Protein AF-A0A4P0XJQ9-F1 (afdb_monomer_lite)

Radius of gyration: 35.46 Å; chains: 1; bounding box: 75×56×100 Å

Foldseek 3Di:
DVVVVVLLVVDDLQRWEWQKDKDKFWQAFDADDDDDDPPDDDDQDGLDDIQIKMKIWIQTSPFQFIDMDIDRDPALVRVVVSVVVCCVVSVNHQAYEYEYEPDCSCVDPVNVVVCVVPVSYHYHYDDPPCCVVRVCVVLVVLLSVQQRHSDRDNDPVVSVVLSVVLSVQCPNPPPGPSNPPDPDPPPDDDDDADAFAQPDDFFDFRDKDWDQPDDDQDLDPPVDQKWKKWKAWDDQFHAFLDADQQGTWTDFFWPQKTKWKADQQHNSHTPTDMDMDGSVCSVVSPDVSTIMITIGGRDRTDWGWTDWFWTMWIDTHPDTPDTHTHHDIHGHDHDQKDWDPQLQDDDFDQDADDLVQQPDAFRWRDKGKDKTKMFGAQDQFWKKKAKAWPQDAPAFQWHAFDPPDPFEKPQKTKGKAFPVPRHGHGHPDIDIFDGGGDRMTIRMMIIIMGGRGNIDGGDGDTDMHMDMDTD

pLDDT: mean 82.75, std 15.87, range [25.88, 98.0]

Structure (mmCIF, N/CA/C/O backbone):
data_AF-A0A4P0XJQ9-F1
#
_entry.id   AF-A0A4P0XJQ9-F1
#
loop_
_atom_site.group_PDB
_atom_site.id
_atom_site.type_symbol
_atom_site.label_atom_id
_atom_site.label_alt_id
_atom_site.label_comp_id
_atom_site.label_asym_id
_atom_site.label_entity_id
_atom_site.label_seq_id
_atom_site.pdbx_PDB_ins_code
_atom_site.Cartn_x
_atom_site.Cartn_y
_atom_site.Cartn_z
_atom_site.occupancy
_atom_site.B_iso_or_equiv
_atom_site.auth_seq_id
_atom_site.auth_comp_id
_atom_site.auth_asym_id
_atom_site.auth_atom_id
_atom_site.pdbx_PDB_model_num
ATOM 1 N N . MET A 1 1 ? -10.560 -1.931 -50.071 1.00 70.25 1 MET A N 1
ATOM 2 C CA . MET A 1 1 ? -11.161 -1.999 -48.719 1.00 70.25 1 MET A CA 1
ATOM 3 C C . MET A 1 1 ? -11.930 -3.292 -48.466 1.00 70.25 1 MET A C 1
ATOM 5 O O . MET A 1 1 ? -11.593 -3.957 -47.500 1.00 70.25 1 MET A O 1
ATOM 9 N N . ALA A 1 2 ? -12.868 -3.720 -49.325 1.00 80.69 2 ALA A N 1
ATOM 10 C CA . ALA A 1 2 ? -13.651 -4.955 -49.114 1.00 80.69 2 ALA A CA 1
ATOM 11 C C . ALA A 1 2 ? -12.807 -6.219 -48.822 1.00 80.69 2 ALA A C 1
ATOM 13 O O . ALA A 1 2 ? -13.131 -6.986 -47.924 1.00 80.69 2 ALA A O 1
ATOM 14 N N . VAL A 1 3 ? -11.680 -6.399 -49.523 1.00 85.69 3 VAL A N 1
ATOM 15 C CA . VAL A 1 3 ? -10.762 -7.538 -49.312 1.00 85.69 3 VAL A CA 1
ATOM 16 C C . VAL A 1 3 ? -10.065 -7.491 -47.944 1.00 85.69 3 VAL A C 1
ATOM 18 O O . VAL A 1 3 ? -9.853 -8.533 -47.333 1.00 85.69 3 VAL A O 1
ATOM 21 N N . ILE A 1 4 ? -9.736 -6.291 -47.449 1.00 85.69 4 ILE A N 1
ATOM 22 C CA . ILE A 1 4 ? -9.130 -6.100 -46.123 1.00 85.69 4 ILE A CA 1
ATOM 23 C C . ILE A 1 4 ? -10.164 -6.397 -45.037 1.00 85.69 4 ILE A C 1
ATOM 25 O O . ILE A 1 4 ? -9.870 -7.183 -44.146 1.00 85.69 4 ILE A O 1
ATOM 29 N N . HIS A 1 5 ? -11.377 -5.840 -45.141 1.00 86.06 5 HIS A N 1
ATOM 30 C CA . HIS A 1 5 ? -12.455 -6.116 -44.183 1.00 86.06 5 HIS A CA 1
ATOM 31 C C . HIS A 1 5 ? -12.770 -7.606 -44.101 1.00 86.06 5 HIS A C 1
ATOM 33 O O . HIS A 1 5 ? -12.706 -8.170 -43.019 1.00 86.06 5 HIS A O 1
ATOM 39 N N . LYS A 1 6 ? -12.937 -8.271 -45.250 1.00 87.88 6 LYS A N 1
ATOM 40 C CA . LYS A 1 6 ? -13.139 -9.721 -45.294 1.00 87.88 6 LYS A CA 1
ATOM 41 C C . LYS A 1 6 ? -12.021 -10.493 -44.585 1.00 87.88 6 LYS A C 1
ATOM 43 O O . LYS A 1 6 ? -12.298 -11.403 -43.817 1.00 87.88 6 LYS A O 1
ATOM 48 N N . ALA A 1 7 ? -10.757 -10.130 -44.816 1.00 87.69 7 ALA A N 1
ATOM 49 C CA . ALA A 1 7 ? -9.640 -10.786 -44.140 1.00 87.69 7 ALA A CA 1
ATOM 50 C C . ALA A 1 7 ? -9.651 -10.548 -42.619 1.00 87.69 7 ALA A C 1
ATOM 52 O O . ALA A 1 7 ? -9.309 -11.454 -41.866 1.00 87.69 7 ALA A O 1
ATOM 53 N N . LEU A 1 8 ? -10.035 -9.352 -42.169 1.00 88.44 8 LEU A N 1
ATOM 54 C CA . LEU A 1 8 ? -10.159 -9.032 -40.747 1.00 88.44 8 LEU A CA 1
ATOM 55 C C . LEU A 1 8 ? -11.313 -9.798 -40.088 1.00 88.44 8 LEU A C 1
ATOM 57 O O . LEU A 1 8 ? -11.123 -10.317 -38.992 1.00 88.44 8 LEU A O 1
ATOM 61 N N . ASP A 1 9 ? -12.454 -9.928 -40.766 1.00 87.62 9 ASP A N 1
ATOM 62 C CA . ASP A 1 9 ? -13.618 -10.682 -40.281 1.00 87.62 9 ASP A CA 1
ATOM 63 C C . ASP A 1 9 ? -13.321 -12.190 -40.185 1.00 87.62 9 ASP A C 1
ATOM 65 O O . ASP A 1 9 ? -13.790 -12.876 -39.281 1.00 87.62 9 ASP A O 1
ATOM 69 N N . GLU A 1 10 ? -12.478 -12.708 -41.083 1.00 86.81 10 GLU A N 1
ATOM 70 C CA . GLU A 1 10 ? -11.996 -14.097 -41.083 1.00 86.81 10 GLU A CA 1
ATOM 71 C C . GLU A 1 10 ? -10.839 -14.347 -40.086 1.00 86.81 10 GLU A C 1
ATOM 73 O O . GLU A 1 10 ? -10.337 -15.475 -39.981 1.00 86.81 10 GLU A O 1
ATOM 78 N N . CYS A 1 11 ? -10.376 -13.320 -39.360 1.00 90.81 11 CYS A N 1
ATOM 79 C CA . CYS A 1 11 ? -9.215 -13.431 -38.481 1.00 90.81 11 CYS A CA 1
ATOM 80 C C . CYS A 1 11 ? -9.475 -14.401 -37.321 1.00 90.81 11 CYS A C 1
ATOM 82 O O . CYS A 1 11 ? -10.308 -14.171 -36.447 1.00 90.81 11 CYS A O 1
ATOM 84 N N . SER A 1 12 ? -8.673 -15.461 -37.249 1.00 91.25 12 SER A N 1
ATOM 85 C CA . SER A 1 12 ? -8.770 -16.497 -36.216 1.00 91.25 12 SER A CA 1
ATOM 86 C C . SER A 1 12 ? -7.395 -17.062 -35.859 1.00 91.25 12 SER A C 1
ATOM 88 O O . SER A 1 12 ? -6.386 -16.718 -36.474 1.00 91.25 12 SER A O 1
ATOM 90 N N . ALA A 1 13 ? -7.329 -17.966 -34.877 1.00 88.75 13 ALA A N 1
ATOM 91 C CA . ALA A 1 13 ? -6.082 -18.655 -34.533 1.00 88.75 13 ALA A CA 1
ATOM 92 C C . ALA A 1 13 ? -5.524 -19.507 -35.695 1.00 88.75 13 ALA A C 1
ATOM 94 O O . ALA A 1 13 ? -4.307 -19.664 -35.817 1.00 88.75 13 ALA A O 1
ATOM 95 N N . GLU A 1 14 ? -6.397 -20.039 -36.560 1.00 92.56 14 GLU A N 1
ATOM 96 C CA . GLU A 1 14 ? -5.999 -20.797 -37.753 1.00 92.56 14 GLU A CA 1
ATOM 97 C C . GLU A 1 14 ? -5.667 -19.892 -38.948 1.00 92.56 14 GLU A C 1
ATOM 99 O O . GLU A 1 14 ? -4.819 -20.255 -39.770 1.00 92.56 14 GLU A O 1
ATOM 104 N N . HIS A 1 15 ? -6.291 -18.715 -39.022 1.00 94.06 15 HIS A N 1
ATOM 105 C CA . HIS A 1 15 ? -6.132 -17.738 -40.100 1.00 94.06 15 HIS A CA 1
ATOM 106 C C . HIS A 1 15 ? -5.753 -16.347 -39.555 1.00 94.06 15 HIS A C 1
ATOM 108 O O . HIS A 1 15 ? -6.514 -15.393 -39.719 1.00 94.06 15 HIS A O 1
ATOM 114 N N . PRO A 1 16 ? -4.600 -16.190 -38.876 1.00 95.44 16 PRO A N 1
ATOM 115 C CA . PRO A 1 16 ? -4.212 -14.913 -38.296 1.00 95.44 16 PRO A CA 1
ATOM 116 C C . PRO A 1 16 ? -3.939 -13.856 -39.372 1.00 95.44 16 PRO A C 1
ATOM 118 O O . PRO A 1 16 ? -3.333 -14.135 -40.416 1.00 95.44 16 PRO A O 1
ATOM 121 N N . VAL A 1 17 ? -4.356 -12.624 -39.075 1.00 95.19 17 VAL A N 1
ATOM 122 C CA . VAL A 1 17 ? -4.186 -11.451 -39.940 1.00 95.19 17 VAL A CA 1
ATOM 123 C C . VAL A 1 17 ? -3.373 -10.384 -39.224 1.00 95.19 17 VAL A C 1
ATOM 125 O O . VAL A 1 17 ? -3.689 -10.016 -38.087 1.00 95.19 17 VAL A O 1
ATOM 128 N N . PHE A 1 18 ? -2.345 -9.869 -39.895 1.00 96.12 18 PHE A N 1
ATOM 129 C CA . PHE A 1 18 ? -1.442 -8.860 -39.351 1.00 96.12 18 PHE A CA 1
ATOM 130 C C . PHE A 1 18 ? -1.413 -7.606 -40.220 1.00 96.12 18 PHE A C 1
ATOM 132 O O . PHE A 1 18 ? -1.439 -7.704 -41.444 1.00 96.12 18 PHE A O 1
ATOM 139 N N . TYR A 1 19 ? -1.291 -6.452 -39.573 1.00 93.94 19 TYR A N 1
ATOM 140 C CA . TYR A 1 19 ? -0.816 -5.224 -40.205 1.00 93.94 19 TYR A CA 1
ATOM 141 C C . TYR A 1 19 ? 0.703 -5.224 -40.153 1.00 93.94 19 TYR A C 1
ATOM 143 O O . TYR A 1 19 ? 1.267 -5.419 -39.074 1.00 93.94 19 TYR A O 1
ATOM 151 N N . GLU A 1 20 ? 1.351 -5.054 -41.295 1.00 95.00 20 GLU A N 1
ATOM 152 C CA . GLU A 1 20 ? 2.801 -5.125 -41.415 1.00 95.00 20 GLU A CA 1
ATOM 153 C C . GLU A 1 20 ? 3.350 -3.837 -42.028 1.00 95.00 20 GLU A C 1
ATOM 155 O O . GLU A 1 20 ? 2.726 -3.265 -42.921 1.00 95.00 20 GLU A O 1
ATOM 160 N N . ASP A 1 21 ? 4.457 -3.358 -41.461 1.00 94.00 21 ASP A N 1
ATOM 161 C CA . ASP A 1 21 ? 5.151 -2.139 -41.878 1.00 94.00 21 ASP A CA 1
ATOM 162 C C . ASP A 1 21 ? 6.577 -2.111 -41.299 1.00 94.00 21 ASP A C 1
ATOM 164 O O . ASP A 1 21 ? 6.880 -2.783 -40.299 1.00 94.00 21 ASP A O 1
ATOM 168 N N . GLU A 1 22 ? 7.443 -1.272 -41.869 1.00 93.44 22 GLU A N 1
ATOM 169 C CA . GLU A 1 22 ? 8.801 -1.050 -41.383 1.00 93.44 22 GLU A CA 1
ATOM 170 C C . GLU A 1 22 ? 9.082 0.390 -40.953 1.00 93.44 22 GLU A C 1
ATOM 172 O O . GLU A 1 22 ? 8.757 1.356 -41.644 1.00 93.44 22 GLU A O 1
ATOM 177 N N . VAL A 1 23 ? 9.827 0.525 -39.856 1.00 93.56 23 VAL A N 1
ATOM 178 C CA . VAL A 1 23 ? 10.161 1.808 -39.232 1.00 93.56 23 VAL A CA 1
ATOM 179 C C . VAL A 1 23 ? 11.667 2.068 -39.198 1.00 93.56 23 VAL A C 1
ATOM 181 O O . VAL A 1 23 ? 12.477 1.173 -38.930 1.00 93.56 23 VAL A O 1
ATOM 184 N N . ASP A 1 24 ? 12.027 3.334 -39.408 1.00 93.12 24 ASP A N 1
ATOM 185 C CA . ASP A 1 24 ? 13.399 3.828 -39.341 1.00 93.12 24 ASP A CA 1
ATOM 186 C C . ASP A 1 24 ? 13.757 4.284 -37.919 1.00 93.12 24 ASP A C 1
ATOM 188 O O . ASP A 1 24 ? 13.100 5.144 -37.322 1.00 93.12 24 ASP A O 1
ATOM 192 N N . ILE A 1 25 ? 14.869 3.775 -37.399 1.00 92.31 25 ILE A N 1
ATOM 193 C CA . ILE A 1 25 ? 15.476 4.197 -36.139 1.00 92.31 25 ILE A CA 1
ATOM 194 C C . ILE A 1 25 ? 16.736 4.994 -36.464 1.00 92.31 25 ILE A C 1
ATOM 196 O O . ILE A 1 25 ? 17.734 4.452 -36.935 1.00 92.31 25 ILE A O 1
ATOM 200 N N . HIS A 1 26 ? 16.678 6.301 -36.227 1.00 89.88 26 HIS A N 1
ATOM 201 C CA . HIS A 1 26 ? 17.795 7.218 -36.441 1.00 89.88 26 HIS A CA 1
ATOM 202 C C . HIS A 1 26 ? 18.520 7.477 -35.125 1.00 89.88 26 HIS A C 1
ATOM 204 O O . HIS A 1 26 ? 17.867 7.745 -34.118 1.00 89.88 26 HIS A O 1
ATOM 210 N N . LEU A 1 27 ? 19.856 7.450 -35.143 1.00 84.31 27 LEU A N 1
ATOM 211 C CA . LEU A 1 27 ? 20.659 7.870 -33.995 1.00 84.31 27 LEU A CA 1
ATOM 212 C C . LEU A 1 27 ? 20.543 9.375 -33.739 1.00 84.31 27 LEU A C 1
ATOM 214 O O . LEU A 1 27 ? 20.655 9.812 -32.597 1.00 84.31 27 LEU A O 1
ATOM 218 N N . ASN A 1 28 ? 20.307 10.182 -34.775 1.00 87.00 28 ASN A N 1
ATOM 219 C CA . ASN A 1 28 ? 19.986 11.585 -34.556 1.00 87.00 28 ASN A CA 1
ATOM 220 C C . ASN A 1 28 ? 18.515 11.715 -34.131 1.00 87.00 28 ASN A C 1
ATOM 222 O O . ASN A 1 28 ? 17.621 11.315 -34.889 1.00 87.00 28 ASN A O 1
ATOM 226 N N . PRO A 1 29 ? 18.242 12.281 -32.940 1.00 82.38 29 PRO A N 1
ATOM 227 C CA . PRO A 1 29 ? 16.888 12.371 -32.421 1.00 82.38 29 PRO A CA 1
ATOM 228 C C . PRO A 1 29 ? 16.042 13.305 -33.287 1.00 82.38 29 PRO A C 1
ATOM 230 O O . PRO A 1 29 ? 16.462 14.408 -33.643 1.00 82.38 29 PRO A O 1
ATOM 233 N N . LYS A 1 30 ? 14.803 12.894 -33.573 1.00 79.38 30 LYS A N 1
ATOM 234 C CA . LYS A 1 30 ? 13.795 13.814 -34.115 1.00 79.38 30 LYS A CA 1
ATOM 235 C C . LYS A 1 30 ? 13.351 14.763 -32.998 1.00 79.38 30 LYS A C 1
ATOM 237 O O . LYS A 1 30 ? 13.131 14.321 -31.866 1.00 79.38 30 LYS A O 1
ATOM 242 N N . ILE A 1 31 ? 13.199 16.047 -33.313 1.00 78.44 31 ILE A N 1
ATOM 243 C CA . ILE A 1 31 ? 12.640 17.022 -32.370 1.00 78.44 31 ILE A CA 1
ATOM 244 C C . ILE A 1 31 ? 11.125 16.819 -32.321 1.00 78.44 31 ILE A C 1
ATOM 246 O O . ILE A 1 31 ? 10.467 16.722 -33.355 1.00 78.44 31 ILE A O 1
ATOM 250 N N . GLY A 1 32 ? 10.579 16.730 -31.113 1.00 70.00 32 GLY A N 1
ATOM 251 C CA . GLY A 1 32 ? 9.141 16.624 -30.877 1.00 70.00 32 GLY A CA 1
ATOM 252 C C . GLY A 1 32 ? 8.719 17.397 -29.634 1.00 70.00 32 GLY A C 1
ATOM 253 O O . GLY A 1 32 ? 9.567 17.894 -28.891 1.00 70.00 32 GLY A O 1
ATOM 254 N N . ALA A 1 33 ? 7.412 17.482 -29.388 1.00 68.62 33 ALA A N 1
ATOM 255 C CA . ALA A 1 33 ? 6.889 18.094 -28.170 1.00 68.62 33 ALA A CA 1
ATOM 256 C C . ALA A 1 33 ? 7.391 17.343 -26.919 1.00 68.62 33 ALA A C 1
ATOM 258 O O . ALA A 1 33 ? 7.374 16.114 -26.874 1.00 68.62 33 ALA A O 1
ATOM 259 N N . ASP A 1 34 ? 7.847 18.081 -25.905 1.00 59.12 34 ASP A N 1
ATOM 260 C CA . ASP A 1 34 ? 8.288 17.546 -24.611 1.00 59.12 34 ASP A CA 1
ATOM 261 C C . ASP A 1 34 ? 7.865 18.505 -23.494 1.00 59.12 34 ASP A C 1
ATOM 263 O O . ASP A 1 34 ? 7.798 19.718 -23.698 1.00 59.12 34 ASP A O 1
ATOM 267 N N . TRP A 1 35 ? 7.595 17.968 -22.307 1.00 58.66 35 TRP A N 1
ATOM 268 C CA . TRP A 1 35 ? 7.218 18.774 -21.147 1.00 58.66 35 TRP A CA 1
ATOM 269 C C . TRP A 1 35 ? 8.467 19.408 -20.535 1.00 58.66 35 TRP A C 1
ATOM 271 O O . TRP A 1 35 ? 9.395 18.704 -20.136 1.00 58.66 35 TRP A O 1
ATOM 281 N N . GLN A 1 36 ? 8.486 20.737 -20.450 1.00 59.44 36 GLN A N 1
ATOM 282 C CA . GLN A 1 36 ? 9.629 21.514 -19.963 1.00 59.44 36 GLN A CA 1
ATOM 283 C C . GLN A 1 36 ? 9.172 22.561 -18.941 1.00 59.44 36 GLN A C 1
ATOM 285 O O . GLN A 1 36 ? 8.003 22.951 -18.913 1.00 59.44 36 GLN A O 1
ATOM 290 N N . LEU A 1 37 ? 10.090 22.999 -18.075 1.00 54.03 37 LEU A N 1
ATOM 291 C CA . LEU A 1 37 ? 9.823 24.095 -17.144 1.00 54.03 37 LEU A CA 1
ATOM 292 C C . LEU A 1 37 ? 9.582 25.382 -17.940 1.00 54.03 37 LEU A C 1
ATOM 294 O O . LEU A 1 37 ? 10.322 25.692 -18.874 1.00 54.03 37 LEU A O 1
ATOM 298 N N . ARG A 1 38 ? 8.544 26.138 -17.571 1.00 52.44 38 ARG A N 1
ATOM 299 C CA . ARG A 1 38 ? 8.193 27.396 -18.243 1.00 52.44 38 ARG A CA 1
ATOM 300 C C . ARG A 1 38 ? 9.398 28.348 -18.201 1.00 52.44 38 ARG A C 1
ATOM 302 O O . ARG A 1 38 ? 9.899 28.648 -17.124 1.00 52.44 38 ARG A O 1
ATOM 309 N N . GLY A 1 39 ? 9.864 28.787 -19.372 1.00 69.56 39 GLY A N 1
ATOM 310 C CA . GLY A 1 39 ? 11.036 29.661 -19.521 1.00 69.56 39 GLY A CA 1
ATOM 311 C C . GLY A 1 39 ? 12.387 28.951 -19.710 1.00 69.56 39 GLY A C 1
ATOM 312 O O . GLY A 1 39 ? 13.388 29.633 -19.895 1.00 69.56 39 GLY A O 1
ATOM 313 N N . GLN A 1 40 ? 12.447 27.612 -19.709 1.00 66.06 40 GLN A N 1
ATOM 314 C CA . GLN A 1 40 ? 13.678 26.855 -19.983 1.00 66.06 40 GLN A CA 1
ATOM 315 C C . GLN A 1 40 ? 13.532 25.983 -21.234 1.00 66.06 40 GLN A C 1
ATOM 317 O O . GLN A 1 40 ? 12.720 25.061 -21.253 1.00 66.06 40 GLN A O 1
ATOM 322 N N . GLN A 1 41 ? 14.358 26.233 -22.257 1.00 69.00 41 GLN A N 1
ATOM 323 C CA . GLN A 1 41 ? 14.397 25.414 -23.471 1.00 69.00 41 GLN A CA 1
ATOM 324 C C . GLN A 1 41 ? 15.438 24.294 -23.346 1.00 69.00 41 GLN A C 1
ATOM 326 O O . GLN A 1 41 ? 16.643 24.536 -23.239 1.00 69.00 41 GLN A O 1
ATOM 331 N N . LYS A 1 42 ? 14.979 23.043 -23.388 1.00 68.75 42 LYS A N 1
ATOM 332 C CA . LYS A 1 42 ? 15.842 21.856 -23.379 1.00 68.75 42 LYS A CA 1
ATOM 333 C C . LYS A 1 42 ? 16.632 21.771 -24.684 1.00 68.75 42 LYS A C 1
ATOM 335 O O . LYS A 1 42 ? 16.055 21.710 -25.768 1.00 68.75 42 LYS A O 1
ATOM 340 N N . ARG A 1 43 ? 17.960 21.697 -24.575 1.00 70.75 43 ARG A N 1
ATOM 341 C CA . ARG A 1 43 ? 18.845 21.431 -25.716 1.00 70.75 43 ARG A CA 1
ATOM 342 C C . ARG A 1 43 ? 18.882 19.930 -26.002 1.00 70.75 43 ARG A C 1
ATOM 344 O O . ARG A 1 43 ? 19.162 19.129 -25.109 1.00 70.75 43 ARG A O 1
ATOM 351 N N . VAL A 1 44 ? 18.590 19.552 -27.243 1.00 68.19 44 VAL A N 1
ATOM 352 C CA . VAL A 1 44 ? 18.723 18.175 -27.730 1.00 68.19 44 VAL A CA 1
ATOM 353 C C . VAL A 1 44 ? 20.087 18.057 -28.398 1.00 68.19 44 VAL A C 1
ATOM 355 O O . VAL A 1 44 ? 20.397 18.812 -29.313 1.00 68.19 44 VAL A O 1
ATOM 358 N N . VAL A 1 45 ? 20.926 17.158 -27.888 1.00 67.38 45 VAL A N 1
ATOM 359 C CA . VAL A 1 45 ? 22.287 16.961 -28.397 1.00 67.38 45 VAL A CA 1
ATOM 360 C C . VAL A 1 45 ? 22.236 16.030 -29.603 1.00 67.38 45 VAL A C 1
ATOM 362 O O . VAL A 1 45 ? 21.589 14.985 -29.540 1.00 67.38 45 VAL A O 1
ATOM 365 N N . THR A 1 46 ? 22.947 16.388 -30.669 1.00 70.06 46 THR A N 1
ATOM 366 C CA . THR A 1 46 ? 23.137 15.541 -31.851 1.00 70.06 46 THR A CA 1
ATOM 367 C C . THR A 1 46 ? 24.407 14.705 -31.651 1.00 70.06 46 THR A C 1
ATOM 369 O O . THR A 1 46 ? 25.487 15.292 -31.586 1.00 70.06 46 THR A O 1
ATOM 372 N N . PRO A 1 47 ? 24.325 13.367 -31.508 1.00 61.06 47 PRO A N 1
ATOM 373 C CA . PRO A 1 47 ? 25.475 12.533 -31.134 1.00 61.06 47 PRO A CA 1
ATOM 374 C C . PRO A 1 47 ? 26.604 12.450 -32.172 1.00 61.06 47 PRO A C 1
ATOM 376 O O . PRO A 1 47 ? 27.670 11.935 -31.848 1.00 61.06 47 PRO A O 1
ATOM 379 N N . GLY A 1 48 ? 26.388 12.925 -33.403 1.00 68.56 48 GLY A N 1
ATOM 380 C CA . GLY A 1 48 ? 27.374 12.888 -34.483 1.00 68.56 48 GLY A CA 1
ATOM 381 C C . GLY A 1 48 ? 26.760 12.415 -35.801 1.00 68.56 48 GLY A C 1
ATOM 382 O O . GLY A 1 48 ? 25.708 12.913 -36.214 1.00 68.56 48 GLY A O 1
ATOM 383 N N . GLN A 1 49 ? 27.422 11.469 -36.479 1.00 72.88 49 GLN A N 1
ATOM 384 C CA . GLN A 1 49 ? 26.920 10.881 -37.725 1.00 72.88 49 GLN A CA 1
ATOM 385 C C . GLN A 1 49 ? 25.615 10.109 -37.489 1.00 72.88 49 GLN A C 1
ATOM 387 O O . GLN A 1 49 ? 25.484 9.342 -36.535 1.00 72.88 49 GLN A O 1
ATOM 392 N N . ASN A 1 50 ? 24.643 10.312 -38.381 1.00 79.75 50 ASN A N 1
ATOM 393 C CA . ASN A 1 50 ? 23.324 9.703 -38.263 1.00 79.75 50 ASN A CA 1
ATOM 394 C C . ASN A 1 50 ? 23.347 8.232 -38.701 1.00 79.75 50 ASN A C 1
ATOM 396 O O . ASN A 1 50 ? 23.008 7.909 -39.841 1.00 79.75 50 ASN A O 1
ATOM 400 N N . GLU A 1 51 ? 23.738 7.346 -37.789 1.00 87.69 51 GLU A N 1
ATOM 401 C CA . GLU A 1 51 ? 23.569 5.906 -37.962 1.00 87.69 51 GLU A CA 1
ATOM 402 C C . GLU A 1 51 ? 22.072 5.560 -38.056 1.00 87.69 51 GLU A C 1
ATOM 404 O O . GLU A 1 51 ? 21.239 6.145 -37.353 1.00 87.69 51 GLU A O 1
ATOM 409 N N . LYS A 1 52 ? 21.722 4.611 -38.931 1.00 91.00 52 LYS A N 1
ATOM 410 C CA . LYS A 1 52 ? 20.342 4.163 -39.153 1.00 91.00 52 LYS A CA 1
ATOM 411 C C . LYS A 1 52 ? 20.215 2.670 -38.913 1.00 91.00 52 LYS A C 1
ATOM 413 O O . LYS A 1 52 ? 21.076 1.894 -39.315 1.00 91.00 52 LYS A O 1
ATOM 418 N N . TYR A 1 53 ? 19.103 2.284 -38.313 1.00 93.44 53 TYR A N 1
ATOM 419 C CA . TYR A 1 53 ? 18.704 0.898 -38.140 1.00 93.44 53 TYR A CA 1
ATOM 420 C C . TYR A 1 53 ? 17.220 0.762 -38.457 1.00 93.44 53 TYR A C 1
ATOM 422 O O . TYR A 1 53 ? 16.472 1.727 -38.321 1.00 93.44 53 TYR A O 1
ATOM 430 N N . TYR A 1 54 ? 16.785 -0.419 -38.875 1.00 94.62 54 TYR A N 1
ATOM 431 C CA . TYR A 1 54 ? 15.435 -0.622 -39.388 1.00 94.62 54 TYR A CA 1
ATOM 432 C C . TYR A 1 54 ? 14.770 -1.783 -38.670 1.00 94.62 54 TYR A C 1
ATOM 434 O O . TYR A 1 54 ? 15.419 -2.789 -38.369 1.00 94.62 54 TYR A O 1
ATOM 442 N N . LEU A 1 55 ? 13.475 -1.649 -38.405 1.00 96.12 55 LEU A N 1
ATOM 443 C CA . LEU A 1 55 ? 12.647 -2.738 -37.902 1.00 96.12 55 LEU A CA 1
ATOM 444 C C . LEU A 1 55 ? 11.540 -3.044 -38.897 1.00 96.12 55 LEU A C 1
ATOM 446 O O . LEU A 1 55 ? 10.921 -2.112 -39.391 1.00 96.12 55 LEU A O 1
ATOM 450 N N . ALA A 1 56 ? 11.249 -4.325 -39.103 1.00 96.06 56 ALA A N 1
ATOM 451 C CA . ALA A 1 56 ? 9.997 -4.769 -39.709 1.00 96.06 56 ALA A CA 1
ATOM 452 C C . ALA A 1 56 ? 9.102 -5.347 -38.614 1.00 96.06 56 ALA A C 1
ATOM 454 O O . ALA A 1 56 ? 9.560 -6.176 -37.817 1.00 96.06 56 ALA A O 1
ATOM 455 N N . GLY A 1 57 ? 7.853 -4.892 -38.544 1.00 95.56 57 GLY A N 1
ATOM 456 C CA . GLY A 1 57 ? 6.907 -5.268 -37.500 1.00 95.56 57 GLY A CA 1
ATOM 457 C C . GLY A 1 57 ? 5.577 -5.746 -38.060 1.00 95.56 57 GLY A C 1
ATOM 458 O O . GLY A 1 57 ? 5.050 -5.178 -39.001 1.00 95.56 57 GLY A O 1
ATOM 459 N N . ALA A 1 58 ? 5.012 -6.769 -37.425 1.00 96.38 58 ALA A N 1
ATOM 460 C CA . ALA A 1 58 ? 3.689 -7.309 -37.695 1.00 96.38 58 ALA A CA 1
ATOM 461 C C . ALA A 1 58 ? 2.820 -7.219 -36.433 1.00 96.38 58 ALA A C 1
ATOM 463 O O . ALA A 1 58 ? 3.104 -7.866 -35.417 1.00 96.38 58 ALA A O 1
ATOM 464 N N . LEU A 1 59 ? 1.746 -6.434 -36.508 1.00 94.19 59 LEU A N 1
ATOM 465 C CA . LEU A 1 59 ? 0.738 -6.261 -35.466 1.00 94.19 59 LEU A CA 1
ATOM 466 C C . LEU A 1 59 ? -0.460 -7.171 -35.743 1.00 94.19 59 LEU A C 1
ATOM 468 O O . LEU A 1 59 ? -1.153 -7.007 -36.746 1.00 94.19 59 LEU A O 1
ATOM 472 N N . HIS A 1 60 ? -0.734 -8.114 -34.846 1.00 93.31 60 HIS A N 1
ATOM 473 C CA . HIS A 1 60 ? -1.888 -9.000 -34.975 1.00 93.31 60 HIS A CA 1
ATOM 474 C C . HIS A 1 60 ? -3.199 -8.219 -34.801 1.00 93.31 60 HIS A C 1
ATOM 476 O O . HIS A 1 60 ? -3.437 -7.644 -33.743 1.00 93.31 60 HIS A O 1
ATOM 482 N N . SER A 1 61 ? -4.087 -8.276 -35.795 1.00 87.88 61 SER A N 1
ATOM 483 C CA . SER A 1 61 ? -5.333 -7.490 -35.841 1.00 87.88 61 SER A CA 1
ATOM 484 C C . SER A 1 61 ? -6.301 -7.770 -34.682 1.00 87.88 61 SER A C 1
ATOM 486 O O . SER A 1 61 ? -6.799 -6.829 -34.080 1.00 87.88 61 SER A O 1
ATOM 488 N N . GLY A 1 62 ? -6.530 -9.044 -34.335 1.00 85.06 62 GLY A N 1
ATOM 489 C CA . GLY A 1 62 ? -7.413 -9.414 -33.216 1.00 85.06 62 GLY A CA 1
ATOM 490 C C . GLY A 1 62 ? -6.783 -9.343 -31.814 1.00 85.06 62 GLY A C 1
ATOM 491 O O . GLY A 1 62 ? -7.394 -8.823 -30.889 1.00 85.06 62 GLY A O 1
ATOM 492 N N . THR A 1 63 ? -5.565 -9.872 -31.623 1.00 85.38 63 THR A N 1
ATOM 493 C CA . THR A 1 63 ? -4.947 -10.000 -30.283 1.00 85.38 63 THR A CA 1
ATOM 494 C C . THR A 1 63 ? -4.061 -8.823 -29.880 1.00 85.38 63 THR A C 1
ATOM 496 O O . THR A 1 63 ? -3.637 -8.746 -28.729 1.00 85.38 63 THR A O 1
ATOM 499 N N . GLY A 1 64 ? -3.689 -7.954 -30.822 1.00 86.25 64 GLY A N 1
ATOM 500 C CA . GLY A 1 64 ? -2.722 -6.881 -30.598 1.00 86.25 64 GLY A CA 1
ATOM 501 C C . GLY A 1 64 ? -1.274 -7.347 -30.409 1.00 86.25 64 GLY A C 1
ATOM 502 O O . GLY A 1 64 ? -0.393 -6.524 -30.172 1.00 86.25 64 GLY A O 1
ATOM 503 N N . LYS A 1 65 ? -0.974 -8.651 -30.489 1.00 91.12 65 LYS A N 1
ATOM 504 C CA . LYS A 1 65 ? 0.395 -9.157 -30.319 1.00 91.12 65 LYS A CA 1
ATOM 505 C C . LYS A 1 65 ? 1.326 -8.590 -31.395 1.00 91.12 65 LYS A C 1
ATOM 507 O O . LYS A 1 65 ? 1.019 -8.671 -32.584 1.00 91.12 65 LYS A O 1
ATOM 512 N N . VAL A 1 66 ? 2.484 -8.084 -30.978 1.00 92.31 66 VAL A N 1
ATOM 513 C CA . VAL A 1 66 ? 3.500 -7.517 -31.876 1.00 92.31 66 VAL A CA 1
ATOM 514 C C . VAL A 1 66 ? 4.605 -8.543 -32.114 1.00 92.31 66 VAL A C 1
ATOM 516 O O . VAL A 1 66 ? 5.147 -9.119 -31.174 1.00 92.31 66 VAL A O 1
ATOM 519 N N . SER A 1 67 ? 4.946 -8.784 -33.377 1.00 94.12 67 SER A N 1
ATOM 520 C CA . SER A 1 67 ? 6.126 -9.555 -33.790 1.00 94.12 67 SER A CA 1
ATOM 521 C C . SER A 1 67 ? 7.040 -8.647 -34.594 1.00 94.12 67 SER A C 1
ATOM 523 O O . SER A 1 67 ? 6.541 -7.902 -35.426 1.00 94.12 67 SER A O 1
ATOM 525 N N . TYR A 1 68 ? 8.352 -8.683 -34.378 1.00 96.31 68 TYR A N 1
ATOM 526 C CA . TYR A 1 68 ? 9.260 -7.808 -35.116 1.00 96.31 68 TYR A CA 1
ATOM 527 C C . TYR A 1 68 ? 10.642 -8.430 -35.302 1.00 96.31 68 TYR A C 1
ATOM 529 O O . TYR A 1 68 ? 11.049 -9.314 -34.549 1.00 96.31 68 TYR A O 1
ATOM 537 N N . VAL A 1 69 ? 11.363 -7.935 -36.302 1.00 94.00 69 VAL A N 1
ATOM 538 C CA . VAL A 1 69 ? 12.771 -8.249 -36.572 1.00 94.00 69 VAL A CA 1
ATOM 539 C C . VAL A 1 69 ? 13.524 -6.958 -36.885 1.00 94.00 69 VAL A C 1
ATOM 541 O O . VAL A 1 69 ? 12.915 -5.961 -37.267 1.00 94.00 69 VAL A O 1
ATOM 544 N N . GLY A 1 70 ? 14.844 -6.963 -36.704 1.00 94.44 70 GLY A N 1
ATOM 545 C CA . GLY A 1 70 ? 15.703 -5.811 -36.978 1.00 94.44 70 GLY A CA 1
ATOM 546 C C . GLY A 1 70 ? 16.743 -6.092 -38.055 1.00 94.44 70 GLY A C 1
ATOM 547 O O . GLY A 1 70 ? 17.143 -7.241 -38.248 1.00 94.44 70 GLY A O 1
ATOM 548 N N . GLY A 1 71 ? 17.201 -5.042 -38.734 1.00 91.19 71 GLY A N 1
ATOM 549 C CA . GLY A 1 71 ? 18.265 -5.129 -39.727 1.00 91.19 71 GLY A CA 1
ATOM 550 C C . GLY A 1 71 ? 18.913 -3.785 -40.050 1.00 91.19 71 GLY A C 1
ATOM 551 O O . GLY A 1 71 ? 18.423 -2.719 -39.682 1.00 91.19 71 GLY A O 1
ATOM 552 N N . ASN A 1 72 ? 20.030 -3.850 -40.775 1.00 90.75 72 ASN A N 1
ATOM 553 C CA . ASN A 1 72 ? 20.830 -2.677 -41.145 1.00 90.75 72 ASN A CA 1
ATOM 554 C C . ASN A 1 72 ? 20.309 -1.954 -42.402 1.00 90.75 72 ASN A C 1
ATOM 556 O O . ASN A 1 72 ? 20.820 -0.895 -42.755 1.00 90.75 72 ASN A O 1
ATOM 560 N N . SER A 1 73 ? 19.303 -2.503 -43.090 1.00 90.38 73 SER A N 1
ATOM 561 C CA . SER A 1 73 ? 18.666 -1.883 -44.257 1.00 90.38 73 SER A CA 1
ATOM 562 C C . SER A 1 73 ? 17.176 -2.227 -44.336 1.00 90.38 73 SER A C 1
ATOM 564 O O . SER A 1 73 ? 16.783 -3.360 -44.044 1.00 90.38 73 SER A O 1
ATOM 566 N N . LYS A 1 74 ? 16.349 -1.269 -44.782 1.00 90.81 74 LYS A N 1
ATOM 567 C CA . LYS A 1 74 ? 14.931 -1.486 -45.119 1.00 90.81 74 LYS A CA 1
ATOM 568 C C . LYS A 1 74 ? 14.829 -2.199 -46.475 1.00 90.81 74 LYS A C 1
ATOM 570 O O . LYS A 1 74 ? 14.638 -1.577 -47.515 1.00 90.81 74 LYS A O 1
ATOM 575 N N . SER A 1 75 ? 15.094 -3.504 -46.475 1.00 94.25 75 SER A N 1
ATOM 576 C CA . SER A 1 75 ? 15.264 -4.325 -47.682 1.00 94.25 75 SER A CA 1
ATOM 577 C C . SER A 1 75 ? 14.295 -5.507 -47.740 1.00 94.25 75 SER A C 1
ATOM 579 O O . SER A 1 75 ? 13.741 -5.923 -46.724 1.00 94.25 75 SER A O 1
ATOM 581 N N . SER A 1 76 ? 14.158 -6.118 -48.924 1.00 94.56 76 SER A N 1
ATOM 582 C CA . SER A 1 76 ? 13.406 -7.371 -49.113 1.00 94.56 76 SER A CA 1
ATOM 583 C C . SER A 1 76 ? 13.856 -8.476 -48.151 1.00 94.56 76 SER A C 1
ATOM 585 O O . SER A 1 76 ? 13.032 -9.248 -47.669 1.00 94.56 76 SER A O 1
ATOM 587 N N . ALA A 1 77 ? 15.150 -8.527 -47.819 1.00 95.00 77 ALA A N 1
ATOM 588 C CA . ALA A 1 77 ? 15.695 -9.492 -46.871 1.00 95.00 77 ALA A CA 1
ATOM 589 C C . ALA A 1 77 ? 15.153 -9.289 -45.445 1.00 95.00 77 ALA A C 1
ATOM 591 O O . ALA A 1 77 ? 14.872 -10.275 -44.761 1.00 95.00 77 ALA A O 1
ATOM 592 N N . LEU A 1 78 ? 14.964 -8.036 -45.008 1.00 95.75 78 LEU A N 1
ATOM 593 C CA . LEU A 1 78 ? 14.364 -7.714 -43.709 1.00 95.75 78 LEU A CA 1
ATOM 594 C C . LEU A 1 78 ? 12.895 -8.159 -43.660 1.00 95.75 78 LEU A C 1
ATOM 596 O O . LEU A 1 78 ? 12.495 -8.847 -42.720 1.00 95.75 78 LEU A O 1
ATOM 600 N N . PHE A 1 79 ? 12.129 -7.852 -44.710 1.00 96.75 79 PHE A N 1
ATOM 601 C CA . PHE A 1 79 ? 10.743 -8.301 -44.846 1.00 96.75 79 PHE A CA 1
ATOM 602 C C . PHE A 1 79 ? 10.649 -9.836 -44.815 1.00 96.75 79 PHE A C 1
ATOM 604 O O . PHE A 1 79 ? 9.937 -10.413 -43.995 1.00 96.75 79 PHE A O 1
ATOM 611 N N . ILE A 1 80 ? 11.456 -10.538 -45.619 1.00 96.62 80 ILE A N 1
ATOM 612 C CA . ILE A 1 80 ? 11.503 -12.010 -45.633 1.00 96.62 80 ILE A CA 1
ATOM 613 C C . ILE A 1 80 ? 11.920 -12.581 -44.266 1.00 96.62 80 ILE A C 1
ATOM 615 O O . ILE A 1 80 ? 11.421 -13.637 -43.864 1.00 96.62 80 ILE A O 1
ATOM 619 N N . ALA A 1 81 ? 12.814 -11.916 -43.528 1.00 96.69 81 ALA A N 1
ATOM 620 C CA . ALA A 1 81 ? 13.178 -12.327 -42.174 1.00 96.69 81 ALA A CA 1
ATOM 621 C C . ALA A 1 81 ? 11.973 -12.269 -41.219 1.00 96.69 81 ALA A C 1
ATOM 623 O O . ALA A 1 81 ? 11.772 -13.210 -40.443 1.00 96.69 81 ALA A O 1
ATOM 624 N N . LEU A 1 82 ? 11.123 -11.241 -41.330 1.00 97.38 82 LEU A N 1
ATOM 625 C CA . LEU A 1 82 ? 9.868 -11.165 -40.582 1.00 97.38 82 LEU A CA 1
ATOM 626 C C . LEU A 1 82 ? 8.921 -12.308 -40.968 1.00 97.38 82 LEU A C 1
ATOM 628 O O . LEU A 1 82 ? 8.375 -12.975 -40.087 1.00 97.38 82 LEU A O 1
ATOM 632 N N . LEU A 1 83 ? 8.778 -12.605 -42.265 1.00 97.44 83 LEU A N 1
ATOM 633 C CA . LEU A 1 83 ? 7.944 -13.721 -42.732 1.00 97.44 83 LEU A CA 1
ATOM 634 C C . LEU A 1 83 ? 8.420 -15.064 -42.167 1.00 97.44 83 LEU A C 1
ATOM 636 O O . LEU A 1 83 ? 7.616 -15.872 -41.696 1.00 97.44 83 LEU A O 1
ATOM 640 N N . LYS A 1 84 ? 9.736 -15.305 -42.150 1.00 97.12 84 LYS A N 1
ATOM 641 C CA . LYS A 1 84 ? 10.329 -16.500 -41.529 1.00 97.12 84 LYS A CA 1
ATOM 642 C C . LYS A 1 84 ? 10.025 -16.562 -40.030 1.00 97.12 84 LYS A C 1
ATOM 644 O O . LYS A 1 84 ? 9.620 -17.619 -39.541 1.00 97.12 84 LYS A O 1
ATOM 649 N N . HIS A 1 85 ? 10.159 -15.442 -39.319 1.00 96.69 85 HIS A N 1
ATOM 650 C CA . HIS A 1 85 ? 9.829 -15.343 -37.896 1.00 96.69 85 HIS A CA 1
ATOM 651 C C . HIS A 1 85 ? 8.344 -15.650 -37.627 1.00 96.69 85 HIS A C 1
ATOM 653 O O . HIS A 1 85 ? 8.021 -16.447 -36.742 1.00 96.69 85 HIS A O 1
ATOM 659 N N . LEU A 1 86 ? 7.428 -15.106 -38.434 1.00 96.62 86 LEU A N 1
ATOM 660 C CA . LEU A 1 86 ? 5.993 -15.390 -38.336 1.00 96.62 86 LEU A CA 1
ATOM 661 C C . LEU A 1 86 ? 5.672 -16.852 -38.657 1.00 96.62 86 LEU A C 1
ATOM 663 O O . LEU A 1 86 ? 4.898 -17.477 -37.935 1.00 96.62 86 LEU A O 1
ATOM 667 N N . LYS A 1 87 ? 6.306 -17.437 -39.681 1.00 95.44 87 LYS A N 1
ATOM 668 C CA . LYS A 1 87 ? 6.136 -18.856 -40.033 1.00 95.44 87 LYS A CA 1
ATOM 669 C C . LYS A 1 87 ? 6.535 -19.774 -38.873 1.00 95.44 87 LYS A C 1
ATOM 671 O O . LYS A 1 87 ? 5.848 -20.762 -38.615 1.00 95.44 87 LYS A O 1
ATOM 676 N N . ALA A 1 88 ? 7.627 -19.446 -38.178 1.00 95.38 88 ALA A N 1
ATOM 677 C CA . ALA A 1 88 ? 8.106 -20.188 -37.013 1.00 95.38 88 ALA A CA 1
ATOM 678 C C . ALA A 1 88 ? 7.213 -19.991 -35.775 1.00 95.38 88 ALA A C 1
ATOM 680 O O . ALA A 1 88 ? 6.971 -20.946 -35.037 1.00 95.38 88 ALA A O 1
ATOM 681 N N . THR A 1 89 ? 6.695 -18.777 -35.572 1.00 94.19 89 THR A N 1
ATOM 682 C CA . THR A 1 89 ? 5.832 -18.434 -34.430 1.00 94.19 89 THR A CA 1
ATOM 683 C C . THR A 1 89 ? 4.435 -19.045 -34.570 1.00 94.19 89 THR A C 1
ATOM 685 O O . THR A 1 89 ? 3.916 -19.642 -33.631 1.00 94.19 89 THR A O 1
ATOM 688 N N . TYR A 1 90 ? 3.838 -18.967 -35.761 1.00 93.62 90 TYR A N 1
ATOM 689 C CA . TYR A 1 90 ? 2.482 -19.440 -36.059 1.00 93.62 90 TYR A CA 1
ATOM 690 C C . TYR A 1 90 ? 2.516 -20.748 -36.854 1.00 93.62 90 TYR A C 1
ATOM 692 O O . TYR A 1 90 ? 1.881 -20.899 -37.902 1.00 93.62 90 TYR A O 1
ATOM 700 N N . ARG A 1 91 ? 3.276 -21.729 -36.353 1.00 92.88 91 ARG A N 1
ATOM 701 C CA . ARG A 1 91 ? 3.474 -23.036 -37.006 1.00 92.88 91 ARG A CA 1
ATOM 702 C C . ARG A 1 91 ? 2.164 -23.752 -37.335 1.00 92.88 91 ARG A C 1
ATOM 704 O O . ARG A 1 91 ? 2.036 -24.262 -38.442 1.00 92.88 91 ARG A O 1
ATOM 711 N N . ARG A 1 92 ? 1.191 -23.708 -36.420 1.00 93.44 92 ARG A N 1
ATOM 712 C CA . ARG A 1 92 ? -0.114 -24.385 -36.540 1.00 93.44 92 ARG A CA 1
ATOM 713 C C . ARG A 1 92 ? -1.151 -23.646 -37.391 1.00 93.44 92 ARG A C 1
ATOM 715 O O . ARG A 1 92 ? -2.149 -24.250 -37.751 1.00 93.44 92 ARG A O 1
ATOM 722 N N . ALA A 1 93 ? -0.928 -22.373 -37.725 1.00 93.75 93 ALA A N 1
ATOM 723 C CA . ALA A 1 93 ? -1.854 -21.634 -38.581 1.00 93.75 93 ALA A CA 1
ATOM 724 C C . ALA A 1 93 ? -1.956 -22.293 -39.967 1.00 93.75 93 ALA A C 1
ATOM 726 O O . ALA A 1 93 ? -0.941 -22.724 -40.521 1.00 93.75 93 ALA A O 1
ATOM 727 N N . LYS A 1 94 ? -3.153 -22.338 -40.547 1.00 94.06 94 LYS A N 1
ATOM 728 C CA . LYS A 1 94 ? -3.380 -22.822 -41.914 1.00 94.06 94 LYS A CA 1
ATOM 729 C C . LYS A 1 94 ? -2.926 -21.777 -42.931 1.00 94.06 94 LYS A C 1
ATOM 731 O O . LYS A 1 94 ? -2.232 -22.110 -43.887 1.00 94.06 94 LYS A O 1
ATOM 736 N N . THR A 1 95 ? -3.217 -20.503 -42.669 1.00 96.19 95 THR A N 1
ATOM 737 C CA . THR A 1 95 ? -2.776 -19.365 -43.494 1.00 96.19 95 THR A CA 1
ATOM 738 C C . THR A 1 95 ? -2.306 -18.207 -42.625 1.00 96.19 95 THR A C 1
ATOM 740 O O . THR A 1 95 ? -2.777 -18.054 -41.508 1.00 96.19 95 THR A O 1
ATOM 743 N N . ILE A 1 96 ? -1.430 -17.349 -43.137 1.00 97.25 96 ILE A N 1
ATOM 744 C CA . ILE A 1 96 ? -1.017 -16.095 -42.498 1.00 97.25 96 ILE A CA 1
ATOM 745 C C . ILE A 1 96 ? -1.303 -14.969 -43.488 1.00 97.25 96 ILE A C 1
ATOM 747 O O . ILE A 1 96 ? -0.712 -14.947 -44.568 1.00 97.25 96 ILE A O 1
ATOM 751 N N . THR A 1 97 ? -2.208 -14.053 -43.142 1.00 97.06 97 THR A N 1
ATOM 752 C CA . THR A 1 97 ? -2.518 -12.900 -43.999 1.00 97.06 97 THR A CA 1
ATOM 753 C C . THR A 1 97 ? -1.772 -11.661 -43.511 1.00 97.06 97 THR A C 1
ATOM 755 O O . THR A 1 97 ? -1.812 -11.348 -42.324 1.00 97.06 97 THR A O 1
ATOM 758 N N . LEU A 1 98 ? -1.108 -10.949 -44.419 1.00 96.00 98 LEU A N 1
ATOM 759 C CA . LEU A 1 98 ? -0.415 -9.691 -44.145 1.00 96.00 98 LEU A CA 1
ATOM 760 C C . LEU A 1 98 ? -1.063 -8.565 -44.938 1.00 96.00 98 LEU A C 1
ATOM 762 O O . LEU A 1 98 ? -1.195 -8.667 -46.156 1.00 96.00 98 LEU A O 1
ATOM 766 N N . ILE A 1 99 ? -1.456 -7.509 -44.241 1.00 93.31 99 ILE A N 1
ATOM 767 C CA . ILE A 1 99 ? -1.899 -6.250 -44.825 1.00 93.31 99 ILE A CA 1
ATOM 768 C C . ILE A 1 99 ? -0.672 -5.340 -44.861 1.00 93.31 99 ILE A C 1
ATOM 770 O O . ILE A 1 99 ? -0.215 -4.906 -43.805 1.00 93.31 99 ILE A O 1
ATOM 774 N N . VAL A 1 100 ? -0.152 -5.087 -46.059 1.00 93.06 100 VAL A N 1
ATOM 775 C CA . VAL A 1 100 ? 1.108 -4.359 -46.296 1.00 93.06 100 VAL A CA 1
ATOM 776 C C . VAL A 1 100 ? 0.854 -3.076 -47.078 1.00 93.06 100 VAL A C 1
ATOM 778 O O . VAL A 1 100 ? -0.140 -2.970 -47.808 1.00 93.06 100 VAL A O 1
ATOM 781 N N . ASP A 1 101 ? 1.759 -2.111 -46.969 1.00 89.00 101 ASP A N 1
ATOM 782 C CA . ASP A 1 101 ? 1.735 -0.920 -47.811 1.00 89.00 101 ASP A CA 1
ATOM 783 C C . ASP A 1 101 ? 2.168 -1.240 -49.266 1.00 89.00 101 ASP A C 1
ATOM 785 O O . ASP A 1 101 ? 2.335 -2.393 -49.674 1.00 89.00 101 ASP A O 1
ATOM 789 N N . ASN A 1 102 ? 2.313 -0.214 -50.109 1.00 89.81 102 ASN A N 1
ATOM 790 C CA . ASN A 1 102 ? 2.716 -0.398 -51.508 1.00 89.81 102 ASN A CA 1
ATOM 791 C C . ASN A 1 102 ? 4.233 -0.343 -51.744 1.00 89.81 102 ASN A C 1
ATOM 793 O O . ASN A 1 102 ? 4.651 -0.205 -52.900 1.00 89.81 102 ASN A O 1
ATOM 797 N N . TYR A 1 103 ? 5.054 -0.462 -50.700 1.00 88.75 103 TYR A N 1
ATOM 798 C CA . TYR A 1 103 ? 6.496 -0.323 -50.806 1.00 88.75 103 TYR A CA 1
ATOM 799 C C . TYR A 1 103 ? 7.124 -1.402 -51.700 1.00 88.75 103 TYR A C 1
ATOM 801 O O . TYR A 1 103 ? 6.703 -2.563 -51.758 1.00 88.75 103 TYR A O 1
ATOM 809 N N . ILE A 1 104 ? 8.146 -1.003 -52.466 1.00 91.94 104 ILE A N 1
ATOM 810 C CA . ILE A 1 104 ? 8.677 -1.805 -53.578 1.00 91.94 104 ILE A CA 1
ATOM 811 C C . ILE A 1 104 ? 9.296 -3.132 -53.119 1.00 91.94 104 ILE A C 1
ATOM 813 O O . ILE A 1 104 ? 9.303 -4.105 -53.876 1.00 91.94 104 ILE A O 1
ATOM 817 N N . ILE A 1 105 ? 9.762 -3.217 -51.870 1.00 92.38 105 ILE A N 1
ATOM 818 C CA . ILE A 1 105 ? 10.369 -4.436 -51.321 1.00 92.38 105 ILE A CA 1
ATOM 819 C C . ILE A 1 105 ? 9.359 -5.585 -51.205 1.00 92.38 105 ILE A C 1
ATOM 821 O O . ILE A 1 105 ? 9.730 -6.740 -51.426 1.00 92.38 105 ILE A O 1
ATOM 825 N N . HIS A 1 106 ? 8.070 -5.293 -50.989 1.00 92.38 106 HIS A N 1
ATOM 826 C CA . HIS A 1 106 ? 7.007 -6.305 -50.961 1.00 92.38 106 HIS A CA 1
ATOM 827 C C . HIS A 1 106 ? 6.694 -6.867 -52.360 1.00 92.38 106 HIS A C 1
ATOM 829 O O . HIS A 1 106 ? 6.086 -7.930 -52.501 1.00 92.38 106 HIS A O 1
ATOM 835 N N . LYS A 1 107 ? 7.111 -6.161 -53.420 1.00 92.88 107 LYS A N 1
ATOM 836 C CA . LYS A 1 107 ? 6.906 -6.526 -54.834 1.00 92.88 107 LYS A CA 1
ATOM 837 C C . LYS A 1 107 ? 8.198 -6.980 -55.523 1.00 92.88 107 LYS A C 1
ATOM 839 O O . LYS A 1 107 ? 8.186 -7.285 -56.713 1.00 92.88 107 LYS A O 1
ATOM 844 N N . SER A 1 108 ? 9.314 -7.045 -54.796 1.00 95.25 108 SER A N 1
ATOM 845 C CA . SER A 1 108 ? 10.607 -7.420 -55.368 1.00 95.25 108 SER A CA 1
ATOM 846 C C . SER A 1 108 ? 10.603 -8.862 -55.888 1.00 95.25 108 SER A C 1
ATOM 848 O O . SER A 1 108 ? 9.883 -9.729 -55.386 1.00 95.25 108 SER A O 1
ATOM 850 N N . ARG A 1 109 ? 11.458 -9.153 -56.879 1.00 95.19 109 ARG A N 1
ATOM 851 C CA . ARG A 1 109 ? 11.615 -10.517 -57.423 1.00 95.19 109 ARG A CA 1
ATOM 852 C C . ARG A 1 109 ? 11.970 -11.534 -56.334 1.00 95.19 109 ARG A C 1
ATOM 854 O O . ARG A 1 109 ? 11.519 -12.674 -56.393 1.00 95.19 109 ARG A O 1
ATOM 861 N N . GLU A 1 110 ? 12.768 -11.119 -55.354 1.00 95.00 110 GLU A N 1
ATOM 862 C CA . GLU A 1 110 ? 13.167 -11.946 -54.214 1.00 95.00 110 GLU A CA 1
ATOM 863 C C . GLU A 1 110 ? 11.965 -12.289 -53.324 1.00 95.00 110 GLU A C 1
ATOM 865 O O . GLU A 1 110 ? 11.704 -13.466 -53.067 1.00 95.00 110 GLU A O 1
ATOM 870 N N . THR A 1 111 ? 11.184 -11.278 -52.934 1.00 95.31 111 THR A N 1
ATOM 871 C CA . THR A 1 111 ? 9.979 -11.446 -52.114 1.00 95.31 111 THR A CA 1
ATOM 872 C C . THR A 1 111 ? 8.941 -12.312 -52.819 1.00 95.31 111 THR A C 1
ATOM 874 O O . THR A 1 111 ? 8.426 -13.263 -52.234 1.00 95.31 111 THR A O 1
ATOM 877 N N . GLN A 1 112 ? 8.677 -12.052 -54.102 1.00 95.75 112 GLN A N 1
ATOM 878 C CA . GLN A 1 112 ? 7.718 -12.826 -54.895 1.00 95.75 112 GLN A CA 1
ATOM 879 C C . GLN A 1 112 ? 8.152 -14.290 -55.053 1.00 95.75 112 GLN A C 1
ATOM 881 O O . GLN A 1 112 ? 7.333 -15.201 -54.914 1.00 95.75 112 GLN A O 1
ATOM 886 N N . ARG A 1 113 ? 9.452 -14.545 -55.261 1.00 96.56 113 ARG A N 1
ATOM 887 C CA . ARG A 1 113 ? 10.002 -15.909 -55.288 1.00 96.56 113 ARG A CA 1
ATOM 888 C C . ARG A 1 113 ? 9.796 -16.618 -53.948 1.00 96.56 113 ARG A C 1
ATOM 890 O O . ARG A 1 113 ? 9.395 -17.781 -53.937 1.00 96.56 113 ARG A O 1
ATOM 897 N N . TRP A 1 114 ? 10.040 -15.931 -52.831 1.00 97.12 114 TRP A N 1
ATOM 898 C CA . TRP A 1 114 ? 9.847 -16.504 -51.500 1.00 97.12 114 TRP A CA 1
ATOM 899 C C . TRP A 1 114 ? 8.372 -16.800 -51.204 1.00 97.12 114 TRP A C 1
ATOM 901 O O . TRP A 1 114 ? 8.062 -17.891 -50.728 1.00 97.12 114 TRP A O 1
ATOM 911 N N . LEU A 1 115 ? 7.459 -15.878 -51.528 1.00 96.62 115 LEU A N 1
ATOM 912 C CA . LEU A 1 115 ? 6.015 -16.058 -51.340 1.00 96.62 115 LEU A CA 1
ATOM 913 C C . LEU A 1 115 ? 5.476 -17.221 -52.183 1.00 96.62 115 LEU A C 1
ATOM 915 O O . LEU A 1 115 ? 4.730 -18.047 -51.662 1.00 96.62 115 LEU A O 1
ATOM 919 N N . LYS A 1 116 ? 5.931 -17.370 -53.436 1.00 95.50 116 LYS A N 1
ATOM 920 C CA . LYS A 1 116 ? 5.573 -18.518 -54.288 1.00 95.50 116 LYS A CA 1
ATOM 921 C C . LYS A 1 116 ? 6.000 -19.857 -53.673 1.00 95.50 116 LYS A C 1
ATOM 923 O O . LYS A 1 116 ? 5.271 -20.837 -53.777 1.00 95.50 116 LYS A O 1
ATOM 928 N N . ALA A 1 117 ? 7.151 -19.896 -53.000 1.00 96.44 117 ALA A N 1
ATOM 929 C CA . ALA A 1 117 ? 7.626 -21.078 -52.275 1.00 96.44 117 ALA A CA 1
ATOM 930 C C . ALA A 1 117 ? 6.942 -21.283 -50.904 1.00 96.44 117 ALA A C 1
ATOM 932 O O . ALA A 1 117 ? 7.139 -22.314 -50.261 1.00 96.44 117 ALA A O 1
ATOM 933 N N . ASN A 1 118 ? 6.158 -20.313 -50.423 1.00 95.62 118 ASN A N 1
ATOM 934 C CA . ASN A 1 118 ? 5.515 -20.329 -49.110 1.00 95.62 118 ASN A CA 1
ATOM 935 C C . ASN A 1 118 ? 4.021 -19.967 -49.231 1.00 95.62 118 ASN A C 1
ATOM 937 O O . ASN A 1 118 ? 3.606 -18.932 -48.704 1.00 95.62 118 ASN A O 1
ATOM 941 N N . PRO A 1 119 ? 3.188 -20.840 -49.836 1.00 94.56 119 PRO A N 1
ATOM 942 C CA . PRO A 1 119 ? 1.777 -20.552 -50.140 1.00 94.56 119 PRO A CA 1
ATOM 943 C C . PRO A 1 119 ? 0.896 -20.319 -48.900 1.00 94.56 119 PRO A C 1
ATOM 945 O O . PRO A 1 119 ? -0.238 -19.869 -49.011 1.00 94.56 119 PRO A O 1
ATOM 948 N N . LYS A 1 120 ? 1.425 -20.588 -47.700 1.00 94.50 120 LYS A N 1
ATOM 949 C CA . LYS A 1 120 ? 0.802 -20.244 -46.416 1.00 94.50 120 LYS A CA 1
ATOM 950 C C . LYS A 1 120 ? 0.619 -18.731 -46.232 1.00 94.50 120 LYS A C 1
ATOM 952 O O . LYS A 1 120 ? -0.232 -18.334 -45.442 1.00 94.50 120 LYS A O 1
ATOM 957 N N . PHE A 1 121 ? 1.410 -17.896 -46.906 1.00 96.94 121 PHE A N 1
ATOM 958 C CA . PHE A 1 121 ? 1.328 -16.441 -46.787 1.00 96.94 121 PHE A CA 1
ATOM 959 C C . PHE A 1 121 ? 0.430 -15.836 -47.864 1.00 96.94 121 PHE A C 1
ATOM 961 O O . PHE A 1 121 ? 0.650 -16.040 -49.055 1.00 96.94 121 PHE A O 1
ATOM 968 N N . ARG A 1 122 ? -0.543 -15.031 -47.433 1.00 95.19 122 ARG A N 1
ATOM 969 C CA . ARG A 1 122 ? -1.408 -14.220 -48.294 1.00 95.19 122 ARG A CA 1
ATOM 970 C C . ARG A 1 122 ? -1.106 -12.747 -48.044 1.00 95.19 122 ARG A C 1
ATOM 972 O O . ARG A 1 122 ? -1.270 -12.274 -46.926 1.00 95.19 122 ARG A O 1
ATOM 979 N N . VAL A 1 123 ? -0.668 -12.021 -49.067 1.00 95.31 123 VAL A N 1
ATOM 980 C CA . VAL A 1 123 ? -0.350 -10.589 -48.959 1.00 95.31 123 VAL A CA 1
ATOM 981 C C . VAL A 1 123 ? -1.483 -9.774 -49.577 1.00 95.31 123 VAL A C 1
ATOM 983 O O . VAL A 1 123 ? -1.884 -10.031 -50.710 1.00 95.31 123 VAL A O 1
ATOM 986 N N . ILE A 1 124 ? -2.010 -8.812 -48.824 1.00 93.88 124 ILE A N 1
ATOM 987 C CA . ILE A 1 124 ? -3.051 -7.875 -49.246 1.00 93.88 124 ILE A CA 1
ATOM 988 C C . ILE A 1 124 ? -2.449 -6.473 -49.208 1.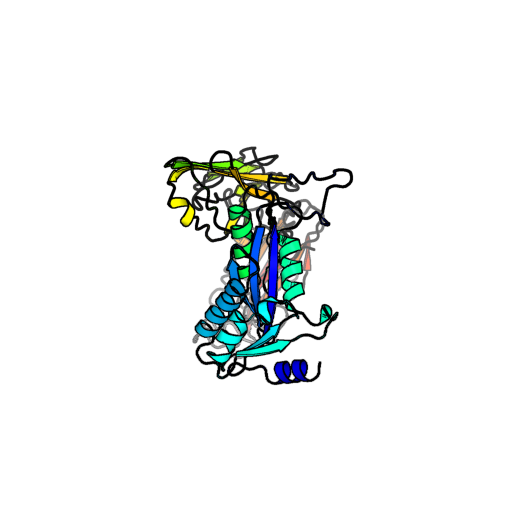00 93.88 124 ILE A C 1
ATOM 990 O O . ILE A 1 124 ? -2.004 -6.015 -48.160 1.00 93.88 124 ILE A O 1
ATOM 994 N N . TYR A 1 125 ? -2.454 -5.785 -50.346 1.00 92.12 125 TYR A N 1
ATOM 995 C CA . TYR A 1 125 ? -1.940 -4.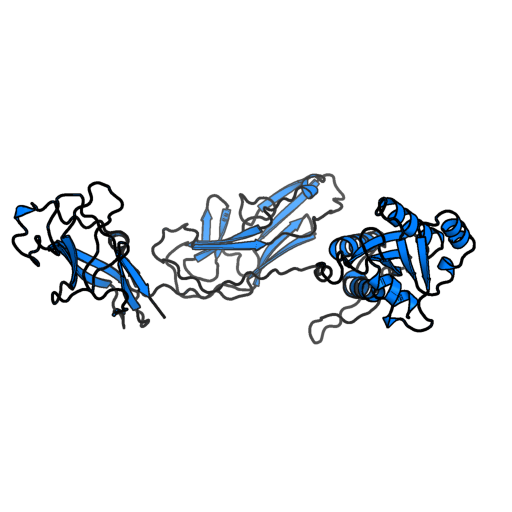422 -50.443 1.00 92.12 125 TYR A CA 1
ATOM 996 C C . TYR A 1 125 ? -2.994 -3.409 -49.995 1.00 92.12 125 TYR A C 1
ATOM 998 O O . TYR A 1 125 ? -4.165 -3.491 -50.385 1.00 92.12 125 TYR A O 1
ATOM 1006 N N . GLN A 1 126 ? -2.573 -2.436 -49.194 1.00 87.75 126 GLN A N 1
ATOM 1007 C CA . GLN A 1 126 ? -3.403 -1.299 -48.813 1.00 87.75 126 GLN A CA 1
ATOM 1008 C C . GLN A 1 126 ? -3.731 -0.422 -50.034 1.00 87.75 126 GLN A C 1
ATOM 1010 O O . GLN A 1 126 ? -2.948 -0.370 -50.992 1.00 87.75 126 GLN A O 1
ATOM 1015 N N . PRO A 1 127 ? -4.877 0.286 -50.036 1.00 83.06 127 PRO A N 1
ATOM 1016 C CA . PRO A 1 127 ? -5.158 1.283 -51.060 1.00 83.06 127 PRO A CA 1
ATOM 1017 C C . PRO A 1 127 ? -4.085 2.373 -51.074 1.00 83.06 127 PRO A C 1
ATOM 1019 O O . PRO A 1 127 ? -3.557 2.760 -50.030 1.00 83.06 127 PRO A O 1
ATOM 1022 N N . VAL A 1 128 ? -3.782 2.895 -52.259 1.00 78.62 128 VAL A N 1
ATOM 1023 C CA . VAL A 1 128 ? -2.813 3.986 -52.393 1.00 78.62 128 VAL A CA 1
ATOM 1024 C C . VAL A 1 128 ? -3.329 5.228 -51.647 1.00 78.62 128 VAL A C 1
ATOM 1026 O O . VAL A 1 128 ? -4.528 5.506 -51.661 1.00 78.62 128 VAL A O 1
ATOM 1029 N N . TYR A 1 129 ? -2.430 5.960 -50.980 1.00 64.44 129 TYR A N 1
ATOM 1030 C CA . TYR A 1 129 ? -2.731 7.194 -50.234 1.00 64.44 129 TYR A CA 1
ATOM 1031 C C . TYR A 1 129 ? -3.747 7.046 -49.080 1.00 64.44 129 TYR A C 1
ATOM 1033 O O . TYR A 1 129 ? -4.449 7.998 -48.753 1.00 64.44 129 TYR A O 1
ATOM 1041 N N . SER A 1 130 ? -3.831 5.873 -48.438 1.00 67.44 130 SER A N 1
ATOM 1042 C CA . SER A 1 130 ? -4.755 5.617 -47.314 1.00 67.44 130 SER A CA 1
ATOM 1043 C C . SER A 1 130 ? -4.038 5.220 -46.006 1.00 67.44 130 SER A C 1
ATOM 1045 O O . SER A 1 130 ? -4.276 4.122 -45.499 1.00 67.44 130 SER A O 1
ATOM 1047 N N . PRO A 1 131 ? -3.182 6.091 -45.431 1.00 58.62 131 PRO A N 1
ATOM 1048 C CA . PRO A 1 131 ? -2.339 5.760 -44.268 1.00 58.62 131 PRO A CA 1
ATOM 1049 C C . PRO A 1 131 ? -3.142 5.396 -43.006 1.00 58.62 131 PRO A C 1
ATOM 1051 O O . PRO A 1 131 ? -2.730 4.564 -42.207 1.00 58.62 131 PRO A O 1
ATOM 1054 N N . TRP A 1 132 ? -4.361 5.921 -42.856 1.00 64.31 132 TRP A N 1
ATOM 1055 C CA . TRP A 1 132 ? -5.276 5.610 -41.742 1.00 64.31 132 TRP A CA 1
ATOM 1056 C C . TRP A 1 132 ? -5.682 4.132 -41.646 1.00 64.31 132 TRP A C 1
ATOM 1058 O O . TRP A 1 132 ? -6.155 3.700 -40.597 1.00 64.31 132 TRP A O 1
ATOM 1068 N N . VAL A 1 133 ? -5.502 3.352 -42.716 1.00 69.56 133 VAL A N 1
ATOM 1069 C CA . VAL A 1 133 ? -5.780 1.906 -42.736 1.00 69.56 133 VAL A CA 1
ATOM 1070 C C . VAL A 1 133 ? -4.641 1.111 -42.080 1.00 69.56 133 VAL A C 1
ATOM 1072 O O . VAL A 1 133 ? -4.828 -0.040 -41.687 1.00 69.56 133 VAL A O 1
ATOM 1075 N N . ASN A 1 134 ? -3.465 1.719 -41.916 1.00 79.81 134 ASN A N 1
ATOM 1076 C CA . ASN A 1 134 ? -2.269 1.059 -41.425 1.00 79.81 134 ASN A CA 1
ATOM 1077 C C . ASN A 1 134 ? -2.163 1.133 -39.895 1.00 79.81 134 ASN A C 1
ATOM 1079 O O . ASN A 1 134 ? -1.461 1.963 -39.321 1.00 79.81 134 ASN A O 1
ATOM 1083 N N . HIS A 1 135 ? -2.876 0.258 -39.187 1.00 79.19 135 HIS A N 1
ATOM 1084 C CA . HIS A 1 135 ? -2.953 0.336 -37.722 1.00 79.19 135 HIS A CA 1
ATOM 1085 C C . HIS A 1 135 ? -1.605 0.163 -36.999 1.00 79.19 135 HIS A C 1
ATOM 1087 O O . HIS A 1 135 ? -1.471 0.618 -35.859 1.00 79.19 135 HIS A O 1
ATOM 1093 N N . VAL A 1 136 ? -0.601 -0.455 -37.635 1.00 84.94 136 VAL A N 1
ATOM 1094 C CA . VAL A 1 136 ? 0.750 -0.568 -37.063 1.00 84.94 136 VAL A CA 1
ATOM 1095 C C . VAL A 1 136 ? 1.488 0.782 -37.032 1.00 84.94 136 VAL A C 1
ATOM 1097 O O . VAL A 1 136 ? 2.325 0.983 -36.156 1.00 84.94 136 VAL A O 1
ATOM 1100 N N . GLU A 1 137 ? 1.090 1.784 -37.824 1.00 82.88 137 GLU A N 1
ATOM 1101 C CA . GLU A 1 137 ? 1.656 3.143 -37.723 1.00 82.88 137 GLU A CA 1
ATOM 1102 C C . GLU A 1 137 ? 1.419 3.774 -36.350 1.00 82.88 137 GLU A C 1
ATOM 1104 O O . GLU A 1 137 ? 2.253 4.531 -35.858 1.00 82.88 137 GLU A O 1
ATOM 1109 N N . ARG A 1 138 ? 0.325 3.415 -35.665 1.00 83.94 138 ARG A N 1
ATOM 1110 C CA . ARG A 1 138 ? 0.064 3.875 -34.291 1.00 83.94 138 ARG A CA 1
ATOM 1111 C C . ARG A 1 138 ? 1.081 3.312 -33.297 1.00 83.94 138 ARG A C 1
ATOM 1113 O O . ARG A 1 138 ? 1.445 4.000 -32.342 1.00 83.94 138 ARG A O 1
ATOM 1120 N N . LEU A 1 139 ? 1.561 2.087 -33.521 1.00 86.06 139 LEU A N 1
ATOM 1121 C CA . LEU A 1 139 ? 2.648 1.494 -32.738 1.00 86.06 139 LEU A CA 1
ATOM 1122 C C . LEU A 1 139 ? 3.961 2.248 -32.992 1.00 86.06 139 LEU A C 1
ATOM 1124 O O . LEU A 1 139 ? 4.681 2.558 -32.042 1.00 86.06 139 LEU A O 1
ATOM 1128 N N . TRP A 1 140 ? 4.254 2.596 -34.247 1.00 89.50 140 TRP A N 1
ATOM 1129 C CA . TRP A 1 140 ? 5.445 3.374 -34.608 1.00 89.50 140 TRP A CA 1
ATOM 1130 C C . TRP A 1 140 ? 5.405 4.805 -34.095 1.00 89.50 140 TRP A C 1
ATOM 1132 O O . TRP A 1 140 ? 6.414 5.308 -33.601 1.00 89.50 140 TRP A O 1
ATOM 1142 N N . GLN A 1 141 ? 4.239 5.442 -34.117 1.00 80.94 141 GLN A N 1
ATOM 1143 C CA . GLN A 1 141 ? 4.033 6.738 -33.488 1.00 80.94 141 GLN A CA 1
ATOM 1144 C C . GLN A 1 141 ? 4.354 6.665 -31.991 1.00 80.94 141 GLN A C 1
ATOM 1146 O O . GLN A 1 141 ? 5.159 7.455 -31.499 1.00 80.94 141 GLN A O 1
ATOM 1151 N N . ALA A 1 142 ? 3.816 5.665 -31.288 1.00 81.38 142 ALA A N 1
ATOM 1152 C CA . ALA A 1 142 ? 4.093 5.457 -29.872 1.00 81.38 142 ALA A CA 1
ATOM 1153 C C . ALA A 1 142 ? 5.581 5.160 -29.593 1.00 81.38 142 ALA A C 1
ATOM 1155 O O . ALA A 1 142 ? 6.138 5.668 -28.615 1.00 81.38 142 ALA A O 1
ATOM 1156 N N . LEU A 1 143 ? 6.247 4.389 -30.460 1.00 85.38 143 LEU A N 1
ATOM 1157 C CA . LEU A 1 143 ? 7.688 4.135 -30.388 1.00 85.38 143 LEU A CA 1
ATOM 1158 C C . LEU A 1 143 ? 8.479 5.436 -30.528 1.00 85.38 143 LEU A C 1
ATOM 1160 O O . LEU A 1 143 ? 9.393 5.701 -29.743 1.00 85.38 143 LEU A O 1
ATOM 1164 N N . HIS A 1 144 ? 8.125 6.258 -31.514 1.00 84.12 144 HIS A N 1
ATOM 1165 C CA . HIS A 1 144 ? 8.794 7.525 -31.750 1.00 84.12 144 HIS A CA 1
ATOM 1166 C C . HIS A 1 144 ? 8.596 8.496 -30.588 1.00 84.12 144 HIS A C 1
ATOM 1168 O O . HIS A 1 144 ? 9.574 9.075 -30.119 1.00 84.12 144 HIS A O 1
ATOM 1174 N N . ASP A 1 145 ? 7.370 8.626 -30.088 1.00 78.06 145 ASP A N 1
ATOM 1175 C CA . ASP A 1 145 ? 7.029 9.499 -28.961 1.00 78.06 145 ASP A CA 1
ATOM 1176 C C . ASP A 1 145 ? 7.733 9.098 -27.669 1.00 78.06 145 ASP A C 1
ATOM 1178 O O . ASP A 1 145 ? 8.159 9.957 -26.898 1.00 78.06 145 ASP A O 1
ATOM 1182 N N . THR A 1 146 ? 7.893 7.795 -27.446 1.00 73.25 146 THR A N 1
ATOM 1183 C CA . THR A 1 146 ? 8.465 7.279 -26.202 1.00 73.25 146 THR A CA 1
ATOM 1184 C C . THR A 1 146 ? 9.990 7.212 -26.251 1.00 73.25 146 THR A C 1
ATOM 1186 O O . THR A 1 146 ? 10.659 7.519 -25.263 1.00 73.25 146 THR A O 1
ATOM 1189 N N . ILE A 1 147 ? 10.557 6.765 -27.377 1.00 81.69 147 ILE A N 1
ATOM 1190 C CA . ILE A 1 147 ? 11.962 6.350 -27.449 1.00 81.69 147 ILE A CA 1
ATOM 1191 C C . ILE A 1 147 ? 12.803 7.249 -28.345 1.00 81.69 147 ILE A C 1
ATOM 1193 O O . ILE A 1 147 ? 13.900 7.623 -27.932 1.00 81.69 147 ILE A O 1
ATOM 1197 N N . THR A 1 148 ? 12.357 7.555 -29.568 1.00 81.69 148 THR A N 1
ATOM 1198 C CA . THR A 1 148 ? 13.254 8.162 -30.569 1.00 81.69 148 THR A CA 1
ATOM 1199 C C . THR A 1 148 ? 13.174 9.692 -30.637 1.00 81.69 148 THR A C 1
ATOM 1201 O O . THR A 1 148 ? 14.079 10.330 -31.174 1.00 81.69 148 THR A O 1
ATOM 1204 N N . ARG A 1 149 ? 12.097 10.316 -30.149 1.00 81.31 149 ARG A N 1
ATOM 1205 C CA . ARG A 1 149 ? 11.985 11.780 -30.078 1.00 81.31 149 ARG A CA 1
ATOM 1206 C C . ARG A 1 149 ? 12.754 12.303 -28.869 1.00 81.31 149 ARG A C 1
ATOM 1208 O O . ARG A 1 149 ? 12.669 11.745 -27.780 1.00 81.31 149 ARG A O 1
ATOM 1215 N N . ASN A 1 150 ? 13.517 13.379 -29.064 1.00 76.44 150 ASN A N 1
ATOM 1216 C CA . ASN A 1 150 ? 14.277 14.077 -28.013 1.00 76.44 150 ASN A CA 1
ATOM 1217 C C . ASN A 1 150 ? 15.213 13.187 -27.160 1.00 76.44 150 ASN A C 1
ATOM 1219 O O . ASN A 1 150 ? 15.550 13.541 -26.023 1.00 76.44 150 ASN A O 1
ATOM 1223 N N . HIS A 1 151 ? 15.625 12.025 -27.674 1.00 77.56 151 HIS A N 1
ATOM 1224 C CA . HIS A 1 151 ? 16.464 11.095 -26.927 1.00 77.56 151 HIS A CA 1
ATOM 1225 C C . HIS A 1 151 ? 17.892 11.627 -26.759 1.00 77.56 151 HIS A C 1
ATOM 1227 O O . HIS A 1 151 ? 18.383 12.417 -27.556 1.00 77.56 151 HIS A O 1
ATOM 1233 N N . GLN A 1 152 ? 18.604 11.118 -25.754 1.00 76.50 152 GLN A N 1
ATOM 1234 C CA . GLN A 1 152 ? 19.999 11.489 -25.462 1.00 76.50 152 GLN A CA 1
ATOM 1235 C C . GLN A 1 152 ? 20.977 10.306 -25.595 1.00 76.50 152 GLN A C 1
ATOM 1237 O O . GLN A 1 152 ? 22.081 10.344 -25.055 1.00 76.50 152 GLN A O 1
ATOM 1242 N N . CY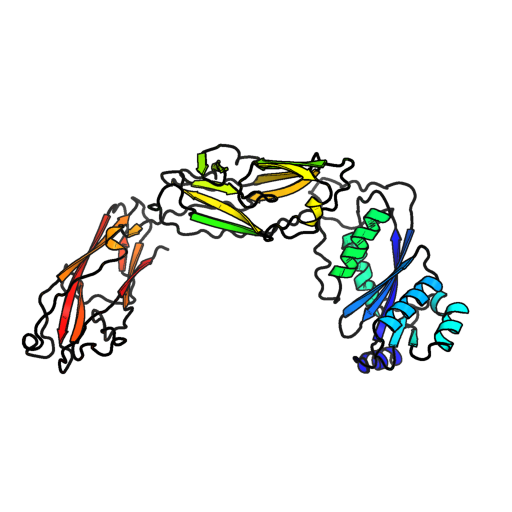S A 1 153 ? 20.566 9.220 -26.262 1.00 73.69 153 CYS A N 1
ATOM 1243 C CA . CYS A 1 153 ? 21.443 8.085 -26.559 1.00 73.69 153 CYS A CA 1
ATOM 1244 C C . CYS A 1 153 ? 22.646 8.539 -27.395 1.00 73.69 153 CYS A C 1
ATOM 1246 O O . CYS A 1 153 ? 22.475 9.290 -28.350 1.00 73.69 153 CYS A O 1
ATOM 1248 N N . ARG A 1 154 ? 23.846 8.077 -27.029 1.00 79.75 154 ARG A N 1
ATOM 1249 C CA . ARG A 1 154 ? 25.108 8.447 -27.691 1.00 79.75 154 ARG A CA 1
ATOM 1250 C C . ARG A 1 154 ? 25.535 7.459 -28.777 1.00 79.75 154 ARG A C 1
ATOM 1252 O O . ARG A 1 154 ? 26.402 7.784 -29.572 1.00 79.75 154 ARG A O 1
ATOM 1259 N N . SER A 1 155 ? 24.946 6.264 -28.804 1.00 80.94 155 SER A N 1
ATOM 1260 C CA . SER A 1 155 ? 25.216 5.238 -29.816 1.00 80.94 155 SER A CA 1
ATOM 1261 C C . SER A 1 155 ? 23.950 4.485 -30.214 1.00 80.94 155 SER A C 1
ATOM 1263 O O . SER A 1 155 ? 22.992 4.399 -29.432 1.00 80.94 155 SER A O 1
ATOM 1265 N N . MET A 1 156 ? 23.953 3.904 -31.419 1.00 83.50 156 MET A N 1
ATOM 1266 C CA . MET A 1 156 ? 22.819 3.137 -31.939 1.00 83.50 156 MET A CA 1
ATOM 1267 C C . MET A 1 156 ? 22.476 1.952 -31.040 1.00 83.50 156 MET A C 1
ATOM 1269 O O . MET A 1 156 ? 21.311 1.720 -30.737 1.00 83.50 156 MET A O 1
ATOM 1273 N N . TRP A 1 157 ? 23.476 1.254 -30.502 1.00 80.00 157 TRP A N 1
ATOM 1274 C CA . TRP A 1 157 ? 23.245 0.149 -29.570 1.00 80.00 157 TRP A CA 1
ATOM 1275 C C . TRP A 1 157 ? 22.416 0.561 -28.338 1.00 80.00 157 TRP A C 1
ATOM 1277 O O . TRP A 1 157 ? 21.484 -0.146 -27.949 1.00 80.00 157 TRP A O 1
ATOM 1287 N N . GLN A 1 158 ? 22.698 1.732 -27.748 1.00 76.00 158 GLN A N 1
ATOM 1288 C CA . GLN A 1 158 ? 21.922 2.249 -26.613 1.00 76.00 158 GLN A CA 1
ATOM 1289 C C . GLN A 1 158 ? 20.471 2.537 -27.004 1.00 76.00 158 GLN A C 1
ATOM 1291 O O . GLN A 1 158 ? 19.556 2.291 -26.214 1.00 76.00 158 GLN A O 1
ATOM 1296 N N . LEU A 1 159 ? 20.260 3.071 -28.209 1.00 81.25 159 LEU A N 1
ATOM 1297 C CA . LEU A 1 159 ? 18.933 3.349 -28.741 1.00 81.25 159 LEU A CA 1
ATOM 1298 C C . LEU A 1 159 ? 18.173 2.045 -29.024 1.00 81.25 159 LEU A C 1
ATOM 1300 O O . LEU A 1 159 ? 17.062 1.875 -28.531 1.00 81.25 159 LEU A O 1
ATOM 1304 N N . LEU A 1 160 ? 18.795 1.075 -29.697 1.00 82.94 160 LEU A N 1
ATOM 1305 C CA . LEU A 1 160 ? 18.190 -0.223 -30.008 1.00 82.94 160 LEU A CA 1
ATOM 1306 C C . LEU A 1 160 ? 17.840 -1.037 -28.766 1.00 82.94 160 LEU A C 1
ATOM 1308 O O . LEU A 1 160 ? 16.835 -1.745 -28.765 1.00 82.94 160 LEU A O 1
ATOM 1312 N N . LYS A 1 161 ? 18.605 -0.903 -27.678 1.00 75.06 161 LYS A N 1
ATOM 1313 C CA . LYS A 1 161 ? 18.248 -1.503 -26.386 1.00 75.06 161 LYS A CA 1
ATOM 1314 C C . LYS A 1 161 ? 16.923 -0.946 -25.852 1.00 75.06 161 LYS A C 1
ATOM 1316 O O . LYS A 1 161 ? 16.079 -1.714 -25.395 1.00 75.06 161 LYS A O 1
ATOM 1321 N N . LYS A 1 162 ? 16.716 0.373 -25.946 1.00 77.56 162 LYS A N 1
ATOM 1322 C CA . LYS A 1 162 ? 15.449 1.018 -25.560 1.00 77.56 162 LYS A CA 1
ATOM 1323 C C . LYS A 1 162 ? 14.303 0.630 -26.492 1.00 77.56 162 LYS A C 1
ATOM 1325 O O . LYS A 1 162 ? 13.208 0.354 -26.016 1.00 77.56 162 LYS A O 1
ATOM 1330 N N . VAL A 1 163 ? 14.568 0.565 -27.795 1.00 83.56 163 VAL A N 1
ATOM 1331 C CA . VAL A 1 163 ? 13.591 0.135 -28.802 1.00 83.56 163 VAL A CA 1
ATOM 1332 C C . VAL A 1 163 ? 13.151 -1.313 -28.549 1.00 83.56 163 VAL A C 1
ATOM 1334 O O . VAL A 1 163 ? 11.957 -1.576 -28.503 1.00 83.56 163 VAL A O 1
ATOM 1337 N N . ARG A 1 164 ? 14.078 -2.245 -28.285 1.00 82.69 164 ARG A N 1
ATOM 1338 C CA . ARG A 1 164 ? 13.758 -3.642 -27.927 1.00 82.69 164 ARG A CA 1
ATOM 1339 C C . ARG A 1 164 ? 12.846 -3.719 -26.705 1.00 82.69 164 ARG A C 1
ATOM 1341 O O . ARG A 1 164 ? 11.820 -4.387 -26.747 1.00 82.69 164 ARG A O 1
ATOM 1348 N N . HIS A 1 165 ? 13.185 -2.978 -25.653 1.00 76.00 165 HIS A N 1
ATOM 1349 C CA . HIS A 1 165 ? 12.369 -2.925 -24.443 1.00 76.00 165 HIS A CA 1
ATOM 1350 C C . HIS A 1 165 ? 10.964 -2.357 -24.699 1.00 76.00 165 HIS A C 1
ATOM 1352 O O . HIS A 1 165 ? 9.974 -2.858 -24.164 1.00 76.00 165 HIS A O 1
ATOM 1358 N N . PHE A 1 166 ? 10.853 -1.327 -25.542 1.00 82.56 166 PHE A N 1
ATOM 1359 C CA . PHE A 1 166 ? 9.555 -0.818 -25.974 1.00 82.56 166 PHE A CA 1
ATOM 1360 C C . PHE A 1 166 ? 8.747 -1.907 -26.687 1.00 82.56 166 PHE A C 1
ATOM 1362 O O . PHE A 1 166 ? 7.597 -2.135 -26.330 1.00 82.56 166 PHE A O 1
ATOM 1369 N N . MET A 1 167 ? 9.348 -2.627 -27.638 1.00 83.62 167 MET A N 1
ATOM 1370 C CA . MET A 1 167 ? 8.641 -3.661 -28.400 1.00 83.62 167 MET A CA 1
ATOM 1371 C C . MET A 1 167 ? 8.147 -4.813 -27.511 1.00 83.62 167 MET A C 1
ATOM 1373 O O . MET A 1 167 ? 7.037 -5.304 -27.706 1.00 83.62 167 MET A O 1
ATOM 1377 N N . GLU A 1 168 ? 8.923 -5.199 -26.493 1.00 80.12 168 GLU A N 1
ATOM 1378 C CA . GLU A 1 168 ? 8.523 -6.199 -25.491 1.00 80.12 168 GLU A CA 1
ATOM 1379 C C . GLU A 1 168 ? 7.356 -5.725 -24.608 1.00 80.12 168 GLU A C 1
ATOM 1381 O O . GLU A 1 168 ? 6.486 -6.517 -24.254 1.00 80.12 168 GLU A O 1
ATOM 1386 N N . THR A 1 169 ? 7.314 -4.437 -24.254 1.00 75.81 169 THR A N 1
ATOM 1387 C CA . THR A 1 169 ? 6.299 -3.876 -23.338 1.00 75.81 169 THR A CA 1
ATOM 1388 C C . THR A 1 169 ? 5.039 -3.370 -24.041 1.00 75.81 169 THR A C 1
ATOM 1390 O O . THR A 1 169 ? 3.990 -3.240 -23.403 1.00 75.81 169 THR A O 1
ATOM 1393 N N . ALA A 1 170 ? 5.125 -3.081 -25.340 1.00 77.69 170 ALA A N 1
ATOM 1394 C CA . ALA A 1 170 ? 4.008 -2.626 -26.159 1.00 77.69 170 ALA A CA 1
ATOM 1395 C C . ALA A 1 170 ? 3.039 -3.743 -26.542 1.00 77.69 170 ALA A C 1
ATOM 1397 O O . ALA A 1 170 ? 1.874 -3.452 -26.785 1.00 77.69 170 ALA A O 1
ATOM 1398 N N . SER A 1 171 ? 3.490 -4.999 -26.567 1.00 80.75 171 SER A N 1
ATOM 1399 C CA . SER A 1 171 ? 2.659 -6.151 -26.918 1.00 80.75 171 SER A CA 1
ATOM 1400 C C . SER A 1 171 ? 1.871 -6.673 -25.701 1.00 80.75 171 SER A C 1
ATOM 1402 O O . SER A 1 171 ? 2.500 -7.017 -24.700 1.00 80.75 171 SER A O 1
ATOM 1404 N N . PRO A 1 172 ? 0.532 -6.830 -25.766 1.00 85.06 172 PRO A N 1
ATOM 1405 C CA . PRO A 1 172 ? -0.356 -6.551 -26.903 1.00 85.06 172 PRO A CA 1
ATOM 1406 C C . PRO A 1 172 ? -0.713 -5.057 -27.056 1.00 85.06 172 PRO A C 1
ATOM 1408 O O . PRO A 1 172 ? -0.859 -4.354 -26.063 1.00 85.06 172 PRO A O 1
ATOM 1411 N N . PHE A 1 173 ? -0.912 -4.568 -28.282 1.00 75.69 173 PHE A N 1
ATOM 1412 C CA . PHE A 1 173 ? -1.225 -3.171 -28.613 1.00 75.69 173 PHE A CA 1
ATOM 1413 C C . PHE A 1 173 ? -2.599 -3.030 -29.310 1.00 75.69 173 PHE A C 1
ATOM 1415 O O . PHE A 1 173 ? -2.872 -3.818 -30.215 1.00 75.69 173 PHE A O 1
ATOM 1422 N N . PRO A 1 174 ? -3.437 -2.018 -28.988 1.00 57.34 174 PRO A N 1
ATOM 1423 C CA . PRO A 1 174 ? -3.279 -1.022 -27.926 1.00 57.34 174 PRO A CA 1
ATOM 1424 C C . PRO A 1 174 ? -3.696 -1.605 -26.560 1.00 57.34 174 PRO A C 1
ATOM 1426 O O . PRO A 1 174 ? -4.861 -1.916 -26.341 1.00 57.34 174 PRO A O 1
ATOM 1429 N N . GLY A 1 175 ? -2.745 -1.776 -25.633 1.00 54.50 175 GLY A N 1
ATOM 1430 C CA . GLY A 1 175 ? -3.009 -2.382 -24.314 1.00 54.50 175 GLY A CA 1
ATOM 1431 C C . GLY A 1 175 ? -1.776 -2.589 -23.417 1.00 54.50 175 GLY A C 1
ATOM 1432 O O . GLY A 1 175 ? -1.901 -2.655 -22.196 1.00 54.50 175 GLY A O 1
ATOM 1433 N N . GLY A 1 176 ? -0.573 -2.644 -23.996 1.00 53.62 176 GLY A N 1
ATOM 1434 C CA . GLY A 1 176 ? 0.697 -2.771 -23.277 1.00 53.62 176 GLY A CA 1
ATOM 1435 C C . GLY A 1 176 ? 1.136 -1.472 -22.593 1.00 53.62 176 GLY A C 1
ATOM 1436 O O . GLY A 1 176 ? 0.726 -0.380 -22.981 1.00 53.62 176 GLY A O 1
ATOM 1437 N N . LYS A 1 177 ? 2.024 -1.553 -21.593 1.00 55.69 177 LYS A N 1
ATOM 1438 C CA . LYS A 1 177 ? 2.510 -0.408 -20.781 1.00 55.69 177 LYS A CA 1
ATOM 1439 C C . LYS A 1 177 ? 3.598 0.430 -21.479 1.00 55.69 177 LYS A C 1
ATOM 1441 O O . LYS A 1 177 ? 4.479 0.983 -20.823 1.00 55.69 177 LYS A O 1
ATOM 1446 N N . HIS A 1 178 ? 3.547 0.540 -22.802 1.00 45.38 178 HIS A N 1
ATOM 1447 C CA . HIS A 1 178 ? 4.586 1.157 -23.632 1.00 45.38 178 HIS A CA 1
ATOM 1448 C C . HIS A 1 178 ? 4.835 2.647 -23.346 1.00 45.38 178 HIS A C 1
ATOM 1450 O O . HIS A 1 178 ? 5.937 3.131 -23.575 1.00 45.38 178 HIS A O 1
ATOM 1456 N N . GLY A 1 179 ? 3.870 3.360 -22.753 1.00 40.50 179 GLY A N 1
ATOM 1457 C CA . GLY A 1 179 ? 4.039 4.748 -22.298 1.00 40.50 179 GLY A CA 1
ATOM 1458 C C . GLY A 1 179 ? 4.829 4.935 -20.989 1.00 40.50 179 GLY A C 1
ATOM 1459 O O . GLY A 1 179 ? 4.912 6.057 -20.495 1.00 40.50 179 GLY A O 1
ATOM 1460 N N . GLN A 1 180 ? 5.384 3.875 -20.380 1.00 41.47 180 GLN A N 1
ATOM 1461 C CA . GLN A 1 180 ? 6.039 3.948 -19.058 1.00 41.47 180 GLN A CA 1
ATOM 1462 C C . GLN A 1 180 ? 7.568 4.137 -19.090 1.00 41.47 180 GLN A C 1
ATOM 1464 O O . GLN A 1 180 ? 8.188 4.221 -18.029 1.00 41.47 180 GLN A O 1
ATOM 1469 N N . ALA A 1 181 ? 8.197 4.286 -20.261 1.00 32.06 181 ALA A N 1
ATOM 1470 C CA . ALA A 1 181 ? 9.630 4.579 -20.360 1.00 32.06 181 ALA A CA 1
ATOM 1471 C C . ALA A 1 181 ? 9.935 6.087 -20.220 1.00 32.06 181 ALA A C 1
ATOM 1473 O O . ALA A 1 181 ? 10.507 6.713 -21.106 1.00 32.06 181 ALA A O 1
ATOM 1474 N N . LYS A 1 182 ? 9.603 6.674 -19.064 1.00 27.56 182 LYS A N 1
ATOM 1475 C CA . LYS A 1 182 ? 10.278 7.885 -18.572 1.00 27.56 182 LYS A CA 1
ATOM 1476 C C . LYS A 1 182 ? 11.247 7.486 -17.462 1.00 27.56 182 LYS A C 1
ATOM 1478 O O . LYS A 1 182 ? 10.837 6.995 -16.412 1.00 27.56 182 LYS A O 1
ATOM 1483 N N . CYS A 1 183 ? 12.542 7.733 -17.675 1.00 30.30 183 CYS A N 1
ATOM 1484 C CA . CYS A 1 183 ? 13.492 7.857 -16.571 1.00 30.30 183 CYS A CA 1
ATOM 1485 C C . CYS A 1 183 ? 12.935 8.900 -15.587 1.00 30.30 183 CYS A C 1
ATOM 1487 O O . CYS A 1 183 ? 12.580 10.005 -15.994 1.00 30.30 183 CYS A O 1
ATOM 1489 N N . SER A 1 184 ? 12.856 8.523 -14.311 1.00 32.81 184 SER A N 1
ATOM 1490 C CA . SER A 1 184 ? 12.026 9.112 -13.244 1.00 32.81 184 SER A CA 1
ATOM 1491 C C . SER A 1 184 ? 10.557 8.658 -13.236 1.00 32.81 184 SER A C 1
ATOM 1493 O O . SER A 1 184 ? 9.613 9.430 -13.373 1.00 32.81 184 SER A O 1
ATOM 1495 N N . GLY A 1 185 ? 10.351 7.373 -12.949 1.00 25.88 185 GLY A N 1
ATOM 1496 C CA . GLY A 1 185 ? 9.106 6.931 -12.331 1.00 25.88 185 GLY A CA 1
ATOM 1497 C C . GLY A 1 185 ? 9.095 7.341 -10.859 1.00 25.88 185 GLY A C 1
ATOM 1498 O O . GLY A 1 185 ? 9.421 6.532 -10.000 1.00 25.88 185 GLY A O 1
ATOM 1499 N N . ILE A 1 186 ? 8.731 8.589 -10.548 1.00 33.25 186 ILE A N 1
ATOM 1500 C CA . ILE A 1 186 ? 8.234 8.903 -9.202 1.00 33.25 186 ILE A CA 1
ATOM 1501 C C . ILE A 1 186 ? 6.884 8.193 -9.092 1.00 33.25 186 ILE A C 1
ATOM 1503 O O . ILE A 1 186 ? 5.870 8.697 -9.575 1.00 33.25 186 ILE A O 1
ATOM 1507 N N . ARG A 1 187 ? 6.869 6.991 -8.509 1.00 36.06 187 ARG A N 1
ATOM 1508 C CA . ARG A 1 187 ? 5.617 6.313 -8.168 1.00 36.06 187 ARG A CA 1
ATOM 1509 C C . ARG A 1 187 ? 5.077 6.909 -6.874 1.00 36.06 187 ARG A C 1
ATOM 1511 O O . ARG A 1 187 ? 5.777 7.000 -5.868 1.00 36.06 187 ARG A O 1
ATOM 1518 N N . ARG A 1 188 ? 3.834 7.388 -6.946 1.00 35.44 188 ARG A N 1
ATOM 1519 C CA . ARG A 1 188 ? 3.130 8.049 -5.846 1.00 35.44 188 ARG A CA 1
ATOM 1520 C C . ARG A 1 188 ? 2.799 7.025 -4.767 1.00 35.44 188 ARG A C 1
ATOM 1522 O O . ARG A 1 188 ? 2.146 6.028 -5.049 1.00 35.44 188 ARG A O 1
ATOM 1529 N N . SER A 1 189 ? 3.209 7.316 -3.541 1.00 35.31 189 SER A N 1
ATOM 1530 C CA . SER A 1 189 ? 2.561 6.779 -2.347 1.00 35.31 189 SER A CA 1
ATOM 1531 C C . SER A 1 189 ? 1.662 7.890 -1.823 1.00 35.31 189 SER A C 1
ATOM 1533 O O . SER A 1 189 ? 2.156 8.974 -1.514 1.00 35.31 189 SER A O 1
ATOM 1535 N N . TYR A 1 190 ? 0.353 7.663 -1.800 1.00 35.25 190 TYR A N 1
ATOM 1536 C CA . TYR A 1 190 ? -0.573 8.577 -1.146 1.00 35.25 190 TYR A CA 1
ATOM 1537 C C . TYR A 1 190 ? -0.518 8.274 0.350 1.00 35.25 190 TYR A C 1
ATOM 1539 O O . TYR A 1 190 ? -0.873 7.178 0.772 1.00 35.25 190 TYR A O 1
ATOM 1547 N N . LEU A 1 191 ? -0.008 9.221 1.134 1.00 40.19 191 LEU A N 1
ATOM 1548 C CA . LEU A 1 191 ? -0.162 9.215 2.583 1.00 40.19 191 LEU A CA 1
ATOM 1549 C C . LEU A 1 191 ? -1.443 9.997 2.861 1.00 40.19 191 LEU A C 1
ATOM 1551 O O . LEU A 1 191 ? -1.432 11.226 2.836 1.00 40.19 191 LEU A O 1
ATOM 1555 N N . ALA A 1 192 ? -2.558 9.282 3.002 1.00 37.47 192 ALA A N 1
ATOM 1556 C CA . ALA A 1 192 ? -3.722 9.827 3.686 1.00 37.47 192 ALA A CA 1
ATOM 1557 C C . ALA A 1 192 ? -3.393 9.852 5.187 1.00 37.47 192 ALA A C 1
ATOM 1559 O O . ALA A 1 192 ? -2.644 8.994 5.661 1.00 37.47 192 ALA A O 1
ATOM 1560 N N . SER A 1 193 ? -3.876 10.863 5.905 1.00 43.00 193 SER A N 1
ATOM 1561 C CA . SER A 1 193 ? -3.740 10.970 7.361 1.00 43.00 193 SER A CA 1
ATOM 1562 C C . SER A 1 193 ? -4.063 9.634 8.033 1.00 43.00 193 SER A C 1
ATOM 1564 O O . SER A 1 193 ? -5.010 8.952 7.643 1.00 43.00 193 SER A O 1
ATOM 1566 N N . MET A 1 194 ? -3.260 9.241 9.025 1.00 50.28 194 MET A N 1
ATOM 1567 C CA . MET A 1 194 ? -3.453 7.973 9.720 1.00 50.28 194 MET A CA 1
ATOM 1568 C C . MET A 1 194 ? -3.611 8.208 11.223 1.00 50.28 194 MET A C 1
ATOM 1570 O O . MET A 1 194 ? -2.718 8.805 11.827 1.00 50.28 194 MET A O 1
ATOM 1574 N N . PRO A 1 195 ? -4.713 7.745 11.838 1.00 51.31 195 PRO A N 1
ATOM 1575 C CA . PRO A 1 195 ? -4.875 7.815 13.279 1.00 51.31 195 PRO A CA 1
ATOM 1576 C C . PRO A 1 195 ? -3.915 6.818 13.935 1.00 51.31 195 PRO A C 1
ATOM 1578 O O . PRO A 1 195 ? -4.009 5.612 13.709 1.00 51.31 195 PRO A O 1
ATOM 1581 N N . ILE A 1 196 ? -2.981 7.316 14.742 1.00 62.06 196 ILE A N 1
ATOM 1582 C CA . ILE A 1 196 ? -1.979 6.512 15.450 1.00 62.06 196 ILE A CA 1
ATOM 1583 C C . ILE A 1 196 ? -2.144 6.746 16.951 1.00 62.06 196 ILE A C 1
ATOM 1585 O O . ILE A 1 196 ? -2.394 7.868 17.386 1.00 62.06 196 ILE A O 1
ATOM 1589 N N . ASP A 1 197 ? -2.027 5.676 17.733 1.00 64.75 197 ASP A N 1
ATOM 1590 C CA . ASP A 1 197 ? -2.034 5.728 19.194 1.00 64.75 197 ASP A CA 1
ATOM 1591 C C . ASP A 1 197 ? -0.738 6.398 19.706 1.00 64.75 197 ASP A C 1
ATOM 1593 O O . ASP A 1 197 ? 0.352 5.871 19.463 1.00 64.75 197 ASP A O 1
ATOM 1597 N N . PRO A 1 198 ? -0.816 7.560 20.383 1.00 65.19 198 PRO A N 1
ATOM 1598 C CA . PRO A 1 198 ? 0.356 8.267 20.873 1.00 65.19 198 PRO A CA 1
ATOM 1599 C C . PRO A 1 198 ? 1.029 7.572 22.060 1.00 65.19 198 PRO A C 1
ATOM 1601 O O . PRO A 1 198 ? 2.157 7.943 22.375 1.00 65.19 198 PRO A O 1
ATOM 1604 N N . ASP A 1 199 ? 0.406 6.574 22.695 1.00 69.38 199 ASP A N 1
ATOM 1605 C CA . ASP A 1 199 ? 0.945 5.887 23.876 1.00 69.38 199 ASP A CA 1
ATOM 1606 C C . ASP A 1 199 ? 1.775 4.634 23.538 1.00 69.38 199 ASP A C 1
ATOM 1608 O O . ASP A 1 199 ? 2.316 4.006 24.441 1.00 69.38 199 ASP A O 1
ATOM 1612 N N . VAL A 1 200 ? 1.946 4.278 22.259 1.00 78.62 200 VAL A N 1
ATOM 1613 C CA . VAL A 1 200 ? 2.814 3.142 21.879 1.00 78.62 200 VAL A CA 1
ATOM 1614 C C . VAL A 1 200 ? 4.262 3.356 22.324 1.00 78.62 200 VAL A C 1
ATOM 1616 O O . VAL A 1 200 ? 4.716 4.493 22.425 1.00 78.62 200 VAL A O 1
ATOM 1619 N N . ASP A 1 201 ? 5.031 2.296 22.551 1.00 83.81 201 ASP A N 1
ATOM 1620 C CA . ASP A 1 201 ? 6.411 2.441 23.023 1.00 83.81 201 ASP A CA 1
ATOM 1621 C C . ASP A 1 201 ? 7.315 3.155 22.005 1.00 83.81 201 ASP A C 1
ATOM 1623 O O . ASP A 1 201 ? 7.133 3.057 20.783 1.00 83.81 201 ASP A O 1
ATOM 1627 N N . VAL A 1 202 ? 8.324 3.877 22.505 1.00 88.31 202 VAL A N 1
ATOM 1628 C CA . VAL A 1 202 ? 9.390 4.439 21.662 1.00 88.31 202 VAL A CA 1
ATOM 1629 C C . VAL A 1 202 ? 10.092 3.297 20.920 1.00 88.31 202 VAL A C 1
ATOM 1631 O O . VAL A 1 202 ? 10.430 2.274 21.503 1.00 88.31 202 VAL A O 1
ATOM 1634 N N . GLY A 1 203 ? 10.296 3.469 19.615 1.00 88.12 203 GLY A N 1
ATOM 1635 C CA . GLY A 1 203 ? 10.794 2.436 18.706 1.00 88.12 203 GLY A CA 1
ATOM 1636 C C . GLY A 1 203 ? 9.697 1.721 17.912 1.00 88.12 203 GLY A C 1
ATOM 1637 O O . GLY A 1 203 ? 10.009 1.057 16.922 1.00 88.12 203 GLY A O 1
ATOM 1638 N N . THR A 1 204 ? 8.419 1.900 18.269 1.00 87.69 204 THR A N 1
ATOM 1639 C CA . THR A 1 204 ? 7.295 1.328 17.515 1.00 87.69 204 THR A CA 1
ATOM 1640 C C . THR A 1 204 ? 7.213 1.929 16.111 1.00 87.69 204 THR A C 1
ATOM 1642 O O . THR A 1 204 ? 7.216 3.152 15.937 1.00 87.69 204 THR A O 1
ATOM 1645 N N . VAL A 1 205 ? 7.104 1.066 15.095 1.00 88.56 205 VAL A N 1
ATOM 1646 C CA . VAL A 1 205 ? 6.816 1.479 13.716 1.00 88.56 205 VAL A CA 1
ATOM 1647 C C . VAL A 1 205 ? 5.349 1.888 13.633 1.00 88.56 205 VAL A C 1
ATOM 1649 O O . VAL A 1 205 ? 4.457 1.047 13.666 1.00 88.56 205 VAL A O 1
ATOM 1652 N N . LEU A 1 206 ? 5.110 3.189 13.507 1.00 82.31 206 LEU A N 1
ATOM 1653 C CA . LEU A 1 206 ? 3.777 3.774 13.437 1.00 82.31 206 LEU A CA 1
ATOM 1654 C C . LEU A 1 206 ? 3.147 3.577 12.065 1.00 82.31 206 LEU A C 1
ATOM 1656 O O . LEU A 1 206 ? 1.954 3.336 11.966 1.00 82.31 206 LEU A O 1
ATOM 1660 N N . TYR A 1 207 ? 3.947 3.673 11.001 1.00 80.25 207 TYR A N 1
ATOM 1661 C CA . TYR A 1 207 ? 3.483 3.490 9.630 1.00 80.25 207 TYR A CA 1
ATOM 1662 C C . TYR A 1 207 ? 4.594 2.957 8.732 1.00 80.25 207 TYR A C 1
ATOM 1664 O O . TYR A 1 207 ? 5.757 3.323 8.891 1.00 80.25 207 TYR A O 1
ATOM 1672 N N . THR A 1 208 ? 4.231 2.137 7.744 1.00 84.44 208 THR A N 1
ATOM 1673 C CA . THR A 1 208 ? 5.145 1.670 6.696 1.00 84.44 208 THR A CA 1
ATOM 1674 C C . THR A 1 208 ? 4.571 1.977 5.318 1.00 84.44 208 THR A C 1
ATOM 1676 O O . THR A 1 208 ? 3.639 1.317 4.860 1.00 84.44 208 THR A O 1
ATOM 1679 N N . ALA A 1 209 ? 5.177 2.928 4.608 1.00 78.38 209 ALA A N 1
ATOM 1680 C CA . ALA A 1 209 ? 4.947 3.097 3.181 1.00 78.38 209 ALA A CA 1
ATOM 1681 C C . ALA A 1 209 ? 5.793 2.073 2.421 1.00 78.38 209 ALA A C 1
ATOM 1683 O O . ALA A 1 209 ? 6.997 1.961 2.649 1.00 78.38 209 ALA A O 1
ATOM 1684 N N . ARG A 1 210 ? 5.186 1.347 1.483 1.00 77.56 210 ARG A N 1
ATOM 1685 C CA . ARG A 1 210 ? 5.921 0.467 0.570 1.00 77.56 210 ARG A CA 1
ATOM 1686 C C . ARG A 1 210 ? 6.004 1.128 -0.794 1.00 77.56 210 ARG A C 1
ATOM 1688 O O . ARG A 1 210 ? 5.016 1.167 -1.524 1.00 77.56 210 ARG A O 1
ATOM 1695 N N . VAL A 1 211 ? 7.178 1.651 -1.124 1.00 73.12 211 VAL A N 1
ATOM 1696 C CA . VAL A 1 211 ? 7.431 2.273 -2.420 1.00 73.12 211 VAL A CA 1
ATOM 1697 C C . VAL A 1 211 ? 7.854 1.192 -3.388 1.00 73.12 211 VAL A C 1
ATOM 1699 O O . VAL A 1 211 ? 8.892 0.567 -3.201 1.00 73.12 211 VAL A O 1
ATOM 1702 N N . ASP A 1 212 ? 7.051 0.990 -4.426 1.00 65.06 212 ASP A N 1
ATOM 1703 C CA . ASP A 1 212 ? 7.404 0.104 -5.524 1.00 65.06 212 ASP A CA 1
ATOM 1704 C C . ASP A 1 212 ? 8.660 0.632 -6.232 1.00 65.06 212 ASP A C 1
ATOM 1706 O O . ASP A 1 212 ? 8.617 1.631 -6.955 1.00 65.06 212 ASP A O 1
ATOM 1710 N N . THR A 1 213 ? 9.779 -0.040 -5.978 1.00 63.12 213 THR A N 1
ATOM 1711 C CA . THR A 1 213 ? 11.076 0.201 -6.610 1.00 63.12 213 THR A CA 1
ATOM 1712 C C . THR A 1 213 ? 11.328 -0.786 -7.748 1.00 63.12 213 THR A C 1
ATOM 1714 O O . THR A 1 213 ? 12.446 -0.862 -8.257 1.00 63.12 213 THR A O 1
ATOM 1717 N N . SER A 1 214 ? 10.298 -1.522 -8.197 1.00 51.00 214 SER A N 1
ATOM 1718 C CA . SER A 1 214 ? 10.393 -2.307 -9.423 1.00 51.00 214 SER A CA 1
ATOM 1719 C C . SER A 1 214 ? 10.637 -1.394 -10.625 1.00 51.00 214 SER A C 1
ATOM 1721 O O . SER A 1 214 ? 9.954 -0.396 -10.868 1.00 51.00 214 SER A O 1
ATOM 1723 N N . GLY A 1 215 ? 11.664 -1.737 -11.389 1.00 47.50 215 GLY A N 1
ATOM 1724 C CA . GLY A 1 215 ? 12.137 -0.953 -12.517 1.00 47.50 215 GLY A CA 1
ATOM 1725 C C . GLY A 1 215 ? 13.141 -1.752 -13.340 1.00 47.50 215 GLY A C 1
ATOM 1726 O O . GLY A 1 215 ? 13.545 -2.843 -12.927 1.00 47.50 215 GLY A O 1
ATOM 1727 N N . PRO A 1 216 ? 13.517 -1.260 -14.533 1.00 41.56 216 PRO A N 1
ATOM 1728 C CA . PRO A 1 216 ? 14.470 -1.951 -15.387 1.00 41.56 216 PRO A CA 1
ATOM 1729 C C . PRO A 1 216 ? 15.788 -2.168 -14.640 1.00 41.56 216 PRO A C 1
ATOM 1731 O O . PRO A 1 216 ? 16.357 -1.239 -14.068 1.00 41.56 216 PRO A O 1
ATOM 1734 N N . LYS A 1 217 ? 16.260 -3.416 -14.674 1.00 42.84 217 LYS A N 1
ATOM 1735 C CA . LYS A 1 217 ? 17.529 -3.842 -14.086 1.00 42.84 217 LYS A CA 1
ATOM 1736 C C . LYS A 1 217 ? 18.666 -3.004 -14.678 1.00 42.84 217 LYS A C 1
ATOM 1738 O O . LYS A 1 217 ? 18.848 -2.986 -15.901 1.00 42.84 217 LYS A O 1
ATOM 1743 N N . LEU A 1 218 ? 19.421 -2.308 -13.828 1.00 43.25 218 LEU A N 1
ATOM 1744 C CA . LEU A 1 218 ? 20.642 -1.622 -14.244 1.00 43.25 218 LEU A CA 1
ATOM 1745 C C . LEU A 1 218 ? 21.649 -2.670 -14.724 1.00 43.25 218 LEU A C 1
ATOM 1747 O O . LEU A 1 218 ? 22.215 -3.420 -13.943 1.00 43.25 218 LEU A O 1
ATOM 1751 N N . THR A 1 219 ? 21.881 -2.714 -16.033 1.00 42.12 219 THR A N 1
ATOM 1752 C CA . THR A 1 219 ? 23.101 -3.302 -16.598 1.00 42.12 219 THR A CA 1
ATOM 1753 C C . THR A 1 219 ? 24.078 -2.150 -16.774 1.00 42.12 219 THR A C 1
ATOM 1755 O O . THR A 1 219 ? 24.114 -1.518 -17.832 1.00 42.12 219 THR A O 1
ATOM 1758 N N . CYS A 1 220 ? 24.787 -1.809 -15.698 1.00 41.50 220 CYS A N 1
ATOM 1759 C CA . CYS A 1 220 ? 25.915 -0.890 -15.782 1.00 41.50 220 CYS A CA 1
ATOM 1760 C C . CYS A 1 220 ? 27.097 -1.626 -16.425 1.00 41.50 220 CYS A C 1
ATOM 1762 O O . CYS A 1 220 ? 27.394 -2.746 -16.009 1.00 41.50 220 CYS A O 1
ATOM 1764 N N . PRO A 1 221 ? 27.801 -1.028 -17.398 1.00 42.09 221 PRO A N 1
ATOM 1765 C CA . PRO A 1 221 ? 29.158 -1.443 -17.697 1.00 42.09 221 PRO A CA 1
ATOM 1766 C C . PRO A 1 221 ? 30.017 -0.977 -16.520 1.00 42.09 221 PRO A C 1
ATOM 1768 O O . PRO A 1 221 ? 30.417 0.183 -16.451 1.00 42.09 221 PRO A O 1
ATOM 1771 N N . LEU A 1 222 ? 30.233 -1.847 -15.537 1.00 44.78 222 LEU A N 1
ATOM 1772 C CA . LEU A 1 222 ? 31.331 -1.633 -14.606 1.00 44.78 222 LEU A CA 1
ATOM 1773 C C . LEU A 1 222 ? 32.615 -1.759 -15.437 1.00 44.78 222 LEU A C 1
ATOM 1775 O O . LEU A 1 222 ? 32.904 -2.827 -15.968 1.00 44.78 222 LEU A O 1
ATOM 1779 N N . ASN A 1 223 ? 33.344 -0.653 -15.614 1.00 45.59 223 ASN A N 1
ATOM 1780 C CA . ASN A 1 223 ? 34.631 -0.629 -16.329 1.00 45.59 223 ASN A CA 1
ATOM 1781 C C . ASN A 1 223 ? 35.755 -1.336 -15.541 1.00 45.59 223 ASN A C 1
ATOM 1783 O O . ASN A 1 223 ? 36.881 -1.432 -16.020 1.00 45.59 223 ASN A O 1
ATOM 1787 N N . THR A 1 224 ? 35.455 -1.825 -14.338 1.00 46.53 224 THR A N 1
ATOM 1788 C CA . THR A 1 224 ? 36.365 -2.516 -13.424 1.00 46.53 224 THR A CA 1
ATOM 1789 C C . THR A 1 224 ? 35.655 -3.715 -12.798 1.00 46.53 224 THR A C 1
ATOM 1791 O O . THR A 1 224 ? 34.432 -3.742 -12.695 1.00 46.53 224 THR A O 1
ATOM 1794 N N . ALA A 1 225 ? 36.413 -4.718 -12.351 1.00 54.06 225 ALA A N 1
ATOM 1795 C CA . ALA A 1 225 ? 35.877 -5.963 -11.787 1.00 54.06 225 ALA A CA 1
ATOM 1796 C C . ALA A 1 225 ? 34.908 -5.770 -10.588 1.00 54.06 225 ALA A C 1
ATOM 1798 O O . ALA A 1 225 ? 34.094 -6.657 -10.323 1.00 54.06 225 ALA A O 1
ATOM 1799 N N . ARG A 1 226 ? 34.960 -4.606 -9.913 1.00 58.03 226 ARG A N 1
ATOM 1800 C CA . ARG A 1 226 ? 34.101 -4.168 -8.794 1.00 58.03 226 ARG A CA 1
ATOM 1801 C C . ARG A 1 226 ? 33.681 -2.699 -8.942 1.00 58.03 226 ARG A C 1
ATOM 1803 O O . ARG A 1 226 ? 34.483 -1.899 -9.424 1.00 58.03 226 ARG A O 1
ATOM 1810 N N . GLY A 1 227 ? 32.470 -2.356 -8.492 1.00 70.69 227 GLY A N 1
ATOM 1811 C CA . GLY A 1 227 ? 31.964 -0.980 -8.332 1.00 70.69 227 GLY A CA 1
ATOM 1812 C C . GLY A 1 227 ? 31.488 -0.698 -6.906 1.00 70.69 227 GLY A C 1
ATOM 1813 O O . GLY A 1 227 ? 31.190 -1.627 -6.158 1.00 70.69 227 GLY A O 1
ATOM 1814 N N . LYS A 1 228 ? 31.417 0.573 -6.501 1.00 82.12 228 LYS A N 1
ATOM 1815 C CA . LYS A 1 228 ? 30.987 0.987 -5.156 1.00 82.12 228 LYS A CA 1
ATOM 1816 C C . LYS A 1 228 ? 29.498 1.326 -5.142 1.00 82.12 228 LYS A C 1
ATOM 1818 O O . LYS A 1 228 ? 29.066 2.235 -5.842 1.00 82.12 228 LYS A O 1
ATOM 1823 N N . TYR A 1 229 ? 28.713 0.658 -4.306 1.00 84.69 229 TYR A N 1
ATOM 1824 C CA . TYR A 1 229 ? 27.338 1.059 -4.015 1.00 84.69 229 TYR A CA 1
ATOM 1825 C C . TYR A 1 229 ? 27.290 1.940 -2.767 1.00 84.69 229 TYR A C 1
ATOM 1827 O O . TYR A 1 229 ? 27.965 1.659 -1.774 1.00 84.69 229 TYR A O 1
ATOM 1835 N N . SER A 1 230 ? 26.470 2.988 -2.804 1.00 90.06 230 SER A N 1
ATOM 1836 C CA . SER A 1 230 ? 26.168 3.781 -1.616 1.00 90.06 230 SER A CA 1
ATOM 1837 C C . SER A 1 230 ? 24.759 4.357 -1.623 1.00 90.06 230 SER A C 1
ATOM 1839 O O . SER A 1 230 ? 24.204 4.720 -2.663 1.00 90.06 230 SER A O 1
ATOM 1841 N N . SER A 1 231 ? 24.183 4.497 -0.435 1.00 91.69 231 SER A N 1
ATOM 1842 C CA . SER A 1 231 ? 22.941 5.219 -0.200 1.00 91.69 231 SER A CA 1
ATOM 1843 C C . SER A 1 231 ? 23.130 6.304 0.848 1.00 91.69 231 SER A C 1
ATOM 1845 O O . SER A 1 231 ? 23.922 6.173 1.777 1.00 91.69 231 SER A O 1
ATOM 1847 N N . GLN A 1 232 ? 22.406 7.408 0.686 1.00 94.81 232 GLN A N 1
ATOM 1848 C CA . GLN A 1 232 ? 22.491 8.554 1.586 1.00 94.81 232 GLN A CA 1
ATOM 1849 C C . GLN A 1 232 ? 21.142 9.250 1.744 1.00 94.81 232 GLN A C 1
ATOM 1851 O O . GLN A 1 232 ? 20.368 9.361 0.785 1.00 94.81 232 GLN A O 1
ATOM 1856 N N . MET A 1 233 ? 20.890 9.754 2.951 1.00 95.56 233 MET A N 1
ATOM 1857 C CA . MET A 1 233 ? 19.788 10.674 3.213 1.00 95.56 233 MET A CA 1
ATOM 1858 C C . MET A 1 233 ? 20.114 12.063 2.658 1.00 95.56 233 MET A C 1
ATOM 1860 O O . MET A 1 233 ? 21.279 12.435 2.544 1.00 95.56 233 MET A O 1
ATOM 1864 N N . LEU A 1 234 ? 19.090 12.829 2.289 1.00 92.88 234 LEU A N 1
ATOM 1865 C CA . LEU A 1 234 ? 19.230 14.125 1.628 1.00 92.88 234 LEU A CA 1
ATOM 1866 C C . LEU A 1 234 ? 18.253 15.170 2.170 1.00 92.88 234 LEU A C 1
ATOM 1868 O O . LEU A 1 234 ? 17.255 14.860 2.820 1.00 92.88 234 LEU A O 1
ATOM 1872 N N . GLY A 1 235 ? 18.541 16.432 1.844 1.00 91.81 235 GLY A N 1
ATOM 1873 C CA . GLY A 1 235 ? 17.674 17.564 2.157 1.00 91.81 235 GLY A CA 1
ATOM 1874 C C . GLY A 1 235 ? 17.448 17.703 3.660 1.00 91.81 235 GLY A C 1
ATOM 1875 O O . GLY A 1 235 ? 18.379 17.531 4.443 1.00 91.81 235 GLY A O 1
ATOM 1876 N N . SER A 1 236 ? 16.206 17.975 4.055 1.00 92.44 236 SER A N 1
ATOM 1877 C CA . SER A 1 236 ? 15.800 18.123 5.459 1.00 92.44 236 SER A CA 1
ATOM 1878 C C . SER A 1 236 ? 15.833 16.818 6.266 1.00 92.44 236 SER A C 1
ATOM 1880 O O . SER A 1 236 ? 15.628 16.848 7.472 1.00 92.44 236 SER A O 1
ATOM 1882 N N . PHE A 1 237 ? 16.103 15.671 5.637 1.00 93.50 237 PHE A N 1
ATOM 1883 C CA . PHE A 1 237 ? 16.045 14.354 6.275 1.00 93.50 237 PHE A CA 1
ATOM 1884 C C . PHE A 1 237 ? 17.417 13.844 6.750 1.00 93.50 237 PHE A C 1
ATOM 1886 O O . PHE A 1 237 ? 17.670 12.646 6.723 1.00 93.50 237 PHE A O 1
ATOM 1893 N N . GLN A 1 238 ? 18.326 14.739 7.142 1.00 95.00 238 GLN A N 1
ATOM 1894 C CA . GLN A 1 238 ? 19.707 14.389 7.521 1.00 95.00 238 GLN A CA 1
ATOM 1895 C C . GLN A 1 238 ? 19.963 14.422 9.033 1.00 95.00 238 GLN A C 1
ATOM 1897 O O . GLN A 1 238 ? 20.939 13.838 9.499 1.00 95.00 238 GLN A O 1
ATOM 1902 N N . THR A 1 239 ? 19.082 15.054 9.808 1.00 96.06 239 THR A N 1
ATOM 1903 C CA . THR A 1 239 ? 19.211 15.128 11.268 1.00 96.06 239 THR A CA 1
ATOM 1904 C C . THR A 1 239 ? 18.886 13.780 11.898 1.00 96.06 239 THR A C 1
ATOM 1906 O O . THR A 1 239 ? 17.776 13.280 11.726 1.00 96.06 239 THR A O 1
ATOM 1909 N N . LEU A 1 240 ? 19.832 13.190 12.626 1.00 96.00 240 LEU A N 1
ATOM 1910 C CA . LEU A 1 240 ? 19.634 11.934 13.349 1.00 96.00 240 LEU A CA 1
ATOM 1911 C C . LEU A 1 240 ? 18.786 12.169 14.606 1.00 96.00 240 LEU A C 1
ATOM 1913 O O . LEU A 1 240 ? 19.044 13.103 15.359 1.00 96.00 240 LEU A O 1
ATOM 1917 N N . VAL A 1 241 ? 17.798 11.309 14.843 1.00 96.06 241 VAL A N 1
ATOM 1918 C CA . VAL A 1 241 ? 16.911 11.367 16.024 1.00 96.06 241 VAL A CA 1
ATOM 1919 C C . VAL A 1 241 ? 16.844 10.044 16.790 1.00 96.06 241 VAL A C 1
ATOM 1921 O O . VAL A 1 241 ? 16.209 9.970 17.835 1.00 96.06 241 VAL A O 1
ATOM 1924 N N . GLY A 1 242 ? 17.473 8.985 16.276 1.00 94.44 242 GLY A N 1
ATOM 1925 C CA . GLY A 1 242 ? 17.518 7.682 16.931 1.00 94.44 242 GLY A CA 1
ATOM 1926 C C . GLY A 1 242 ? 18.176 6.614 16.065 1.00 94.44 242 GLY A C 1
ATOM 1927 O O . GLY A 1 242 ? 18.575 6.871 14.929 1.00 94.44 242 GLY A O 1
ATOM 1928 N N . THR A 1 243 ? 18.275 5.400 16.600 1.00 95.50 243 THR A N 1
ATOM 1929 C CA . THR A 1 243 ? 18.784 4.222 15.885 1.00 95.50 243 THR A CA 1
ATOM 1930 C C . THR A 1 243 ? 17.993 2.977 16.284 1.00 95.50 243 THR A C 1
ATOM 1932 O O . THR A 1 243 ? 17.321 2.954 17.314 1.00 95.50 243 THR A O 1
ATOM 1935 N N . ASN A 1 244 ? 18.038 1.942 15.449 1.00 93.69 244 ASN A N 1
ATOM 1936 C CA . ASN A 1 244 ? 17.512 0.613 15.753 1.00 93.69 244 ASN A CA 1
ATOM 1937 C C . ASN A 1 244 ? 18.377 -0.467 15.074 1.00 93.69 244 ASN A C 1
ATOM 1939 O O . ASN A 1 244 ? 19.382 -0.157 14.437 1.00 93.69 244 ASN A O 1
ATOM 1943 N N . ALA A 1 245 ? 17.961 -1.735 15.156 1.00 92.62 245 ALA A N 1
ATOM 1944 C CA . ALA A 1 245 ? 18.686 -2.872 14.575 1.00 92.62 245 ALA A CA 1
ATOM 1945 C C . ALA A 1 245 ? 18.971 -2.755 13.059 1.00 92.62 245 ALA A C 1
ATOM 1947 O O . ALA A 1 245 ? 19.898 -3.384 12.548 1.00 92.62 245 ALA A O 1
ATOM 1948 N N . TYR A 1 246 ? 18.191 -1.947 12.336 1.00 90.81 246 TYR A N 1
ATOM 1949 C CA . TYR A 1 246 ? 18.357 -1.735 10.901 1.00 90.81 246 TYR A CA 1
ATOM 1950 C C . TYR A 1 246 ? 19.268 -0.548 10.576 1.00 90.81 246 TYR A C 1
ATOM 1952 O O . TYR A 1 246 ? 19.844 -0.515 9.490 1.00 90.81 246 TYR A O 1
ATOM 1960 N N . GLY A 1 247 ? 19.415 0.414 11.490 1.00 93.75 247 GLY A N 1
ATOM 1961 C CA . GLY A 1 247 ? 20.296 1.568 11.337 1.00 93.75 247 GLY A CA 1
ATOM 1962 C C . GLY A 1 247 ? 19.682 2.862 11.863 1.00 93.75 247 GLY A C 1
ATOM 1963 O O . GLY A 1 247 ? 18.925 2.872 12.834 1.00 93.75 247 GLY A O 1
ATOM 1964 N N . ASN A 1 248 ? 20.022 3.966 11.205 1.00 96.69 248 ASN A N 1
ATOM 1965 C CA . ASN A 1 248 ? 19.687 5.319 11.636 1.00 96.69 248 ASN A CA 1
ATOM 1966 C C . ASN A 1 248 ? 18.210 5.673 11.414 1.00 96.69 248 ASN A C 1
ATOM 1968 O O . ASN A 1 248 ? 17.574 5.199 10.470 1.00 96.69 248 ASN A O 1
ATOM 1972 N N . ILE A 1 249 ? 17.678 6.530 12.282 1.00 97.38 249 ILE A N 1
ATOM 1973 C CA . ILE A 1 249 ? 16.343 7.123 12.194 1.00 97.38 249 ILE A CA 1
ATOM 1974 C C . ILE A 1 249 ? 16.519 8.642 12.131 1.00 97.38 249 ILE A C 1
ATOM 1976 O O . ILE A 1 249 ? 17.201 9.229 12.971 1.00 97.38 249 ILE A O 1
ATOM 1980 N N . TYR A 1 250 ? 15.899 9.278 11.141 1.00 97.19 250 TYR A N 1
ATOM 1981 C CA . TYR A 1 250 ? 16.080 10.694 10.824 1.00 97.19 250 TYR A CA 1
ATOM 1982 C C . TYR A 1 250 ? 14.862 11.534 11.192 1.00 97.19 250 TYR A C 1
ATOM 1984 O O . TYR A 1 250 ? 13.751 11.019 11.271 1.00 97.19 250 TYR A O 1
ATOM 1992 N N . ALA A 1 251 ? 15.047 12.831 11.415 1.00 94.75 251 ALA A N 1
ATOM 1993 C CA . ALA A 1 251 ? 13.952 13.748 11.693 1.00 94.75 251 ALA A CA 1
ATOM 1994 C C . ALA A 1 251 ? 12.963 13.761 10.518 1.00 94.75 251 ALA A C 1
ATOM 1996 O O . ALA A 1 251 ? 13.336 13.996 9.367 1.00 94.75 251 ALA A O 1
ATOM 1997 N N . SER A 1 252 ? 11.686 13.506 10.812 1.00 91.25 252 SER A N 1
ATOM 1998 C CA . SER A 1 252 ? 10.624 13.534 9.801 1.00 91.25 252 SER A CA 1
ATOM 1999 C C . SER A 1 252 ? 10.028 14.933 9.593 1.00 91.25 252 SER A C 1
ATOM 2001 O O . SER A 1 252 ? 9.297 15.145 8.625 1.00 91.25 252 SER A O 1
ATOM 2003 N N . GLY A 1 253 ? 10.353 15.878 10.483 1.00 89.44 253 GLY A N 1
ATOM 2004 C CA . GLY A 1 253 ? 9.746 17.208 10.591 1.00 89.44 253 GLY A CA 1
ATOM 2005 C C . GLY A 1 253 ? 8.650 17.309 11.648 1.00 89.44 253 GLY A C 1
ATOM 2006 O O . GLY A 1 253 ? 8.037 18.364 11.778 1.00 89.44 253 GLY A O 1
ATOM 2007 N N . ILE A 1 254 ? 8.405 16.227 12.391 1.00 87.38 254 ILE A N 1
ATOM 2008 C CA . ILE A 1 254 ? 7.402 16.171 13.455 1.00 87.38 254 ILE A CA 1
ATOM 2009 C C . ILE A 1 254 ? 8.057 15.654 14.711 1.00 87.38 254 ILE A C 1
ATOM 2011 O O . ILE A 1 254 ? 8.728 14.617 14.693 1.00 87.38 254 ILE A O 1
ATOM 2015 N N . ASP A 1 255 ? 7.850 16.387 15.792 1.00 87.50 255 ASP A N 1
ATOM 2016 C CA . ASP A 1 255 ? 8.447 16.066 17.074 1.00 87.50 255 ASP A CA 1
ATOM 2017 C C . ASP A 1 255 ? 7.991 14.688 17.551 1.00 87.50 255 ASP A C 1
ATOM 2019 O O . ASP A 1 255 ? 6.829 14.303 17.408 1.00 87.50 255 ASP A O 1
ATOM 2023 N N . GLY A 1 256 ? 8.944 13.922 18.079 1.00 88.00 256 GLY A N 1
ATOM 2024 C CA . GLY A 1 256 ? 8.718 12.558 18.550 1.00 88.00 256 GLY A CA 1
ATOM 2025 C C . GLY A 1 256 ? 8.492 11.516 17.458 1.00 88.00 256 GLY A C 1
ATOM 2026 O O . GLY A 1 256 ? 8.216 10.364 17.801 1.00 88.00 256 GLY A O 1
ATOM 2027 N N . ILE A 1 257 ? 8.620 11.871 16.172 1.00 89.62 257 ILE A N 1
ATOM 2028 C CA . ILE A 1 257 ? 8.489 10.920 15.067 1.00 89.62 257 ILE A CA 1
ATOM 2029 C C . ILE A 1 257 ? 9.666 11.016 14.105 1.00 89.62 257 ILE A C 1
ATOM 2031 O O . ILE A 1 257 ? 9.925 12.031 13.452 1.00 89.62 257 ILE A O 1
ATOM 2035 N N . GLY A 1 258 ? 10.357 9.895 13.962 1.00 93.19 258 GLY A N 1
ATOM 2036 C CA . GLY A 1 258 ? 11.436 9.719 13.012 1.00 93.19 258 GLY A CA 1
ATOM 2037 C C . GLY A 1 258 ? 10.989 9.040 11.721 1.00 93.19 258 GLY A C 1
ATOM 2038 O O . GLY A 1 258 ? 9.961 8.368 11.669 1.00 93.19 258 GLY A O 1
ATOM 2039 N N . ILE A 1 259 ? 11.793 9.190 10.675 1.00 93.06 259 ILE A N 1
ATOM 2040 C CA . ILE A 1 259 ? 11.679 8.488 9.400 1.00 93.06 259 ILE A CA 1
ATOM 2041 C C . ILE A 1 259 ? 12.911 7.609 9.186 1.00 93.06 259 ILE A C 1
ATOM 2043 O O . ILE A 1 259 ? 14.049 8.036 9.376 1.00 93.06 259 ILE A O 1
ATOM 2047 N N . GLN A 1 260 ? 12.687 6.371 8.764 1.00 95.12 260 GLN A N 1
ATOM 2048 C CA . GLN A 1 260 ? 13.733 5.425 8.404 1.00 95.12 260 GLN A CA 1
ATOM 2049 C C . GLN A 1 260 ? 13.409 4.815 7.043 1.00 95.12 260 GLN A C 1
ATOM 2051 O O . GLN A 1 260 ? 12.315 4.301 6.819 1.00 95.12 260 GLN A O 1
ATOM 2056 N N . ILE A 1 261 ? 14.362 4.873 6.117 1.00 92.38 261 ILE A N 1
ATOM 2057 C CA . ILE A 1 261 ? 14.214 4.323 4.768 1.00 92.38 261 ILE A CA 1
ATOM 2058 C C . ILE A 1 261 ? 15.087 3.077 4.683 1.00 92.38 261 ILE A C 1
ATOM 2060 O O . ILE A 1 261 ? 16.277 3.144 4.985 1.00 92.38 261 ILE A O 1
ATOM 2064 N N . ARG A 1 262 ? 14.504 1.938 4.296 1.00 89.88 262 ARG A N 1
ATOM 2065 C CA . ARG A 1 262 ? 15.270 0.712 4.039 1.00 89.88 262 ARG A CA 1
ATOM 2066 C C . ARG A 1 262 ? 16.173 0.888 2.830 1.00 89.88 262 ARG A C 1
ATOM 2068 O O . ARG A 1 262 ? 15.796 1.543 1.858 1.00 89.88 262 ARG A O 1
ATOM 2075 N N . ASP A 1 263 ? 17.360 0.309 2.906 1.00 88.12 263 ASP A N 1
ATOM 2076 C CA . ASP A 1 263 ? 18.286 0.347 1.790 1.00 88.12 263 ASP A CA 1
ATOM 2077 C C . ASP A 1 263 ? 17.750 -0.478 0.605 1.00 88.12 263 ASP A C 1
ATOM 2079 O O . ASP A 1 263 ? 17.008 -1.448 0.781 1.00 88.12 263 ASP A O 1
ATOM 2083 N N . LEU A 1 264 ? 18.059 -0.027 -0.614 1.00 78.75 264 LEU A N 1
ATOM 2084 C CA . LEU A 1 264 ? 17.594 -0.650 -1.852 1.00 78.75 264 LEU A CA 1
ATOM 2085 C C . LEU A 1 264 ? 18.337 -1.965 -2.139 1.00 78.75 264 LEU A C 1
ATOM 2087 O O . LEU A 1 264 ? 17.733 -2.902 -2.650 1.00 78.75 264 LEU A O 1
ATOM 2091 N N . GLU A 1 265 ? 19.634 -2.025 -1.850 1.00 76.19 265 GLU A N 1
ATOM 2092 C CA . GLU A 1 265 ? 20.472 -3.200 -2.089 1.00 76.19 265 GLU A CA 1
ATOM 2093 C C . GLU A 1 265 ? 20.371 -4.175 -0.916 1.00 76.19 265 GLU A C 1
ATOM 2095 O O . GLU A 1 265 ? 20.136 -5.364 -1.125 1.00 76.19 265 GLU A O 1
ATOM 2100 N N . GLN A 1 266 ? 20.422 -3.652 0.311 1.00 81.94 266 GLN A N 1
ATOM 2101 C CA . GLN A 1 266 ? 20.337 -4.448 1.527 1.00 81.94 266 GLN A CA 1
ATOM 2102 C C . GLN A 1 266 ? 19.070 -4.124 2.320 1.00 81.94 266 GLN A C 1
ATOM 2104 O O . GLN A 1 266 ? 19.075 -3.304 3.238 1.00 81.94 266 GLN A O 1
ATOM 2109 N N . SER A 1 267 ? 17.971 -4.825 2.040 1.00 80.06 267 SER A N 1
ATOM 2110 C CA . SER A 1 267 ? 16.684 -4.583 2.711 1.00 80.06 267 SER A CA 1
ATOM 2111 C C . SER A 1 267 ? 16.702 -4.839 4.226 1.00 80.06 267 SER A C 1
ATOM 2113 O O . SER A 1 267 ? 15.790 -4.404 4.928 1.00 80.06 267 SER A O 1
ATOM 2115 N N . ALA A 1 268 ? 17.716 -5.536 4.753 1.00 85.88 268 ALA A N 1
ATOM 2116 C CA . ALA A 1 268 ? 17.936 -5.704 6.192 1.00 85.88 268 ALA A CA 1
ATOM 2117 C C . ALA A 1 268 ? 18.660 -4.511 6.851 1.00 85.88 268 ALA A C 1
ATOM 2119 O O . ALA A 1 268 ? 18.892 -4.520 8.060 1.00 85.88 268 ALA A O 1
ATOM 2120 N N . LYS A 1 269 ? 19.025 -3.480 6.084 1.00 90.94 269 LYS A N 1
ATOM 2121 C CA . LYS A 1 269 ? 19.673 -2.255 6.564 1.00 90.94 269 LYS A CA 1
ATOM 2122 C C . LYS A 1 269 ? 18.856 -1.019 6.184 1.00 90.94 269 LYS A C 1
ATOM 2124 O O . LYS A 1 269 ? 17.969 -1.062 5.331 1.00 90.94 269 LYS A O 1
ATOM 2129 N N . ALA A 1 270 ? 19.106 0.082 6.879 1.00 93.44 270 ALA A N 1
ATOM 2130 C CA . ALA A 1 270 ? 18.557 1.399 6.592 1.00 93.44 270 ALA A CA 1
ATOM 2131 C C . ALA A 1 270 ? 19.600 2.279 5.896 1.00 93.44 270 ALA A C 1
ATOM 2133 O O . ALA A 1 270 ? 20.799 2.048 6.020 1.00 93.44 270 ALA A O 1
ATOM 2134 N N . VAL A 1 271 ? 19.136 3.306 5.189 1.00 93.38 271 VAL A N 1
ATOM 2135 C CA . VAL A 1 271 ? 19.993 4.363 4.644 1.00 93.38 271 VAL A CA 1
ATOM 2136 C C . VAL A 1 271 ? 20.625 5.152 5.807 1.00 93.38 271 VAL A C 1
ATOM 2138 O O . VAL A 1 271 ? 19.895 5.501 6.738 1.00 93.38 271 VAL A O 1
ATOM 2141 N N . PRO A 1 272 ? 21.927 5.499 5.759 1.00 95.12 272 PRO A N 1
ATOM 2142 C CA . PRO A 1 272 ? 22.900 5.197 4.711 1.00 95.12 272 PRO A CA 1
ATOM 2143 C C . PRO A 1 272 ? 23.485 3.786 4.823 1.00 95.12 272 PRO A C 1
ATOM 2145 O O . PRO A 1 272 ? 23.679 3.255 5.915 1.00 95.12 272 PRO A O 1
ATOM 2148 N N . TYR A 1 273 ? 23.844 3.224 3.675 1.00 92.38 273 TYR A N 1
ATOM 2149 C CA . TYR A 1 273 ? 24.552 1.956 3.555 1.00 92.38 273 TYR A CA 1
ATOM 2150 C C . TYR A 1 273 ? 25.572 2.049 2.418 1.00 92.38 273 TYR A C 1
ATOM 2152 O O . TYR A 1 273 ? 25.286 2.636 1.375 1.00 92.38 273 TYR A O 1
ATOM 2160 N N . GLU A 1 274 ? 26.761 1.480 2.608 1.00 91.44 274 GLU A N 1
ATOM 2161 C CA . GLU A 1 274 ? 27.787 1.390 1.568 1.00 91.44 274 GLU A CA 1
ATOM 2162 C C . GLU A 1 274 ? 28.324 -0.035 1.480 1.00 91.44 274 GLU A C 1
ATOM 2164 O O . GLU A 1 274 ? 28.547 -0.692 2.498 1.00 91.44 274 GLU A O 1
ATOM 2169 N N . THR A 1 275 ? 28.564 -0.503 0.257 1.00 86.75 275 THR A N 1
ATOM 2170 C CA . THR A 1 275 ? 29.208 -1.796 0.011 1.00 86.75 275 THR A CA 1
ATOM 2171 C C . THR A 1 275 ? 29.954 -1.797 -1.324 1.00 86.75 275 THR A C 1
ATOM 2173 O O . THR A 1 275 ? 29.769 -0.918 -2.168 1.00 86.75 275 THR A O 1
ATOM 2176 N N . SER A 1 276 ? 30.818 -2.790 -1.519 1.00 82.75 276 SER A N 1
ATOM 2177 C CA . SER A 1 276 ? 31.450 -3.063 -2.814 1.00 82.75 276 SER A CA 1
ATOM 2178 C C . SER A 1 276 ? 30.632 -4.125 -3.549 1.00 82.75 276 SER A C 1
ATOM 2180 O O . SER A 1 276 ? 30.242 -5.118 -2.945 1.00 82.75 276 SER A O 1
ATOM 2182 N N . MET A 1 277 ? 30.381 -3.938 -4.844 1.00 69.00 277 MET A N 1
ATOM 2183 C CA . MET A 1 277 ? 29.609 -4.865 -5.677 1.00 69.00 277 MET A CA 1
ATOM 2184 C C . MET A 1 277 ? 30.468 -5.435 -6.807 1.00 69.00 277 MET A C 1
ATOM 2186 O O . MET A 1 277 ? 31.114 -4.683 -7.538 1.00 69.00 277 MET A O 1
ATOM 2190 N N . ASP A 1 278 ? 30.437 -6.755 -6.995 1.00 64.56 278 ASP A N 1
ATOM 2191 C CA . ASP A 1 278 ? 31.051 -7.412 -8.154 1.00 64.56 278 ASP A CA 1
ATOM 2192 C C . ASP A 1 278 ? 30.166 -7.266 -9.410 1.00 64.56 278 ASP A C 1
ATOM 2194 O O . ASP A 1 278 ? 28.940 -7.136 -9.327 1.00 64.56 278 ASP A O 1
ATOM 2198 N N . SER A 1 279 ? 30.769 -7.344 -10.602 1.00 54.31 279 SER A N 1
ATOM 2199 C CA . SER A 1 279 ? 30.068 -7.145 -11.888 1.00 54.31 279 SER A CA 1
ATOM 2200 C C . SER A 1 279 ? 28.852 -8.057 -12.134 1.00 54.31 279 SER A C 1
ATOM 2202 O O . SER A 1 279 ? 27.895 -7.648 -12.796 1.00 54.31 279 SER A O 1
ATOM 2204 N N . GLY A 1 280 ? 28.847 -9.267 -11.564 1.00 51.62 280 GLY A N 1
ATOM 2205 C CA . GLY A 1 280 ? 27.738 -10.225 -11.645 1.00 51.62 280 GLY A CA 1
ATOM 2206 C C . GLY A 1 280 ? 26.587 -9.973 -10.658 1.00 51.62 280 GLY A C 1
ATOM 2207 O O . GLY A 1 280 ? 25.472 -10.439 -10.894 1.00 51.62 280 GLY A O 1
ATOM 2208 N N . ALA A 1 281 ? 26.812 -9.208 -9.585 1.00 52.00 281 ALA A N 1
ATOM 2209 C CA . ALA A 1 281 ? 25.817 -8.972 -8.533 1.00 52.00 281 ALA A CA 1
ATOM 2210 C C . ALA A 1 281 ? 24.677 -8.031 -8.980 1.00 52.00 281 ALA A C 1
ATOM 2212 O O . ALA A 1 281 ? 23.566 -8.097 -8.457 1.00 52.00 281 ALA A O 1
ATOM 2213 N N . LEU A 1 282 ? 24.903 -7.218 -10.020 1.00 49.75 282 LEU A N 1
ATOM 2214 C CA . LEU A 1 282 ? 23.896 -6.315 -10.601 1.00 49.75 282 LEU A CA 1
ATOM 2215 C C . LEU A 1 282 ? 22.729 -7.052 -11.286 1.00 49.75 282 LEU A C 1
ATOM 2217 O O . LEU A 1 282 ? 21.638 -6.497 -11.432 1.00 49.75 282 LEU A O 1
ATOM 2221 N N . TYR A 1 283 ? 22.923 -8.313 -11.692 1.00 42.72 283 TYR A N 1
ATOM 2222 C CA . TYR A 1 283 ? 21.864 -9.136 -12.296 1.00 42.72 283 TYR A CA 1
ATOM 2223 C C . TYR A 1 283 ? 20.801 -9.582 -11.278 1.00 42.72 283 TYR A C 1
ATOM 2225 O O . TYR A 1 283 ? 19.656 -9.868 -11.664 1.00 42.72 283 TYR A O 1
ATOM 2233 N N . TYR A 1 284 ? 21.175 -9.573 -9.994 1.00 44.94 284 TYR A N 1
ATOM 2234 C CA . TYR A 1 284 ? 20.404 -10.048 -8.848 1.00 44.94 284 TYR A CA 1
ATOM 2235 C C . TYR A 1 284 ? 20.102 -8.935 -7.840 1.00 44.94 284 TYR A C 1
ATOM 2237 O O . TYR A 1 284 ? 19.941 -9.224 -6.660 1.00 44.94 284 TYR A O 1
ATOM 2245 N N . TRP A 1 285 ? 19.962 -7.677 -8.281 1.00 49.44 285 TRP A N 1
ATOM 2246 C CA . TRP A 1 285 ? 19.236 -6.653 -7.513 1.00 49.44 285 TRP A CA 1
ATOM 2247 C C . TRP A 1 285 ? 17.768 -7.077 -7.348 1.00 49.44 285 TRP A C 1
ATOM 2249 O O . TRP A 1 285 ? 16.853 -6.555 -7.988 1.00 49.44 285 TRP A O 1
ATOM 2259 N N . SER A 1 286 ? 17.538 -8.095 -6.524 1.00 45.34 286 SER A N 1
ATOM 2260 C CA . SER A 1 286 ? 16.240 -8.438 -5.991 1.00 45.34 286 SER A CA 1
ATOM 2261 C C . SER A 1 286 ? 16.007 -7.506 -4.817 1.00 45.34 286 SER A C 1
ATOM 2263 O O . SER A 1 286 ? 16.108 -7.900 -3.658 1.00 45.34 286 SER A O 1
ATOM 2265 N N . THR A 1 287 ? 15.623 -6.266 -5.114 1.00 48.91 287 THR A N 1
ATOM 2266 C CA . THR A 1 287 ? 14.645 -5.675 -4.210 1.00 48.91 287 THR A CA 1
ATOM 2267 C C . THR A 1 287 ? 13.497 -6.684 -4.140 1.00 48.91 287 THR A C 1
ATOM 2269 O O . THR A 1 287 ? 13.122 -7.300 -5.146 1.00 48.91 287 THR A O 1
ATOM 2272 N N . ASP A 1 288 ? 12.864 -6.831 -2.990 1.00 51.62 288 ASP A N 1
ATOM 2273 C CA . ASP A 1 288 ? 11.519 -7.408 -2.839 1.00 51.62 288 ASP A CA 1
ATOM 2274 C C . ASP A 1 288 ? 10.439 -6.635 -3.649 1.00 51.62 288 ASP A C 1
ATOM 2276 O O . ASP A 1 288 ? 9.238 -6.715 -3.378 1.00 51.62 288 ASP A O 1
ATOM 2280 N N . LYS A 1 289 ? 10.871 -5.879 -4.671 1.00 56.31 289 LYS A N 1
ATOM 2281 C CA . LYS A 1 289 ? 10.175 -4.901 -5.492 1.00 56.31 289 LYS A CA 1
ATOM 2282 C C . LYS A 1 289 ? 9.716 -3.678 -4.698 1.00 56.31 289 LYS A C 1
ATOM 2284 O O . LYS A 1 289 ? 9.047 -2.832 -5.285 1.00 56.31 289 LYS A O 1
ATOM 2289 N N . LYS A 1 290 ? 10.023 -3.560 -3.395 1.00 64.38 290 LYS A N 1
ATOM 2290 C CA . LYS A 1 290 ? 9.427 -2.547 -2.515 1.00 64.38 290 LYS A CA 1
ATOM 2291 C C . LYS A 1 290 ? 10.384 -2.034 -1.429 1.00 64.38 290 LYS A C 1
ATOM 2293 O O . LYS A 1 290 ? 10.487 -2.604 -0.351 1.00 64.38 290 LYS A O 1
ATOM 2298 N N . THR A 1 291 ? 10.947 -0.841 -1.608 1.00 78.12 291 THR A N 1
ATOM 2299 C CA . THR A 1 291 ? 11.634 -0.158 -0.498 1.00 78.12 291 THR A CA 1
ATOM 2300 C C . THR A 1 291 ? 10.627 0.356 0.532 1.00 78.12 291 THR A C 1
ATOM 2302 O O . THR A 1 291 ? 9.644 1.020 0.192 1.00 78.12 291 THR A O 1
ATOM 2305 N N . GLN A 1 292 ? 10.882 0.064 1.808 1.00 86.38 292 GLN A N 1
ATOM 2306 C CA . GLN A 1 292 ? 10.035 0.502 2.915 1.00 86.38 292 GLN A CA 1
ATOM 2307 C C . GLN A 1 292 ? 10.486 1.858 3.459 1.00 86.38 292 GLN A C 1
ATOM 2309 O O . GLN A 1 292 ? 11.668 2.075 3.724 1.00 86.38 292 GLN A O 1
ATOM 2314 N N . ILE A 1 293 ? 9.520 2.747 3.663 1.00 88.19 293 ILE A N 1
ATOM 2315 C CA . ILE A 1 293 ? 9.676 4.004 4.390 1.00 88.19 293 ILE A CA 1
ATOM 2316 C C . ILE A 1 293 ? 8.868 3.864 5.672 1.00 88.19 293 ILE A C 1
ATOM 2318 O O . ILE A 1 293 ? 7.643 3.763 5.626 1.00 88.19 293 ILE A O 1
ATOM 2322 N N . GLN A 1 294 ? 9.554 3.827 6.803 1.00 89.88 294 GLN A N 1
ATOM 2323 C CA . GLN A 1 294 ? 8.957 3.644 8.114 1.00 89.88 294 GLN A CA 1
ATOM 2324 C C . GLN A 1 294 ? 8.931 4.969 8.862 1.00 89.88 294 GLN A C 1
ATOM 2326 O O . GLN A 1 294 ? 9.940 5.669 8.914 1.00 89.88 294 GLN A O 1
ATOM 2331 N N . PHE A 1 295 ? 7.787 5.290 9.455 1.00 89.12 295 PHE A N 1
ATOM 2332 C CA . PHE A 1 295 ? 7.682 6.336 10.464 1.00 89.12 295 PHE A CA 1
ATOM 2333 C C . PHE A 1 295 ? 7.660 5.669 11.830 1.00 89.12 295 PHE A C 1
ATOM 2335 O O . PHE A 1 295 ? 6.876 4.747 12.051 1.00 89.12 295 PHE A O 1
ATOM 2342 N N . ILE A 1 296 ? 8.554 6.089 12.716 1.00 91.31 296 ILE A N 1
ATOM 2343 C CA . ILE A 1 296 ? 8.862 5.396 13.967 1.00 91.31 296 ILE A CA 1
ATOM 2344 C C . ILE A 1 296 ? 8.727 6.393 15.107 1.00 91.31 296 ILE A C 1
ATOM 2346 O O . ILE A 1 296 ? 9.222 7.515 14.997 1.00 91.31 296 ILE A O 1
ATOM 2350 N N . LYS A 1 297 ? 8.087 5.992 16.207 1.00 90.44 297 LYS A N 1
ATOM 2351 C CA . LYS A 1 297 ? 8.034 6.832 17.404 1.00 90.44 297 LYS A CA 1
ATOM 2352 C C . LYS A 1 297 ? 9.430 6.956 18.007 1.00 90.44 297 LYS A C 1
ATOM 2354 O O . LYS A 1 297 ? 10.048 5.951 18.344 1.00 90.44 297 LYS A O 1
ATOM 2359 N N . THR A 1 298 ? 9.915 8.179 18.160 1.00 92.06 298 THR A N 1
ATOM 2360 C CA . THR A 1 298 ? 11.219 8.503 18.760 1.00 92.06 298 THR A CA 1
ATOM 2361 C C . THR A 1 298 ? 11.088 9.262 20.079 1.00 92.06 298 THR A C 1
ATOM 2363 O O . THR A 1 298 ? 12.071 9.403 20.795 1.00 92.06 298 THR A O 1
ATOM 2366 N N . GLY A 1 299 ? 9.885 9.721 20.434 1.00 88.38 299 GLY A N 1
ATOM 2367 C CA . GLY A 1 299 ? 9.632 10.439 21.681 1.00 88.38 299 GLY A CA 1
ATOM 2368 C C . GLY A 1 299 ? 8.170 10.852 21.836 1.00 88.38 299 GLY A C 1
ATOM 2369 O O . GLY A 1 299 ? 7.278 10.252 21.230 1.00 88.38 299 GLY A O 1
ATOM 2370 N N . LYS A 1 300 ? 7.921 11.883 22.654 1.00 83.00 300 LYS A N 1
ATOM 2371 C CA . LYS A 1 300 ? 6.594 12.501 22.786 1.00 83.00 300 LYS A CA 1
ATOM 2372 C C . LYS A 1 300 ? 6.190 13.111 21.443 1.00 83.00 300 LYS A C 1
ATOM 2374 O O . LYS A 1 300 ? 6.917 13.948 20.918 1.00 83.00 300 LYS A O 1
ATOM 2379 N N . ILE A 1 301 ? 5.051 12.676 20.907 1.00 79.69 301 ILE A N 1
ATOM 2380 C CA . ILE A 1 301 ? 4.557 13.139 19.608 1.00 79.69 301 ILE A CA 1
ATOM 2381 C C . ILE A 1 301 ? 4.034 14.567 19.764 1.00 79.69 301 ILE A C 1
ATOM 2383 O O . ILE A 1 301 ? 3.127 14.803 20.560 1.00 79.69 301 ILE A O 1
ATOM 2387 N N . GLY A 1 302 ? 4.630 15.508 19.035 1.00 74.00 302 GLY A N 1
ATOM 2388 C CA . GLY A 1 302 ? 4.193 16.904 18.998 1.00 74.00 302 GLY A CA 1
ATOM 2389 C C . GLY A 1 302 ? 3.321 17.225 17.785 1.00 74.00 302 GLY A C 1
ATOM 2390 O O . GLY A 1 302 ? 3.085 16.392 16.908 1.00 74.00 302 GLY A O 1
ATOM 2391 N N . THR A 1 303 ? 2.850 18.468 17.723 1.00 68.69 303 THR A N 1
ATOM 2392 C CA . THR A 1 303 ? 2.075 18.985 16.591 1.00 68.69 303 THR A CA 1
ATOM 2393 C C . THR A 1 303 ? 3.012 19.425 15.469 1.00 68.69 303 THR A C 1
ATOM 2395 O O . THR A 1 303 ? 3.899 20.246 15.692 1.00 68.69 303 THR A O 1
ATOM 2398 N N . GLY A 1 304 ? 2.824 18.924 14.247 1.00 71.31 304 GLY A N 1
ATOM 2399 C CA . GLY A 1 304 ? 3.684 19.304 13.127 1.00 71.31 304 GLY A CA 1
ATOM 2400 C C . GLY A 1 304 ? 3.273 18.707 11.786 1.00 71.31 304 GLY A C 1
ATOM 2401 O O . GLY A 1 304 ? 2.327 17.922 11.677 1.00 71.31 304 GLY A O 1
ATOM 2402 N N . THR A 1 305 ? 4.013 19.084 10.741 1.00 78.75 305 THR A N 1
ATOM 2403 C CA . THR A 1 305 ? 3.857 18.510 9.398 1.00 78.75 305 THR A CA 1
ATOM 2404 C C . THR A 1 305 ? 5.180 17.960 8.911 1.00 78.75 305 THR A C 1
ATOM 2406 O O . THR A 1 305 ? 6.230 18.547 9.163 1.00 78.75 305 THR A O 1
ATOM 2409 N N . SER A 1 306 ? 5.135 16.841 8.193 1.00 84.44 306 SER A N 1
ATOM 2410 C CA . SER A 1 306 ? 6.353 16.227 7.679 1.00 84.44 306 SER A CA 1
ATOM 2411 C C . SER A 1 306 ? 7.087 17.159 6.728 1.00 84.44 306 SER A C 1
ATOM 2413 O O . SER A 1 306 ? 6.477 17.887 5.936 1.00 84.44 306 SER A O 1
ATOM 2415 N N . TYR A 1 307 ? 8.411 17.050 6.723 1.00 89.12 307 TYR A N 1
ATOM 2416 C CA . TYR A 1 307 ? 9.218 17.594 5.648 1.00 89.12 307 TYR A CA 1
ATOM 2417 C C . TYR A 1 307 ? 8.760 17.034 4.294 1.00 89.12 307 TYR A C 1
ATOM 2419 O O . TYR A 1 307 ? 8.229 15.925 4.174 1.00 89.12 307 TYR A O 1
ATOM 2427 N N . THR A 1 308 ? 8.995 17.817 3.247 1.00 86.75 308 THR A N 1
ATOM 2428 C CA . THR A 1 308 ? 8.783 17.428 1.851 1.00 86.75 308 THR A CA 1
ATOM 2429 C C . THR A 1 308 ? 10.048 17.711 1.066 1.00 86.75 308 THR A C 1
ATOM 2431 O O . THR A 1 308 ? 10.743 18.684 1.342 1.00 86.75 308 THR A O 1
ATOM 2434 N N . GLY A 1 309 ? 10.335 16.904 0.054 1.00 85.19 309 GLY A N 1
ATOM 2435 C CA . GLY A 1 309 ? 11.522 17.055 -0.774 1.00 85.19 309 GLY A CA 1
ATOM 2436 C C . GLY A 1 309 ? 12.196 15.725 -1.066 1.00 85.19 309 GLY A C 1
ATOM 2437 O O . GLY A 1 309 ? 11.617 14.653 -0.890 1.00 85.19 309 GLY A O 1
ATOM 2438 N N . LEU A 1 310 ? 13.424 15.805 -1.568 1.00 86.69 310 LEU A N 1
ATOM 2439 C CA . LEU A 1 310 ? 14.259 14.640 -1.826 1.00 86.69 310 LEU A CA 1
ATOM 2440 C C . LEU A 1 310 ? 14.799 14.106 -0.491 1.00 86.69 310 LEU A C 1
ATOM 2442 O O . LEU A 1 310 ? 15.515 14.827 0.193 1.00 86.69 310 LEU A O 1
ATOM 2446 N N . ALA A 1 311 ? 14.443 12.871 -0.139 1.00 89.38 311 ALA A N 1
ATOM 2447 C CA . ALA A 1 311 ? 14.742 12.271 1.160 1.00 89.38 311 ALA A CA 1
ATOM 2448 C C . ALA A 1 311 ? 15.932 11.315 1.129 1.00 89.38 311 ALA A C 1
ATOM 2450 O O . ALA A 1 311 ? 16.720 11.307 2.064 1.00 89.38 311 ALA A O 1
ATOM 2451 N N . ALA A 1 312 ? 16.088 10.540 0.054 1.00 90.44 312 ALA A N 1
ATOM 2452 C CA . ALA A 1 312 ? 17.222 9.636 -0.095 1.00 90.44 312 ALA A CA 1
ATOM 2453 C C . ALA A 1 312 ? 17.675 9.516 -1.550 1.00 90.44 312 ALA A C 1
ATOM 2455 O O . ALA A 1 312 ? 16.901 9.718 -2.495 1.00 90.44 312 ALA A O 1
ATOM 2456 N N . GLN A 1 313 ? 18.944 9.166 -1.720 1.00 88.44 313 GLN A N 1
ATOM 2457 C CA . GLN A 1 313 ? 19.574 8.902 -3.002 1.00 88.44 313 GLN A CA 1
ATOM 2458 C C . GLN A 1 313 ? 20.448 7.661 -2.914 1.00 88.44 313 GLN A C 1
ATOM 2460 O O . GLN A 1 313 ? 21.179 7.476 -1.948 1.00 88.44 313 GLN A O 1
ATOM 2465 N N . PHE A 1 314 ? 20.402 6.872 -3.979 1.00 85.25 314 PHE A N 1
ATOM 2466 C CA . PHE A 1 314 ? 21.155 5.640 -4.141 1.00 85.25 314 PHE A CA 1
ATOM 2467 C C . PHE A 1 314 ? 22.083 5.807 -5.341 1.00 85.25 314 PHE A C 1
ATOM 2469 O O . PHE A 1 314 ? 21.665 6.334 -6.385 1.00 85.25 314 PHE A O 1
ATOM 2476 N N . LYS A 1 315 ? 23.338 5.396 -5.190 1.00 80.62 315 LYS A N 1
ATOM 2477 C CA . LYS A 1 315 ? 24.394 5.545 -6.185 1.00 80.62 315 LYS A CA 1
ATOM 2478 C C . LYS A 1 315 ? 25.131 4.232 -6.409 1.00 80.62 315 LYS A C 1
ATOM 2480 O O . LYS A 1 315 ? 25.305 3.437 -5.492 1.00 80.62 315 LYS A O 1
ATOM 2485 N N . LEU A 1 316 ? 25.588 4.059 -7.641 1.00 75.81 316 LEU A N 1
ATOM 2486 C CA . LEU A 1 316 ? 26.623 3.106 -8.006 1.00 75.81 316 LEU A CA 1
ATOM 2487 C C . LEU A 1 316 ? 27.759 3.904 -8.649 1.00 75.81 316 LEU A C 1
ATOM 2489 O O . LEU A 1 316 ? 27.569 4.516 -9.702 1.00 75.81 316 LEU A O 1
ATOM 2493 N N . ASP A 1 317 ? 28.905 3.954 -7.983 1.00 77.19 317 ASP A N 1
ATOM 2494 C CA . ASP A 1 317 ? 30.010 4.864 -8.259 1.00 77.19 317 ASP A CA 1
ATOM 2495 C C . ASP A 1 317 ? 29.507 6.317 -8.365 1.00 77.19 317 ASP A C 1
ATOM 2497 O O . ASP A 1 317 ? 28.990 6.897 -7.406 1.00 77.19 317 ASP A O 1
ATOM 2501 N N . SER A 1 318 ? 29.612 6.919 -9.548 1.00 75.81 318 SER A N 1
ATOM 2502 C CA . SER A 1 318 ? 29.129 8.270 -9.839 1.00 75.81 318 SER A CA 1
ATOM 2503 C C . SER A 1 318 ? 27.683 8.317 -10.350 1.00 75.81 318 SER A C 1
ATOM 2505 O O . SER A 1 318 ? 27.105 9.400 -10.479 1.00 75.81 318 S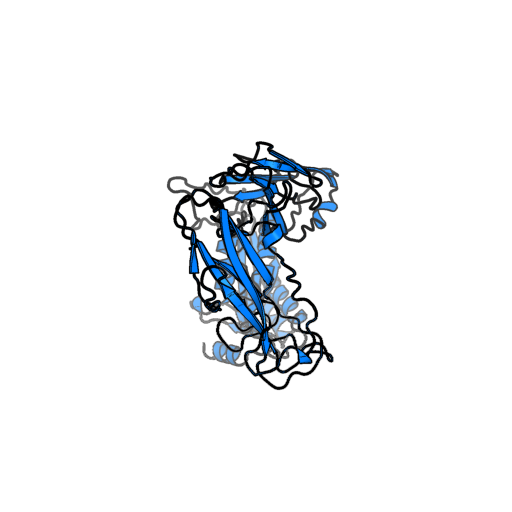ER A O 1
ATOM 2507 N N . TRP A 1 319 ? 27.064 7.168 -10.626 1.00 67.94 319 TRP A N 1
ATOM 2508 C CA . TRP A 1 319 ? 25.736 7.083 -11.225 1.00 67.94 319 TRP A CA 1
ATOM 2509 C C . TRP A 1 319 ? 24.645 7.075 -10.170 1.00 67.94 319 TRP A C 1
ATOM 2511 O O . TRP A 1 319 ? 24.620 6.234 -9.278 1.00 67.94 319 TRP A O 1
ATOM 2521 N N . VAL A 1 320 ? 23.677 7.977 -10.309 1.00 75.56 320 VAL A N 1
ATOM 2522 C CA . VAL A 1 320 ? 22.482 7.975 -9.465 1.00 75.56 320 VAL A CA 1
ATOM 2523 C C . VAL A 1 320 ? 21.485 6.964 -10.012 1.00 75.56 320 VAL A C 1
ATOM 2525 O O . VAL A 1 320 ? 20.913 7.174 -11.080 1.00 75.56 320 VAL A O 1
ATOM 2528 N N . VAL A 1 321 ? 21.257 5.894 -9.259 1.00 70.50 321 VAL A N 1
ATOM 2529 C CA . VAL A 1 321 ? 20.395 4.778 -9.671 1.00 70.50 321 VAL A CA 1
ATOM 2530 C C . VAL A 1 321 ? 18.939 4.994 -9.266 1.00 70.50 321 VAL A C 1
ATOM 2532 O O . VAL A 1 321 ? 18.027 4.637 -10.007 1.00 70.50 321 VAL A O 1
ATOM 2535 N N . ALA A 1 322 ? 18.708 5.635 -8.119 1.00 75.69 322 ALA A N 1
ATOM 2536 C CA . ALA A 1 322 ? 17.378 5.906 -7.598 1.00 75.69 322 ALA A CA 1
ATOM 2537 C C . ALA A 1 322 ? 17.380 7.118 -6.662 1.00 75.69 322 ALA A C 1
ATOM 2539 O O . ALA A 1 322 ? 18.394 7.499 -6.070 1.00 75.69 322 ALA A O 1
ATOM 2540 N N . LYS A 1 323 ? 16.203 7.729 -6.537 1.00 81.81 323 LYS A N 1
ATOM 2541 C CA . LYS A 1 323 ? 15.917 8.848 -5.642 1.00 81.81 323 LYS A CA 1
ATOM 2542 C C . LYS A 1 323 ? 14.549 8.628 -5.011 1.00 81.81 323 LYS A C 1
ATOM 2544 O O . LYS A 1 323 ? 13.593 8.345 -5.730 1.00 81.81 323 LYS A O 1
ATOM 2549 N N . ILE A 1 324 ? 14.444 8.820 -3.702 1.00 81.50 324 ILE A N 1
ATOM 2550 C CA . ILE A 1 324 ? 13.172 8.787 -2.974 1.00 81.50 324 ILE A CA 1
ATOM 2551 C C . ILE A 1 324 ? 12.813 10.211 -2.582 1.00 81.50 324 ILE A C 1
ATOM 2553 O O . ILE A 1 324 ? 13.620 10.921 -1.988 1.00 81.50 324 ILE A O 1
ATOM 2557 N N . SER A 1 325 ? 11.606 10.644 -2.939 1.00 82.31 325 SER A N 1
ATOM 2558 C CA . SER A 1 325 ? 11.088 11.968 -2.592 1.00 82.31 325 SER A CA 1
ATOM 2559 C C . SER A 1 325 ? 9.772 11.859 -1.836 1.00 82.31 325 SER A C 1
ATOM 2561 O O . SER A 1 325 ? 8.873 11.142 -2.270 1.00 82.31 325 SER A O 1
ATOM 2563 N N . ILE A 1 326 ? 9.637 12.645 -0.772 1.00 81.50 326 ILE A N 1
ATOM 2564 C CA . ILE A 1 326 ? 8.385 12.855 -0.044 1.00 81.50 326 ILE A CA 1
ATOM 2565 C C . ILE A 1 326 ? 7.701 14.082 -0.650 1.00 81.50 326 ILE A C 1
ATOM 2567 O O . ILE A 1 326 ? 8.265 15.175 -0.653 1.00 81.50 326 ILE A O 1
ATOM 2571 N N . LYS A 1 327 ? 6.521 13.904 -1.250 1.00 72.75 327 LYS A N 1
ATOM 2572 C CA . LYS A 1 327 ? 5.824 14.969 -2.000 1.00 72.75 327 LYS A CA 1
ATOM 2573 C C . LYS A 1 327 ? 4.626 15.561 -1.271 1.00 72.75 327 LYS A C 1
ATOM 2575 O O . LYS A 1 327 ? 4.271 16.700 -1.547 1.00 72.75 327 LYS A O 1
ATOM 2580 N N . THR A 1 328 ? 4.034 14.805 -0.359 1.00 68.06 328 THR A N 1
ATOM 2581 C CA . THR A 1 328 ? 2.867 15.231 0.410 1.00 68.06 328 THR A CA 1
ATOM 2582 C C . THR A 1 328 ? 3.311 15.554 1.824 1.00 68.06 328 THR A C 1
ATOM 2584 O O . THR A 1 328 ? 4.065 14.781 2.416 1.00 68.06 328 THR A O 1
ATOM 2587 N N . LYS A 1 329 ? 2.844 16.685 2.357 1.00 70.94 329 LYS A N 1
ATOM 2588 C CA . LYS A 1 329 ? 2.943 16.956 3.789 1.00 70.94 329 LYS A CA 1
ATOM 2589 C C . LYS A 1 329 ? 2.006 16.006 4.517 1.00 70.94 329 LYS A C 1
ATOM 2591 O O . LYS A 1 329 ? 0.802 16.033 4.281 1.00 70.94 329 LYS A O 1
ATOM 2596 N N . VAL A 1 330 ? 2.557 15.177 5.388 1.00 67.62 330 VAL A N 1
ATOM 2597 C CA . VAL A 1 330 ? 1.765 14.407 6.341 1.00 67.62 330 VAL A CA 1
ATOM 2598 C C . VAL A 1 330 ? 1.557 15.292 7.555 1.00 67.62 330 VAL A C 1
ATOM 2600 O O . VAL A 1 330 ? 2.527 15.665 8.215 1.00 67.62 330 VAL A O 1
ATOM 2603 N N . ALA A 1 331 ? 0.308 15.668 7.808 1.00 63.03 331 ALA A N 1
ATOM 2604 C CA . ALA A 1 331 ? -0.082 16.260 9.078 1.00 63.03 331 ALA A CA 1
ATOM 2605 C C . ALA A 1 331 ? -0.351 15.140 10.082 1.00 63.03 331 ALA A C 1
ATOM 2607 O O . ALA A 1 331 ? -0.958 14.122 9.738 1.00 63.03 331 ALA A O 1
ATOM 2608 N N . TRP A 1 332 ? 0.117 15.336 11.308 1.00 64.38 332 TRP A N 1
ATOM 2609 C CA . TRP A 1 332 ? -0.088 14.387 12.392 1.00 64.38 332 TRP A CA 1
ATOM 2610 C C . TRP A 1 332 ? -1.291 14.852 13.159 1.00 64.38 332 TRP A C 1
ATOM 2612 O O . TRP A 1 332 ? -1.298 15.950 13.708 1.00 64.38 332 TRP A O 1
ATOM 2622 N N . ILE A 1 333 ? -2.316 14.013 13.137 1.00 59.47 333 ILE A N 1
ATOM 2623 C CA . ILE A 1 333 ? -3.490 14.194 13.966 1.00 59.47 333 ILE A CA 1
ATOM 2624 C C . ILE A 1 333 ? -3.272 13.247 15.135 1.00 59.47 333 ILE A C 1
ATOM 2626 O O . ILE A 1 333 ? -3.434 12.032 15.004 1.00 59.47 333 ILE A O 1
ATOM 2630 N N . THR A 1 334 ? -2.820 13.793 16.259 1.00 65.25 334 THR A N 1
ATOM 2631 C CA . THR A 1 334 ? -2.917 13.088 17.534 1.00 65.25 334 THR A CA 1
ATOM 2632 C C . THR A 1 334 ? -4.395 12.817 17.790 1.00 65.25 334 THR A C 1
ATOM 2634 O O . THR A 1 334 ? -5.223 13.710 17.604 1.00 65.25 334 THR A O 1
ATOM 2637 N N . LYS A 1 335 ? -4.752 11.581 18.159 1.00 72.81 335 LYS A N 1
ATOM 2638 C CA . LYS A 1 335 ? -6.113 11.314 18.634 1.00 72.81 335 LYS A CA 1
ATOM 2639 C C . LYS A 1 335 ? -6.382 12.208 19.840 1.00 72.81 335 LYS A C 1
ATOM 2641 O O . LYS A 1 335 ? -5.531 12.272 20.726 1.00 72.81 335 LYS A O 1
ATOM 2646 N N . SER A 1 336 ? -7.534 12.872 19.845 1.00 79.56 336 SER A N 1
ATOM 2647 C CA . SER A 1 336 ? -7.927 13.744 20.955 1.00 79.56 336 SER A CA 1
ATOM 2648 C C . SER A 1 336 ? -8.085 12.917 22.228 1.00 79.56 336 SER A C 1
ATOM 2650 O O . SER A 1 336 ? -7.476 13.235 23.241 1.00 79.56 336 SER A O 1
ATOM 2652 N N . CYS A 1 337 ? -8.733 11.752 22.135 1.00 84.56 337 CYS A N 1
ATOM 2653 C CA . CYS A 1 337 ? -8.808 10.784 23.225 1.00 84.56 337 CYS A CA 1
ATOM 2654 C C . CYS A 1 337 ? -8.366 9.383 22.798 1.00 84.56 337 CYS A C 1
ATOM 2656 O O . CYS A 1 337 ? -8.615 8.931 21.676 1.00 84.56 337 CYS A O 1
ATOM 2658 N N . VAL A 1 338 ? -7.768 8.653 23.736 1.00 86.69 338 VAL A N 1
ATOM 2659 C CA . VAL A 1 338 ? -7.437 7.230 23.610 1.00 86.69 338 VAL A CA 1
ATOM 2660 C C . VAL A 1 338 ? -7.863 6.462 24.852 1.00 86.69 338 VAL A C 1
ATOM 2662 O O . VAL A 1 338 ? -7.882 7.007 25.949 1.00 86.69 338 VAL A O 1
ATOM 2665 N N . ALA A 1 339 ? -8.194 5.180 24.696 1.00 89.56 339 ALA A N 1
ATOM 2666 C CA . ALA A 1 339 ? -8.455 4.319 25.844 1.00 89.56 339 ALA A CA 1
ATOM 2667 C C . ALA A 1 339 ? -7.172 4.105 26.655 1.00 89.56 339 ALA A C 1
ATOM 2669 O O . ALA A 1 339 ? -6.129 3.730 26.098 1.00 89.56 339 ALA A O 1
ATOM 2670 N N . GLU A 1 340 ? -7.266 4.289 27.972 1.00 88.94 340 GLU A N 1
ATOM 2671 C CA . GLU A 1 340 ? -6.172 3.963 28.884 1.00 88.94 340 GLU A CA 1
ATOM 2672 C C . GLU A 1 340 ? -5.775 2.488 28.728 1.00 88.94 340 GLU A C 1
ATOM 2674 O O . GLU A 1 340 ? -6.653 1.657 28.482 1.00 88.94 340 GLU A O 1
ATOM 2679 N N . PRO A 1 341 ? -4.489 2.119 28.890 1.00 81.56 341 PRO A N 1
ATOM 2680 C CA . PRO A 1 341 ? -4.015 0.750 28.664 1.00 81.56 341 PRO A CA 1
ATOM 2681 C C . PRO A 1 341 ? -4.879 -0.334 29.326 1.00 81.56 341 PRO A C 1
ATOM 2683 O O . PRO A 1 341 ? -5.275 -1.290 28.663 1.00 81.56 341 PRO A O 1
ATOM 2686 N N . ASN A 1 342 ? -5.265 -0.126 30.589 1.00 83.88 342 ASN A N 1
ATOM 2687 C CA . ASN A 1 342 ? -6.096 -1.060 31.357 1.00 83.88 342 ASN A CA 1
ATOM 2688 C C . ASN A 1 342 ? -7.577 -1.071 30.941 1.00 83.88 342 ASN A C 1
ATOM 2690 O O . ASN A 1 342 ? -8.307 -1.982 31.311 1.00 83.88 342 ASN A O 1
ATOM 2694 N N . SER A 1 343 ? -8.031 -0.076 30.176 1.00 87.69 343 SER A N 1
ATOM 2695 C CA . SER A 1 343 ? -9.405 0.013 29.672 1.00 87.69 343 SER A CA 1
ATOM 2696 C C . SER A 1 343 ? -9.580 -0.562 28.265 1.00 87.69 343 SER A C 1
ATOM 2698 O O . SER A 1 343 ? -10.719 -0.741 27.839 1.00 87.69 343 SER A O 1
ATOM 2700 N N . ARG A 1 344 ? -8.487 -0.860 27.543 1.00 85.62 344 ARG A N 1
ATOM 2701 C CA . ARG A 1 344 ? -8.512 -1.348 26.147 1.00 85.62 344 ARG A CA 1
ATOM 2702 C C . ARG A 1 344 ? -9.094 -2.753 26.012 1.00 85.62 344 ARG A C 1
ATOM 2704 O O . ARG A 1 344 ? -9.841 -3.012 25.076 1.00 85.62 344 ARG A O 1
ATOM 2711 N N . ILE A 1 345 ? -8.730 -3.651 26.927 1.00 89.19 345 ILE A N 1
ATOM 2712 C CA . ILE A 1 345 ? -9.249 -5.020 27.012 1.00 89.19 345 ILE A CA 1
ATOM 2713 C C . ILE A 1 345 ? -9.572 -5.278 28.478 1.00 89.19 345 ILE A C 1
ATOM 2715 O O . ILE A 1 345 ? -8.673 -5.282 29.316 1.00 89.19 345 ILE A O 1
ATOM 2719 N N . GLN A 1 346 ? -10.851 -5.484 28.784 1.00 91.44 346 GLN A N 1
ATOM 2720 C CA . GLN A 1 346 ? -11.325 -5.690 30.148 1.00 91.44 346 GLN A CA 1
ATOM 2721 C C . GLN A 1 346 ? -12.039 -7.033 30.259 1.00 91.44 346 GLN A C 1
ATOM 2723 O O . GLN A 1 346 ? -12.979 -7.308 29.517 1.00 91.44 346 GLN A O 1
ATOM 2728 N N . ASN A 1 347 ? -11.609 -7.851 31.218 1.00 93.69 347 ASN A N 1
ATOM 2729 C CA . ASN A 1 347 ? -12.253 -9.119 31.546 1.00 93.69 347 ASN A CA 1
ATOM 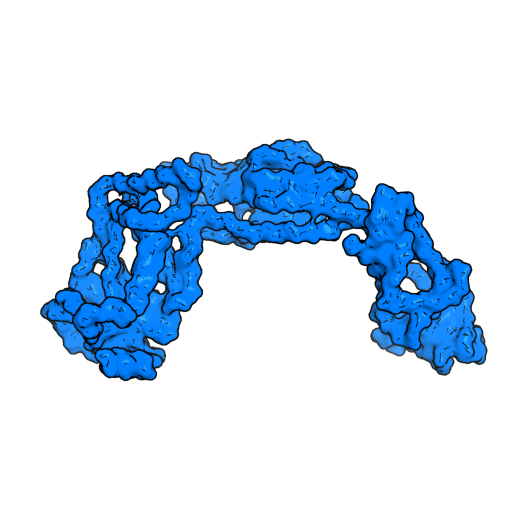2730 C C . ASN A 1 347 ? -13.099 -8.937 32.808 1.00 93.69 347 ASN A C 1
ATOM 2732 O O . ASN A 1 347 ? -12.585 -9.033 33.922 1.00 93.69 347 ASN A O 1
ATOM 2736 N N . ILE A 1 348 ? -14.392 -8.669 32.635 1.00 95.81 348 ILE A N 1
ATOM 2737 C CA . ILE A 1 348 ? -15.307 -8.415 33.753 1.00 95.81 348 ILE A CA 1
ATOM 2738 C C . ILE A 1 348 ? -15.825 -9.745 34.309 1.00 95.81 348 ILE A C 1
ATOM 2740 O O . ILE A 1 348 ? -16.547 -10.478 33.637 1.00 95.81 348 ILE A O 1
ATOM 2744 N N . GLN A 1 349 ? -15.446 -10.070 35.545 1.00 96.12 349 GLN A N 1
ATOM 2745 C CA . GLN A 1 349 ? -15.849 -11.313 36.203 1.00 96.12 349 GLN A CA 1
ATOM 2746 C C . GLN A 1 349 ? -17.184 -11.125 36.935 1.00 96.12 349 GLN A C 1
ATOM 2748 O O . GLN A 1 349 ? -17.214 -10.604 38.046 1.00 96.12 349 GLN A O 1
ATOM 2753 N N . LEU A 1 350 ? -18.284 -11.594 36.336 1.00 95.88 350 LEU A N 1
ATOM 2754 C CA . LEU A 1 350 ? -19.633 -11.530 36.933 1.00 95.88 350 LEU A CA 1
ATOM 2755 C C . LEU A 1 350 ? -19.895 -12.593 38.015 1.00 95.88 350 LEU A C 1
ATOM 2757 O O . LEU A 1 350 ? -20.960 -12.625 38.629 1.00 95.88 350 LEU A O 1
ATOM 2761 N N . GLY A 1 351 ? -18.932 -13.486 38.245 1.00 94.19 351 GLY A N 1
ATOM 2762 C CA . GLY A 1 351 ? -19.059 -14.591 39.189 1.00 94.19 351 GLY A CA 1
ATOM 2763 C C . GLY A 1 351 ? -19.915 -15.748 38.663 1.00 94.19 351 GLY A C 1
ATOM 2764 O O . GLY A 1 351 ? -20.188 -15.865 37.468 1.00 94.19 351 GLY A O 1
ATOM 2765 N N . LYS A 1 352 ? -20.296 -16.645 39.579 1.00 95.50 352 LYS A N 1
ATOM 2766 C CA . LYS A 1 352 ? -21.007 -17.904 39.293 1.00 95.50 352 LYS A CA 1
ATOM 2767 C C . LYS A 1 352 ? -22.292 -18.003 40.131 1.00 95.50 352 LYS A C 1
ATOM 2769 O O . LYS A 1 352 ? -22.339 -18.808 41.062 1.00 95.50 352 LYS A O 1
ATOM 2774 N N . PRO A 1 353 ? -23.306 -17.152 39.882 1.00 95.12 353 PRO A N 1
ATOM 2775 C CA . PRO A 1 353 ? -24.557 -17.211 40.631 1.00 95.12 353 PRO A CA 1
ATOM 2776 C C . PRO A 1 353 ? -25.267 -18.551 40.404 1.00 95.12 353 PRO A C 1
ATOM 2778 O O . PRO A 1 353 ? -25.218 -19.126 39.316 1.00 95.12 353 PRO A O 1
ATOM 2781 N N . LEU A 1 354 ? -25.940 -19.050 41.440 1.00 94.56 354 LEU A N 1
ATOM 2782 C CA . LEU A 1 354 ? -26.728 -20.277 41.346 1.00 94.56 354 LEU A CA 1
ATOM 2783 C C . LEU A 1 354 ? -27.953 -20.042 40.460 1.00 94.56 354 LEU A C 1
ATOM 2785 O O . LEU A 1 354 ? -28.632 -19.033 40.599 1.00 94.56 354 LEU A O 1
ATOM 2789 N N . ALA A 1 355 ? -28.312 -21.005 39.609 1.00 92.06 355 ALA A N 1
ATOM 2790 C CA . ALA A 1 355 ? -29.520 -20.895 38.783 1.00 92.06 355 ALA A CA 1
ATOM 2791 C C . ALA A 1 355 ? -30.794 -20.647 39.624 1.00 92.06 355 ALA A C 1
ATOM 2793 O O . ALA A 1 355 ? -31.704 -19.948 39.182 1.00 92.06 355 ALA A O 1
ATOM 2794 N N . SER A 1 356 ? -30.831 -21.159 40.860 1.00 92.25 356 SER A N 1
ATOM 2795 C CA . SER A 1 356 ? -31.920 -20.952 41.819 1.00 92.25 356 SER A CA 1
ATOM 2796 C C . SER A 1 356 ? -32.045 -19.517 42.342 1.00 92.25 356 SER A C 1
ATOM 2798 O O . SER A 1 356 ? -33.116 -19.165 42.833 1.00 92.25 356 SER A O 1
ATOM 2800 N N . SER A 1 357 ? -31.014 -18.668 42.223 1.00 93.62 357 SER A N 1
ATOM 2801 C CA . SER A 1 357 ? -31.111 -17.258 42.633 1.00 93.62 357 SER A CA 1
ATOM 2802 C C . SER A 1 357 ? -31.980 -16.426 41.688 1.00 93.62 357 SER A C 1
ATOM 2804 O O . SER A 1 357 ? -32.398 -15.328 42.044 1.00 93.62 357 SER A O 1
ATOM 2806 N N . PHE A 1 358 ? -32.273 -16.936 40.490 1.00 95.38 358 PHE A N 1
ATOM 2807 C CA . PHE A 1 358 ? -33.073 -16.243 39.488 1.00 95.38 358 PHE A CA 1
ATOM 2808 C C . PHE A 1 358 ? -34.553 -16.637 39.580 1.00 95.38 358 PHE A C 1
ATOM 2810 O O . PHE A 1 358 ? -35.060 -17.412 38.767 1.00 95.38 358 PHE A O 1
ATOM 2817 N N . THR A 1 359 ? -35.261 -16.125 40.588 1.00 93.50 359 THR A N 1
ATOM 2818 C CA . THR A 1 359 ? -36.611 -16.587 40.970 1.00 93.50 359 THR A CA 1
ATOM 2819 C C . THR A 1 359 ? -37.717 -16.230 39.970 1.00 93.50 359 THR A C 1
ATOM 2821 O O . THR A 1 359 ? -38.642 -17.021 39.778 1.00 93.50 359 THR A O 1
ATOM 2824 N N . SER A 1 360 ? -37.609 -15.107 39.256 1.00 94.56 360 SER A N 1
ATOM 2825 C CA . SER A 1 360 ? -38.609 -14.629 38.286 1.00 94.56 360 SER A CA 1
ATOM 2826 C C . SER A 1 360 ? -37.962 -14.013 37.040 1.00 94.56 360 SER A C 1
ATOM 2828 O O . SER A 1 360 ? -36.790 -13.642 37.049 1.00 94.56 360 SER A O 1
ATOM 2830 N N . ILE A 1 361 ? -38.702 -13.910 35.928 1.00 94.12 361 ILE A N 1
ATOM 2831 C CA . ILE A 1 361 ? -38.211 -13.186 34.740 1.00 94.12 361 ILE A CA 1
ATOM 2832 C C . ILE A 1 361 ? -37.888 -11.744 35.150 1.00 94.12 361 ILE A C 1
ATOM 2834 O O . ILE A 1 361 ? -38.703 -11.078 35.781 1.00 94.12 361 ILE A O 1
ATOM 2838 N N . GLY A 1 362 ? -36.686 -11.279 34.808 1.00 92.62 362 GLY A N 1
ATOM 2839 C CA . GLY A 1 362 ? -36.164 -9.978 35.220 1.00 92.62 362 GLY A CA 1
ATOM 2840 C C . GLY A 1 362 ? -35.327 -9.982 36.502 1.00 92.62 362 GLY A C 1
ATOM 2841 O O . GLY A 1 362 ? -34.649 -8.988 36.734 1.00 92.62 362 GLY A O 1
ATOM 2842 N N . SER A 1 363 ? -35.299 -11.068 37.291 1.00 95.62 363 SER A N 1
ATOM 2843 C CA . SER A 1 363 ? -34.372 -11.194 38.430 1.00 95.62 363 SER A CA 1
ATOM 2844 C C . SER A 1 363 ? -32.916 -11.119 37.962 1.00 95.62 363 SER A C 1
ATOM 2846 O O . SER A 1 363 ? -32.596 -11.643 36.885 1.00 95.62 363 SER A O 1
ATOM 2848 N N . THR A 1 364 ? -32.047 -10.514 38.771 1.00 96.69 364 THR A N 1
ATOM 2849 C CA . THR A 1 364 ? -30.654 -10.231 38.409 1.00 96.69 364 THR A CA 1
ATOM 2850 C C . THR A 1 364 ? -29.666 -10.867 39.383 1.00 96.69 364 THR A C 1
ATOM 2852 O O . THR A 1 364 ? -30.003 -11.163 40.530 1.00 96.69 364 THR A O 1
ATOM 2855 N N . SER A 1 365 ? -28.427 -11.073 38.936 1.00 96.88 365 SER A N 1
ATOM 2856 C CA . SER A 1 365 ? -27.305 -11.319 39.847 1.00 96.88 365 SER A CA 1
ATOM 2857 C C . SER A 1 365 ? -26.877 -10.014 40.541 1.00 96.88 365 SER A C 1
ATOM 2859 O O . SER A 1 365 ? -27.352 -8.942 40.157 1.00 96.88 365 SER A O 1
ATOM 2861 N N . PRO A 1 366 ? -25.968 -10.069 41.536 1.00 96.56 366 PRO A N 1
ATOM 2862 C CA . PRO A 1 366 ? -25.330 -8.868 42.065 1.00 96.56 366 PRO A CA 1
ATOM 2863 C C . PRO A 1 366 ? -24.649 -8.043 40.967 1.00 96.56 366 PRO A C 1
ATOM 2865 O O . PRO A 1 366 ? -24.151 -8.599 39.984 1.00 96.56 366 PRO A O 1
ATOM 2868 N N . ASP A 1 367 ? -24.631 -6.728 41.171 1.00 97.31 367 ASP A N 1
ATOM 2869 C CA . ASP A 1 367 ? -24.006 -5.761 40.273 1.00 97.31 367 ASP A CA 1
ATOM 2870 C C . ASP A 1 367 ? -22.477 -5.865 40.329 1.00 97.31 367 ASP A C 1
ATOM 2872 O O . ASP A 1 367 ? -21.876 -5.898 41.406 1.00 97.31 367 ASP A O 1
ATOM 2876 N N . VAL A 1 368 ? -21.843 -5.844 39.159 1.00 97.81 368 VAL A N 1
ATOM 2877 C CA . VAL A 1 368 ? -20.396 -5.677 39.015 1.00 97.81 368 VAL A CA 1
ATOM 2878 C C . VAL A 1 368 ? -20.125 -4.346 38.332 1.00 97.81 368 VAL A C 1
ATOM 2880 O O . VAL A 1 368 ? -20.513 -4.128 37.185 1.00 97.81 368 VAL A O 1
ATOM 2883 N N . ASN A 1 369 ? -19.455 -3.451 39.054 1.00 97.00 369 ASN A N 1
ATOM 2884 C CA . ASN A 1 369 ? -19.068 -2.141 38.543 1.00 97.00 369 ASN A CA 1
ATOM 2885 C C . ASN A 1 369 ? -17.771 -2.246 37.741 1.00 97.00 369 ASN A C 1
ATOM 2887 O O . ASN A 1 369 ? -16.819 -2.904 38.164 1.00 97.00 369 ASN A O 1
ATOM 2891 N N . PHE A 1 370 ? -17.718 -1.555 36.610 1.00 95.62 370 PHE A N 1
ATOM 2892 C CA . PHE A 1 370 ? -16.509 -1.379 35.815 1.00 95.62 370 PHE A CA 1
ATOM 2893 C C . PHE A 1 370 ? -16.552 -0.029 35.099 1.00 95.62 370 PHE A C 1
ATOM 2895 O O . PHE A 1 370 ? -17.569 0.659 35.101 1.00 95.62 370 PHE A O 1
ATOM 2902 N N . SER A 1 371 ? -15.441 0.385 34.502 1.00 95.25 371 SER A N 1
ATOM 2903 C CA . SER A 1 371 ? -15.348 1.695 33.860 1.00 95.25 371 SER A CA 1
ATOM 2904 C C . SER A 1 371 ? -14.518 1.623 32.591 1.00 95.25 371 SER A C 1
ATOM 2906 O O . SER A 1 371 ? -13.464 0.986 32.578 1.00 95.25 371 SER A O 1
ATOM 2908 N N . VAL A 1 372 ? -14.928 2.337 31.548 1.00 94.81 372 VAL A N 1
ATOM 2909 C CA . VAL A 1 372 ? -14.051 2.625 30.408 1.00 94.81 372 VAL A CA 1
ATOM 2910 C C . VAL A 1 372 ? -13.396 3.978 30.649 1.00 94.81 372 VAL A C 1
ATOM 2912 O O . VAL A 1 372 ? -14.085 4.995 30.693 1.00 94.81 372 VAL A O 1
ATOM 2915 N N . LYS A 1 373 ? -12.073 3.986 30.825 1.00 93.81 373 LYS A N 1
ATOM 2916 C CA . LYS A 1 373 ? -11.288 5.205 31.033 1.00 93.81 373 LYS A CA 1
ATOM 2917 C C . LYS A 1 373 ? -10.599 5.626 29.749 1.00 93.81 373 LYS A C 1
ATOM 2919 O O . LYS A 1 373 ? -9.923 4.822 29.096 1.00 93.81 373 LYS A O 1
ATOM 2924 N N . LEU A 1 374 ? -10.772 6.891 29.396 1.00 92.06 374 LEU A N 1
ATOM 2925 C CA . LEU A 1 374 ? -10.113 7.535 28.276 1.00 92.06 374 LEU A CA 1
ATOM 2926 C C . LEU A 1 374 ? -9.165 8.606 28.801 1.00 92.06 374 LEU A C 1
ATOM 2928 O O . LEU A 1 374 ? -9.506 9.375 29.695 1.00 92.06 374 LEU A O 1
ATOM 2932 N N . LYS A 1 375 ? -7.991 8.673 28.191 1.00 88.88 375 LYS A N 1
ATOM 2933 C CA . LYS A 1 375 ? -7.030 9.750 28.361 1.00 88.88 375 LYS A CA 1
ATOM 2934 C C . LYS A 1 375 ? -7.158 10.683 27.171 1.00 88.88 375 LYS A C 1
ATOM 2936 O O . LYS A 1 375 ? -7.046 10.235 26.027 1.00 88.88 375 LYS A O 1
ATOM 2941 N N . CYS A 1 376 ? -7.378 11.957 27.449 1.00 86.44 376 CYS A N 1
ATOM 2942 C CA . CYS A 1 376 ? -7.676 12.963 26.444 1.00 86.44 376 CYS A CA 1
ATOM 2943 C C . CYS A 1 376 ? -6.628 14.080 26.463 1.00 86.44 376 CYS A C 1
ATOM 2945 O O . CYS A 1 376 ? -5.963 14.322 27.472 1.00 86.44 376 CYS A O 1
ATOM 2947 N N . GLN A 1 377 ? -6.410 14.705 25.312 1.00 78.25 377 GLN A N 1
ATOM 2948 C CA . GLN A 1 377 ? -5.620 15.921 25.198 1.00 78.25 377 GLN A CA 1
ATOM 2949 C C . GLN A 1 377 ? -6.479 17.114 25.622 1.00 78.25 377 GLN A C 1
ATOM 2951 O O . GLN A 1 377 ? -7.693 17.109 25.438 1.00 78.25 377 GLN A O 1
ATOM 2956 N N . GLU A 1 378 ? -5.838 18.164 26.130 1.00 77.38 378 GLU A N 1
ATOM 2957 C CA . GLU A 1 378 ? -6.493 19.454 26.369 1.00 77.38 378 GLU A CA 1
ATOM 2958 C C . GLU A 1 378 ? -6.740 20.176 25.029 1.00 77.38 378 GLU A C 1
ATOM 2960 O O . GLU A 1 378 ? -6.106 21.181 24.707 1.00 77.38 378 GLU A O 1
ATOM 2965 N N . ASP A 1 379 ? -7.630 19.620 24.207 1.00 73.31 379 ASP A N 1
ATOM 2966 C CA . ASP A 1 379 ? -8.042 20.149 22.910 1.00 73.31 379 ASP A CA 1
ATOM 2967 C C . ASP A 1 379 ? -9.568 20.308 22.820 1.00 73.31 379 ASP A C 1
ATOM 2969 O O . ASP A 1 379 ? -10.313 19.817 23.657 1.00 73.31 379 ASP A O 1
ATOM 2973 N N . ASN A 1 380 ? -10.043 21.018 21.795 1.00 78.19 380 ASN A N 1
ATOM 2974 C CA . ASN A 1 380 ? -11.475 21.261 21.583 1.00 78.19 380 ASN A CA 1
ATOM 2975 C C . ASN A 1 380 ? -12.072 20.332 20.505 1.00 78.19 380 ASN A C 1
ATOM 2977 O O . ASN A 1 380 ? -13.018 20.718 19.812 1.00 78.19 380 ASN A O 1
ATOM 2981 N N . ILE A 1 381 ? -11.491 19.146 20.283 1.00 79.38 381 ILE A N 1
ATOM 2982 C CA . ILE A 1 381 ? -11.938 18.217 19.235 1.00 79.38 381 ILE A CA 1
ATOM 2983 C C . ILE A 1 381 ? -13.002 17.288 19.826 1.00 79.38 381 ILE A C 1
ATOM 2985 O O . ILE A 1 381 ? -12.679 16.483 20.682 1.00 79.38 381 ILE A O 1
ATOM 2989 N N . PRO A 1 382 ? -14.269 17.317 19.387 1.00 86.88 382 PRO A N 1
ATOM 2990 C CA . PRO A 1 382 ? -15.300 16.495 20.009 1.00 86.88 382 PRO A CA 1
ATOM 2991 C C . PRO A 1 382 ? -15.036 14.991 19.835 1.00 86.88 382 PRO A C 1
ATOM 2993 O O . PRO A 1 382 ? -14.854 14.518 18.711 1.00 86.88 382 PRO A O 1
ATOM 2996 N N . VAL A 1 383 ? -15.098 14.235 20.936 1.00 89.19 383 VAL A N 1
ATOM 2997 C CA . VAL A 1 383 ? -14.972 12.767 20.924 1.00 89.19 383 VAL A CA 1
ATOM 2998 C C . VAL A 1 383 ? -16.276 12.104 21.338 1.00 89.19 383 VAL A C 1
ATOM 3000 O O . VAL A 1 383 ? -16.909 12.471 22.336 1.00 89.19 383 VAL A O 1
ATOM 3003 N N . TYR A 1 384 ? -16.644 11.088 20.565 1.00 91.75 384 TYR A N 1
ATOM 3004 C CA . TYR A 1 384 ? -17.828 10.270 20.751 1.00 91.75 384 TYR A CA 1
ATOM 3005 C C . TYR A 1 384 ? -17.431 8.829 21.065 1.00 91.75 384 TYR A C 1
ATOM 3007 O O . TYR A 1 384 ? -16.440 8.320 20.544 1.00 91.75 384 TYR A O 1
ATOM 3015 N N . VAL A 1 385 ? -18.215 8.161 21.907 1.00 94.19 385 VAL A N 1
ATOM 3016 C CA . VAL A 1 385 ? -18.060 6.736 22.202 1.00 94.19 385 VAL A CA 1
ATOM 3017 C C . VAL A 1 385 ? -19.357 6.016 21.883 1.00 94.19 385 VAL A C 1
ATOM 3019 O O . VAL A 1 385 ? -20.435 6.470 22.267 1.00 94.19 385 VAL A O 1
ATOM 3022 N N . SER A 1 386 ? -19.241 4.894 21.184 1.00 94.31 386 SER A N 1
ATOM 3023 C CA . SER A 1 386 ? -20.326 3.945 20.929 1.00 94.31 386 SER A CA 1
ATOM 3024 C C . SER A 1 386 ? -19.958 2.568 21.473 1.00 94.31 386 SER A C 1
ATOM 3026 O O . SER A 1 386 ? -18.780 2.254 21.652 1.00 94.31 386 SER A O 1
ATOM 3028 N N . PHE A 1 387 ? -20.970 1.754 21.766 1.00 95.12 387 PHE A N 1
ATOM 3029 C CA . PHE A 1 387 ? -20.808 0.386 22.253 1.00 95.12 387 PHE A CA 1
ATOM 3030 C C . PHE A 1 387 ? -21.497 -0.582 21.296 1.00 95.12 387 PHE A C 1
ATOM 3032 O O . PHE A 1 387 ? -22.681 -0.429 21.000 1.00 95.12 387 PHE A O 1
ATOM 3039 N N . GLU A 1 388 ? -20.762 -1.591 20.847 1.00 94.50 388 GLU A N 1
ATOM 3040 C CA . GLU A 1 388 ? -21.189 -2.573 19.858 1.00 94.50 388 GLU A CA 1
ATOM 3041 C C . GLU A 1 388 ? -21.220 -3.980 20.472 1.00 94.50 388 GLU A C 1
ATOM 3043 O O . GLU A 1 388 ? -20.190 -4.468 20.951 1.00 94.50 388 GLU A O 1
ATOM 3048 N N . PRO A 1 389 ? -22.372 -4.668 20.464 1.00 93.69 389 PRO A N 1
ATOM 3049 C CA . PRO A 1 389 ? -22.511 -5.989 21.059 1.00 93.69 389 PRO A CA 1
ATOM 3050 C C . PRO A 1 389 ? -21.880 -7.057 20.154 1.00 93.69 389 PRO A C 1
ATOM 3052 O O . PRO A 1 389 ? -22.440 -7.438 19.127 1.00 93.69 389 PRO A O 1
ATOM 3055 N N . SER A 1 390 ? -20.718 -7.582 20.539 1.00 92.25 390 SER A N 1
ATOM 3056 C CA . SER A 1 390 ? -19.962 -8.551 19.734 1.00 92.25 390 SER A CA 1
ATOM 3057 C C . SER A 1 390 ? -20.606 -9.940 19.709 1.00 92.25 390 SER A C 1
ATOM 3059 O O . SER A 1 390 ? -20.510 -10.635 18.703 1.00 92.25 390 SER A O 1
ATOM 3061 N N . THR A 1 391 ? -21.304 -10.332 20.777 1.00 91.44 391 THR A N 1
ATOM 3062 C CA . THR A 1 391 ? -22.099 -11.575 20.834 1.00 91.44 391 THR A CA 1
ATOM 3063 C C . THR A 1 391 ? -23.566 -11.368 20.436 1.00 91.44 391 THR A C 1
ATOM 3065 O O . THR A 1 391 ? -24.393 -12.264 20.592 1.00 91.44 391 THR A O 1
ATOM 3068 N N . GLY A 1 392 ? -23.904 -10.196 19.889 1.00 92.06 392 GLY A N 1
ATOM 3069 C CA . GLY A 1 392 ? -25.271 -9.807 19.563 1.00 92.06 392 GLY A CA 1
ATOM 3070 C C . GLY A 1 392 ? -26.058 -9.289 20.769 1.00 92.06 392 GLY A C 1
ATOM 3071 O O . GLY A 1 392 ? -25.626 -9.358 21.921 1.00 92.06 392 GLY A O 1
ATOM 3072 N N . SER A 1 393 ? -27.235 -8.736 20.488 1.00 92.81 393 SER A N 1
ATOM 3073 C CA . SER A 1 393 ? -28.082 -8.088 21.486 1.00 92.81 393 SER A CA 1
ATOM 3074 C C . SER A 1 393 ? -29.557 -8.406 21.261 1.00 92.81 393 SER A C 1
ATOM 3076 O O . SER A 1 393 ? -30.003 -8.606 20.132 1.00 92.81 393 SER A O 1
ATOM 3078 N N . THR A 1 394 ? -30.313 -8.457 22.355 1.00 88.06 394 THR A N 1
ATOM 3079 C CA . THR A 1 394 ? -31.780 -8.596 22.385 1.00 88.06 394 THR A CA 1
ATOM 3080 C C . THR A 1 394 ? -32.479 -7.282 22.760 1.00 88.06 394 THR A C 1
ATOM 3082 O O . THR A 1 394 ? -33.669 -7.268 23.068 1.00 88.06 394 THR A O 1
ATOM 3085 N N . GLY A 1 395 ? -31.749 -6.164 22.722 1.00 88.19 395 GLY A N 1
ATOM 3086 C CA . GLY A 1 395 ? -32.242 -4.817 23.001 1.00 88.19 395 GLY A CA 1
ATOM 3087 C C . GLY A 1 395 ? -31.205 -3.968 23.733 1.00 88.19 395 GLY A C 1
ATOM 3088 O O . GLY A 1 395 ? -30.179 -4.471 24.187 1.00 88.19 395 GLY A O 1
ATOM 3089 N N . ASN A 1 396 ? -31.485 -2.673 23.892 1.00 90.12 396 ASN A N 1
ATOM 3090 C CA . ASN A 1 396 ? -30.580 -1.760 24.596 1.00 90.12 396 ASN A CA 1
ATOM 3091 C C . ASN A 1 396 ? -30.214 -2.307 25.981 1.00 90.12 396 ASN A C 1
ATOM 3093 O O . ASN A 1 396 ? -31.086 -2.723 26.747 1.00 90.12 396 ASN A O 1
ATOM 3097 N N . GLY A 1 397 ? -28.919 -2.317 26.273 1.00 91.81 397 GLY A N 1
ATOM 3098 C CA . GLY A 1 397 ? -28.337 -2.815 27.508 1.00 91.81 397 GLY A CA 1
ATOM 3099 C C . GLY A 1 397 ? -28.289 -4.335 27.606 1.00 91.81 397 GLY A C 1
ATOM 3100 O O . GLY A 1 397 ? -27.686 -4.821 28.540 1.00 91.81 397 GLY A O 1
ATOM 3101 N N . MET A 1 398 ? -28.865 -5.108 26.684 1.00 95.94 398 MET A N 1
ATOM 3102 C CA . MET A 1 398 ? -28.915 -6.570 26.782 1.00 95.94 398 MET A CA 1
ATOM 3103 C C . MET A 1 398 ? -27.915 -7.225 25.829 1.00 95.94 398 MET A C 1
ATOM 3105 O O . MET A 1 398 ? -28.111 -7.203 24.612 1.00 95.94 398 MET A O 1
ATOM 3109 N N . LEU A 1 399 ? -26.866 -7.835 26.377 1.00 96.75 399 LEU A N 1
ATOM 3110 C CA . LEU A 1 399 ? -25.914 -8.668 25.646 1.00 96.75 399 LEU A CA 1
ATOM 3111 C C . LEU A 1 399 ? -26.368 -10.124 25.638 1.00 96.75 399 LEU A C 1
ATOM 3113 O O . LEU A 1 399 ? -26.677 -10.709 26.682 1.00 96.75 399 LEU A O 1
ATOM 3117 N N . ASN A 1 400 ? -26.357 -10.719 24.451 1.00 95.25 400 ASN A N 1
ATOM 3118 C CA . ASN A 1 400 ? -26.608 -12.142 24.297 1.00 95.25 400 ASN A CA 1
ATOM 3119 C C . ASN A 1 400 ? -25.372 -12.933 24.729 1.00 95.25 400 ASN A C 1
ATOM 3121 O O . ASN A 1 400 ? -24.237 -12.472 24.575 1.00 95.25 400 ASN A O 1
ATOM 3125 N N . LEU A 1 401 ? -25.601 -14.131 25.260 1.00 95.31 401 LEU A N 1
ATOM 3126 C CA . LEU A 1 401 ? -24.515 -15.037 25.599 1.00 95.31 401 LEU A CA 1
ATOM 3127 C C . LEU A 1 401 ? -23.892 -15.641 24.341 1.00 95.31 401 LEU A C 1
ATOM 3129 O O . LEU A 1 401 ? -24.574 -15.894 23.346 1.00 95.31 401 LEU A O 1
ATOM 3133 N N . ASP A 1 402 ? -22.597 -15.913 24.423 1.00 93.56 402 ASP A N 1
ATOM 3134 C CA . ASP A 1 402 ? -21.883 -16.726 23.459 1.00 93.56 402 ASP A CA 1
ATOM 3135 C C . ASP A 1 402 ? -22.392 -18.171 23.524 1.00 93.56 402 ASP A C 1
ATOM 3137 O O . ASP A 1 402 ? -22.315 -18.842 24.555 1.00 93.56 402 ASP A O 1
ATOM 3141 N N . THR A 1 403 ? -22.935 -18.634 22.403 1.00 90.31 403 THR A N 1
ATOM 3142 C CA . THR A 1 403 ? -23.517 -19.972 22.249 1.00 90.31 403 THR A CA 1
ATOM 3143 C C . THR A 1 403 ? -22.610 -20.914 21.463 1.00 90.31 403 THR A C 1
ATOM 3145 O O . THR A 1 403 ? -23.021 -22.027 21.142 1.00 90.31 403 THR A O 1
ATOM 3148 N N . SER A 1 404 ? -21.367 -20.511 21.164 1.00 89.00 404 SER A N 1
ATOM 3149 C CA . SER A 1 404 ? -20.414 -21.376 20.463 1.00 89.00 404 SER A CA 1
ATOM 3150 C C . SER A 1 404 ? -19.990 -22.594 21.289 1.00 89.00 404 SER A C 1
ATOM 3152 O O . SER A 1 404 ? -19.534 -23.588 20.724 1.00 89.00 404 SER A O 1
ATOM 3154 N N . ASN A 1 405 ? -20.125 -22.530 22.617 1.00 85.25 405 ASN A N 1
ATOM 3155 C CA . ASN A 1 405 ? -19.793 -23.627 23.520 1.00 85.25 405 ASN A CA 1
ATOM 3156 C C . ASN A 1 405 ? -21.015 -24.517 23.790 1.00 85.25 405 ASN A C 1
ATOM 3158 O O . ASN A 1 405 ? -22.113 -24.033 24.061 1.00 85.25 405 ASN A O 1
ATOM 3162 N N . ALA A 1 406 ? -20.813 -25.838 23.771 1.00 85.94 406 ALA A N 1
ATOM 3163 C CA . ALA A 1 406 ? -21.886 -26.818 23.975 1.00 85.94 406 ALA A CA 1
ATOM 3164 C C . ALA A 1 406 ? -22.528 -26.751 25.376 1.00 85.94 406 ALA A C 1
ATOM 3166 O O . ALA A 1 406 ? -23.664 -27.188 25.565 1.00 85.94 406 ALA A O 1
ATOM 3167 N N . ASP A 1 407 ? -21.808 -26.205 26.354 1.00 92.75 407 ASP A N 1
ATOM 3168 C CA . ASP A 1 407 ? -22.239 -26.011 27.734 1.00 92.75 407 ASP A CA 1
ATOM 3169 C C . ASP A 1 407 ? -22.788 -24.600 27.995 1.00 92.75 407 ASP A C 1
ATOM 3171 O O . ASP A 1 407 ? -22.901 -24.214 29.154 1.00 92.75 407 ASP A O 1
ATOM 3175 N N . ALA A 1 408 ? -23.116 -23.810 26.966 1.00 93.12 408 ALA A N 1
ATOM 3176 C CA . ALA A 1 408 ? -23.628 -22.455 27.152 1.00 93.12 408 ALA A CA 1
ATOM 3177 C C . ALA A 1 408 ? -24.947 -22.431 27.950 1.00 93.12 408 ALA A C 1
ATOM 3179 O O . ALA A 1 408 ? -25.863 -23.231 27.727 1.00 93.12 408 ALA A O 1
ATOM 3180 N N . ALA A 1 409 ? -25.051 -21.486 28.886 1.00 95.06 409 ALA A N 1
ATOM 3181 C CA . ALA A 1 409 ? -26.274 -21.244 29.640 1.00 95.06 409 ALA A CA 1
ATOM 3182 C C . ALA A 1 409 ? -27.384 -20.693 28.730 1.00 95.06 409 ALA A C 1
ATOM 3184 O O . ALA A 1 409 ? -27.124 -20.014 27.737 1.00 95.06 409 ALA A O 1
ATOM 3185 N N . SER A 1 410 ? -28.645 -20.935 29.094 1.00 94.50 410 SER A N 1
ATOM 3186 C CA . SER A 1 410 ? -29.808 -20.386 28.380 1.00 94.50 410 SER A CA 1
ATOM 3187 C C . SER A 1 410 ? -30.805 -19.737 29.333 1.00 94.50 410 SER A C 1
ATOM 3189 O O . SER A 1 410 ? -30.822 -20.045 30.523 1.00 94.50 410 SER A O 1
ATOM 3191 N N . GLY A 1 411 ? -31.661 -18.851 28.813 1.00 93.75 411 GLY A N 1
ATOM 3192 C CA . GLY A 1 411 ? -32.683 -18.147 29.605 1.00 93.75 411 GLY A CA 1
ATOM 3193 C C . GLY A 1 411 ? -32.140 -17.032 30.502 1.00 93.75 411 GLY A C 1
ATOM 3194 O O . GLY A 1 411 ? -32.873 -16.519 31.351 1.00 93.75 411 GLY A O 1
ATOM 3195 N N . ILE A 1 412 ? -30.877 -16.656 30.305 1.00 95.12 412 ILE A N 1
ATOM 3196 C CA . ILE A 1 412 ? -30.212 -15.511 30.920 1.00 95.12 412 ILE A CA 1
ATOM 3197 C C . ILE A 1 412 ? -29.481 -14.706 29.840 1.00 95.12 412 ILE A C 1
ATOM 3199 O O . ILE A 1 412 ? -29.123 -15.235 28.789 1.00 95.12 412 ILE A O 1
ATOM 3203 N N . ALA A 1 413 ? -29.268 -13.429 30.115 1.00 96.00 413 ALA A N 1
ATOM 3204 C CA . ALA A 1 413 ? -28.463 -12.512 29.318 1.00 96.00 413 ALA A CA 1
ATOM 3205 C C . ALA A 1 413 ? -27.643 -11.625 30.265 1.00 96.00 413 ALA A C 1
ATOM 3207 O O . ALA A 1 413 ? -27.878 -11.642 31.476 1.00 96.00 413 ALA A O 1
ATOM 3208 N N . ILE A 1 414 ? -26.691 -10.860 29.735 1.00 97.62 414 ILE A N 1
ATOM 3209 C CA . ILE A 1 414 ? -25.942 -9.880 30.531 1.00 97.62 414 ILE A CA 1
ATOM 3210 C C . ILE A 1 414 ? -26.554 -8.502 30.285 1.00 97.62 414 ILE A C 1
ATOM 3212 O O . ILE A 1 414 ? -26.600 -8.047 29.145 1.00 97.62 414 ILE A O 1
ATOM 3216 N N . GLU A 1 415 ? -27.049 -7.853 31.339 1.00 97.44 415 GLU A N 1
ATOM 3217 C CA . GLU A 1 415 ? -27.546 -6.476 31.264 1.00 97.44 415 GLU A CA 1
ATOM 3218 C C . GLU A 1 415 ? -26.420 -5.499 31.637 1.00 97.44 415 GLU A C 1
ATOM 3220 O O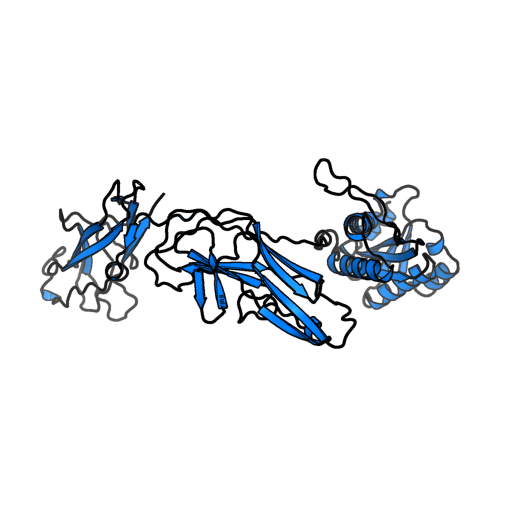 . GLU A 1 415 ? -25.743 -5.683 32.649 1.00 97.44 415 GLU A O 1
ATOM 3225 N N . ILE A 1 416 ? -26.222 -4.477 30.801 1.00 97.81 416 ILE A N 1
ATOM 3226 C CA . ILE A 1 416 ? -25.261 -3.389 30.955 1.00 97.81 416 ILE A CA 1
ATOM 3227 C C . ILE A 1 416 ? -26.019 -2.077 31.157 1.00 97.81 416 ILE A C 1
ATOM 3229 O O . ILE A 1 416 ? -26.838 -1.672 30.320 1.00 97.81 416 ILE A O 1
ATOM 3233 N N . LEU A 1 417 ? -25.718 -1.392 32.256 1.00 97.38 417 LEU A N 1
ATOM 3234 C CA . LEU A 1 417 ? -26.350 -0.135 32.650 1.00 97.38 417 LEU A CA 1
ATOM 3235 C C . LEU A 1 417 ? -25.305 0.973 32.802 1.00 97.38 417 LEU A C 1
ATOM 3237 O O . LEU A 1 417 ? -24.155 0.715 33.160 1.00 97.38 417 LEU A O 1
ATOM 3241 N N . ASN A 1 418 ? -25.720 2.220 32.590 1.00 96.12 418 ASN A N 1
ATOM 3242 C CA . ASN A 1 418 ? -24.947 3.385 33.009 1.00 96.12 418 ASN A CA 1
ATOM 3243 C C . ASN A 1 418 ? -24.936 3.445 34.543 1.00 96.12 418 ASN A C 1
ATOM 3245 O O . ASN A 1 418 ? -25.995 3.433 35.169 1.00 96.12 418 ASN A O 1
ATOM 3249 N N . ALA A 1 419 ? -23.761 3.530 35.172 1.00 94.94 419 ALA A N 1
ATOM 3250 C CA . ALA A 1 419 ? -23.685 3.478 36.635 1.00 94.94 419 ALA A CA 1
ATOM 3251 C C . ALA A 1 419 ? -24.290 4.712 37.323 1.00 94.94 419 ALA A C 1
ATOM 3253 O O . ALA A 1 419 ? -24.757 4.614 38.454 1.00 94.94 419 ALA A O 1
ATOM 3254 N N . ALA A 1 420 ? -24.296 5.860 36.639 1.00 90.69 420 ALA A N 1
ATOM 3255 C CA . ALA A 1 420 ? -24.773 7.123 37.196 1.00 90.69 420 ALA A CA 1
ATOM 3256 C C . ALA A 1 420 ? -26.293 7.149 37.434 1.00 90.69 420 ALA A C 1
ATOM 3258 O O . ALA A 1 420 ? -26.744 7.691 38.438 1.00 90.69 420 ALA A O 1
ATOM 3259 N N . ASP A 1 421 ? -27.081 6.574 36.522 1.00 94.06 421 ASP A N 1
ATOM 3260 C CA . ASP A 1 421 ? -28.550 6.672 36.525 1.00 94.06 421 ASP A CA 1
ATOM 3261 C C . ASP A 1 421 ? -29.265 5.317 36.372 1.00 94.06 421 ASP A C 1
ATOM 3263 O O . ASP A 1 421 ? -30.494 5.260 36.352 1.00 94.06 421 ASP A O 1
ATOM 3267 N N . ARG A 1 422 ? -28.509 4.216 36.261 1.00 94.94 422 ARG A N 1
ATOM 3268 C CA . ARG A 1 422 ? -28.998 2.853 35.986 1.00 94.94 422 ARG A CA 1
ATOM 3269 C C . ARG A 1 422 ? -29.829 2.728 34.705 1.00 94.94 422 ARG A C 1
ATOM 3271 O O . ARG A 1 422 ? -30.538 1.736 34.526 1.00 94.94 422 ARG A O 1
ATOM 3278 N N . SER A 1 423 ? -29.745 3.698 33.798 1.00 95.75 423 SER A N 1
ATOM 3279 C CA . SER A 1 423 ? -30.367 3.598 32.482 1.00 95.75 423 SER A CA 1
ATOM 3280 C C . SER A 1 423 ? -29.666 2.526 31.645 1.00 95.75 423 SER A C 1
ATOM 3282 O O . SER A 1 423 ? -28.465 2.281 31.783 1.00 95.75 423 SER A O 1
ATOM 3284 N N . LYS A 1 424 ? -30.418 1.871 30.758 1.00 95.50 424 LYS A N 1
ATOM 3285 C CA . LYS A 1 424 ? -29.870 0.853 29.853 1.00 95.50 424 LYS A CA 1
ATOM 3286 C C . LYS A 1 424 ? -28.849 1.477 28.908 1.00 95.50 424 LYS A C 1
ATOM 3288 O O . LYS A 1 424 ? -29.123 2.517 28.308 1.00 95.50 424 LYS A O 1
ATOM 3293 N N . LEU A 1 425 ? -27.707 0.816 28.733 1.00 95.56 425 LEU A N 1
ATOM 3294 C CA . LEU A 1 425 ? -26.709 1.247 27.760 1.00 95.56 425 LEU A CA 1
ATOM 3295 C C . LEU A 1 425 ? -27.284 1.146 26.340 1.00 95.56 425 LEU A C 1
ATOM 3297 O O . LEU A 1 425 ? -27.728 0.084 25.911 1.00 95.56 425 LEU A O 1
ATOM 3301 N N . VAL A 1 426 ? -27.297 2.246 25.594 1.00 94.38 426 VAL A N 1
ATOM 3302 C CA . VAL A 1 426 ? -27.766 2.234 24.204 1.00 94.38 426 VAL A CA 1
ATOM 3303 C C . VAL A 1 426 ? -26.628 1.742 23.312 1.00 94.38 426 VAL A C 1
ATOM 3305 O O . VAL A 1 426 ? -25.570 2.367 23.262 1.00 94.38 426 VAL A O 1
ATOM 3308 N N . PHE A 1 427 ? -26.841 0.617 22.630 1.00 93.19 427 PHE A N 1
ATOM 3309 C CA . PHE A 1 427 ? -25.876 0.071 21.677 1.00 93.19 427 PHE A CA 1
ATOM 3310 C C . PHE A 1 427 ? -25.976 0.766 20.321 1.00 93.19 427 PHE A C 1
ATOM 3312 O O . PHE A 1 427 ? -27.017 1.332 19.985 1.00 93.19 427 PHE A O 1
ATOM 3319 N N . SER A 1 428 ? -24.886 0.717 19.554 1.00 90.31 428 SER A N 1
ATOM 3320 C CA . SER A 1 428 ? -24.797 1.259 18.193 1.00 90.31 428 SER A CA 1
ATOM 3321 C C . SER A 1 428 ? -25.231 2.724 18.074 1.00 90.31 428 SER A C 1
ATOM 3323 O O . SER A 1 428 ? -25.721 3.171 17.038 1.00 90.31 428 SER A O 1
ATOM 3325 N N . SER A 1 429 ? -25.056 3.479 19.162 1.00 90.62 429 SER A N 1
ATOM 3326 C CA . SER A 1 429 ? -25.337 4.905 19.248 1.00 90.62 429 SER A CA 1
ATOM 3327 C C . SER A 1 429 ? -24.117 5.621 19.789 1.00 90.62 429 SER A C 1
ATOM 3329 O O . SER A 1 429 ? -23.536 5.229 20.800 1.00 90.62 429 SER A O 1
ATOM 3331 N N . GLU A 1 430 ? -23.763 6.714 19.133 1.00 91.12 430 GLU A N 1
ATOM 3332 C CA . GLU A 1 430 ? -22.682 7.577 19.570 1.00 91.12 430 GLU A CA 1
ATOM 3333 C C . GLU A 1 430 ? -23.160 8.505 20.679 1.00 91.12 430 GLU A C 1
ATOM 3335 O O . GLU A 1 430 ? -24.170 9.198 20.546 1.00 91.12 430 GLU A O 1
ATOM 3340 N N . LYS A 1 431 ? -22.409 8.540 21.776 1.00 91.31 431 LYS A N 1
ATOM 3341 C CA . LYS A 1 431 ? -22.587 9.520 22.840 1.00 91.31 431 LYS A CA 1
ATOM 3342 C C . LYS A 1 431 ? -21.342 10.380 22.935 1.00 91.31 431 LYS A C 1
ATOM 3344 O O . LYS A 1 431 ? -20.223 9.879 22.906 1.00 91.31 431 LYS A O 1
ATOM 3349 N N . LYS A 1 432 ? -21.545 11.688 23.025 1.00 90.12 432 LYS A N 1
ATOM 3350 C CA . LYS A 1 432 ? -20.462 12.659 23.154 1.00 90.12 432 LYS A CA 1
ATOM 3351 C C . LYS A 1 432 ? -19.913 12.641 24.580 1.00 90.12 432 LYS A C 1
ATOM 3353 O O . LYS A 1 432 ? -20.704 12.720 25.518 1.00 90.12 432 LYS A O 1
ATOM 3358 N N . TYR A 1 433 ? -18.593 12.556 24.723 1.00 87.19 433 TYR A N 1
ATOM 3359 C CA . TYR A 1 433 ? -17.920 12.523 26.027 1.00 87.19 433 TYR A CA 1
ATOM 3360 C C . TYR A 1 433 ? -16.835 13.591 26.193 1.00 87.19 433 TYR A C 1
ATOM 3362 O O . TYR A 1 433 ? -16.625 14.035 27.314 1.00 87.19 433 TYR A O 1
ATOM 3370 N N . HIS A 1 434 ? -16.184 14.019 25.107 1.00 80.06 434 HIS A N 1
ATOM 3371 C CA . HIS A 1 434 ? -15.159 15.070 25.132 1.00 80.06 434 HIS A CA 1
ATOM 3372 C C . HIS A 1 434 ? -15.656 16.293 24.369 1.00 80.06 434 HIS A C 1
ATOM 3374 O O . HIS A 1 434 ? -16.166 16.159 23.247 1.00 80.06 434 HIS A O 1
ATOM 3380 N N . THR A 1 435 ? -15.531 17.475 24.967 1.00 72.06 435 THR A N 1
ATOM 3381 C CA . THR A 1 435 ? -15.934 18.745 24.338 1.00 72.06 435 THR A CA 1
ATOM 3382 C C . THR A 1 435 ? -14.947 19.884 24.553 1.00 72.06 435 THR A C 1
ATOM 3384 O O . THR A 1 435 ? -15.030 20.867 23.814 1.00 72.06 435 THR A O 1
ATOM 3387 N N . ALA A 1 436 ? -14.060 19.775 25.541 1.00 70.38 436 ALA A N 1
ATOM 3388 C CA . ALA A 1 436 ? -13.146 20.824 25.970 1.00 70.38 436 ALA A CA 1
ATOM 3389 C C . ALA A 1 436 ? -11.889 20.210 26.622 1.00 70.38 436 ALA A C 1
ATOM 3391 O O . ALA A 1 436 ? -11.431 19.152 26.235 1.00 70.38 436 ALA A O 1
ATOM 3392 N N . SER A 1 437 ? -11.302 20.872 27.620 1.00 65.69 437 SER A N 1
ATOM 3393 C CA . SER A 1 437 ? -10.035 20.508 28.271 1.00 65.69 437 SER A CA 1
ATOM 3394 C C . SER A 1 437 ? -10.095 19.275 29.191 1.00 65.69 437 SER A C 1
ATOM 3396 O O . SER A 1 437 ? -9.296 19.179 30.124 1.00 65.69 437 SER A O 1
ATOM 3398 N N . GLU A 1 438 ? -11.040 18.348 28.996 1.00 80.69 438 GLU A N 1
ATOM 3399 C CA . GLU A 1 438 ? -11.065 17.115 29.780 1.00 80.69 438 GLU A CA 1
ATOM 3400 C C . GLU A 1 438 ? -9.778 16.315 29.511 1.00 80.69 438 GLU A C 1
ATOM 3402 O O . GLU A 1 438 ? -9.503 15.916 28.388 1.00 80.69 438 GLU A O 1
ATOM 3407 N N . SER A 1 439 ? -8.951 16.082 30.530 1.00 82.62 439 SER A N 1
ATOM 3408 C CA . SER A 1 439 ? -7.705 15.308 30.381 1.00 82.62 439 SER A CA 1
ATOM 3409 C C . SER A 1 439 ? -7.900 13.814 30.664 1.00 82.62 439 SER A C 1
ATOM 3411 O O . SER A 1 439 ? -7.108 12.969 30.234 1.00 82.62 439 SER A O 1
ATOM 3413 N N . SER A 1 440 ? -8.987 13.472 31.358 1.00 87.75 440 SER A N 1
ATOM 3414 C CA . SER A 1 440 ? -9.399 12.108 31.671 1.00 87.75 440 SER A CA 1
ATOM 3415 C C . SER A 1 440 ? -10.923 12.023 31.698 1.00 87.75 440 SER A C 1
ATOM 3417 O O . SER A 1 440 ? -11.588 12.861 32.306 1.00 87.75 440 SER A O 1
ATOM 3419 N N . ILE A 1 441 ? -11.469 11.010 31.029 1.00 91.12 441 ILE A N 1
ATOM 3420 C CA . ILE A 1 441 ? -12.901 10.715 30.977 1.00 91.12 441 ILE A CA 1
ATOM 3421 C C . ILE A 1 441 ? -13.104 9.310 31.523 1.00 91.12 441 ILE A C 1
ATOM 3423 O O . ILE A 1 441 ? -12.506 8.353 31.035 1.00 91.12 441 ILE A O 1
ATOM 3427 N N . GLU A 1 442 ? -14.001 9.170 32.490 1.00 93.75 442 GLU A N 1
ATOM 3428 C CA . GLU A 1 442 ? -14.418 7.880 33.025 1.00 93.75 442 GLU A CA 1
ATOM 3429 C C . GLU A 1 442 ? -15.879 7.620 32.652 1.00 93.75 442 GLU A C 1
ATOM 3431 O O . GLU A 1 442 ? -16.763 8.422 32.948 1.00 93.75 442 GLU A O 1
ATOM 3436 N N . ILE A 1 443 ? -16.132 6.496 31.980 1.00 94.88 443 ILE A N 1
ATOM 3437 C CA . ILE A 1 443 ? -17.473 6.029 31.622 1.00 94.88 443 ILE A CA 1
ATOM 3438 C C . ILE A 1 443 ? -17.822 4.868 32.557 1.00 94.88 443 ILE A C 1
ATOM 3440 O O . ILE A 1 443 ? -17.420 3.732 32.279 1.00 94.88 443 ILE A O 1
ATOM 3444 N N . PRO A 1 444 ? -18.520 5.122 33.677 1.00 96.25 444 PRO A N 1
ATOM 3445 C CA . PRO A 1 444 ? -18.818 4.092 34.658 1.00 96.25 444 PRO A CA 1
ATOM 3446 C C . PRO A 1 444 ? -20.045 3.276 34.229 1.00 96.25 444 PRO A C 1
ATOM 3448 O O . PRO A 1 444 ? -21.097 3.816 33.868 1.00 96.25 444 PRO A O 1
ATOM 3451 N N . LEU A 1 445 ? -19.906 1.957 34.281 1.00 97.50 445 LEU A N 1
ATOM 3452 C CA . LEU A 1 445 ? -20.881 0.976 33.826 1.00 97.50 445 LEU A CA 1
ATOM 3453 C C . LEU A 1 445 ? -21.117 -0.089 34.901 1.00 97.50 445 LEU A C 1
ATOM 3455 O O . LEU A 1 445 ? -20.264 -0.369 35.745 1.00 97.50 445 LEU A O 1
ATOM 3459 N N . ILE A 1 446 ? -22.290 -0.705 34.838 1.00 98.00 446 ILE A N 1
ATOM 3460 C CA . ILE A 1 446 ? -22.687 -1.831 35.681 1.00 98.00 446 ILE A CA 1
ATOM 3461 C C . ILE A 1 446 ? -22.999 -3.004 34.768 1.00 98.00 446 ILE A C 1
ATOM 3463 O O . ILE A 1 446 ? -23.680 -2.821 33.761 1.00 98.00 446 ILE A O 1
ATOM 3467 N N . ALA A 1 447 ? -22.534 -4.194 35.130 1.00 98.00 447 ALA A N 1
ATOM 3468 C CA . ALA A 1 447 ? -22.911 -5.441 34.486 1.00 98.00 447 ALA A CA 1
ATOM 3469 C C . ALA A 1 447 ? -23.480 -6.430 35.508 1.00 98.00 447 ALA A C 1
ATOM 3471 O O . ALA A 1 447 ? -22.947 -6.574 36.608 1.00 98.00 447 ALA A O 1
ATOM 3472 N N . HIS A 1 448 ? -24.530 -7.151 35.126 1.00 97.56 448 HIS A N 1
ATOM 3473 C CA . HIS A 1 448 ? -25.028 -8.312 35.862 1.00 97.56 448 HIS A CA 1
ATOM 3474 C C . HIS A 1 448 ? -25.697 -9.313 34.916 1.00 97.56 448 HIS A C 1
ATOM 3476 O O . HIS A 1 448 ? -26.052 -8.984 33.783 1.00 97.56 448 HIS A O 1
ATOM 3482 N N . TYR A 1 449 ? -25.922 -10.540 35.379 1.00 97.81 449 TYR A N 1
ATOM 3483 C CA . TYR A 1 449 ? -26.816 -11.468 34.693 1.00 97.81 449 TYR A CA 1
ATOM 3484 C C . TYR A 1 449 ? -28.270 -11.092 34.956 1.00 97.81 449 TYR A C 1
ATOM 3486 O O . TYR A 1 449 ? -28.620 -10.719 36.073 1.00 97.81 449 TYR A O 1
ATOM 3494 N N . LYS A 1 450 ? -29.134 -11.270 33.958 1.00 96.38 450 LYS A N 1
ATOM 3495 C CA . LYS A 1 450 ? -30.576 -11.046 34.051 1.00 96.38 450 LYS A CA 1
ATOM 3496 C C . LYS A 1 450 ? -31.340 -12.200 33.431 1.00 96.38 450 LYS A C 1
ATOM 3498 O O . LYS A 1 450 ? -31.048 -12.623 32.312 1.00 96.38 450 LYS A O 1
ATOM 3503 N N . ARG A 1 451 ? -32.348 -12.698 34.145 1.00 96.25 451 ARG A N 1
ATOM 3504 C CA . ARG A 1 451 ? -33.211 -13.777 33.656 1.00 96.25 451 ARG A CA 1
ATOM 3505 C C . ARG A 1 451 ? -34.144 -13.279 32.555 1.00 96.25 451 ARG A C 1
ATOM 3507 O O . ARG A 1 451 ? -34.943 -12.374 32.785 1.00 96.25 451 ARG A O 1
ATOM 3514 N N . THR A 1 452 ? -34.086 -13.924 31.394 1.00 95.31 452 THR A N 1
ATOM 3515 C CA . THR A 1 452 ? -34.919 -13.638 30.211 1.00 95.31 452 THR A CA 1
ATOM 3516 C C . THR A 1 452 ? -35.893 -14.769 29.878 1.00 95.31 452 THR A C 1
ATOM 3518 O O . THR A 1 452 ? -36.866 -14.545 29.165 1.00 95.31 452 THR A O 1
ATOM 3521 N N . GLY A 1 453 ? -35.680 -15.974 30.417 1.00 94.25 453 GLY A N 1
ATOM 3522 C CA . GLY A 1 453 ? -36.534 -17.136 30.173 1.00 94.25 453 GLY A CA 1
ATOM 3523 C C . GLY A 1 453 ? -36.299 -18.271 31.170 1.00 94.25 453 GLY A C 1
ATOM 3524 O O . GLY A 1 453 ? -35.997 -18.040 32.345 1.00 94.25 453 GLY A O 1
ATOM 3525 N N . THR A 1 454 ? -36.461 -19.514 30.716 1.00 94.31 454 THR A N 1
ATOM 3526 C CA . THR A 1 454 ? -36.161 -20.713 31.516 1.00 94.31 454 THR A CA 1
ATOM 3527 C C . THR A 1 454 ? -34.652 -20.892 31.646 1.00 94.31 454 THR A C 1
ATOM 3529 O O . THR A 1 454 ? -33.967 -21.124 30.649 1.00 94.31 454 THR A O 1
ATOM 3532 N N . VAL A 1 455 ? -34.138 -20.773 32.873 1.00 94.75 455 VAL A N 1
ATOM 3533 C CA . VAL A 1 455 ? -32.697 -20.805 33.144 1.00 94.75 455 VAL A CA 1
ATOM 3534 C C . VAL A 1 455 ? -32.165 -22.231 33.043 1.00 94.75 455 VAL A C 1
ATOM 3536 O O . VAL A 1 455 ? -32.599 -23.111 33.785 1.00 94.75 455 VAL A O 1
ATOM 3539 N N . LYS A 1 456 ? -31.188 -22.443 32.160 1.00 94.44 456 LYS A N 1
ATOM 3540 C CA . LYS A 1 456 ? -30.371 -23.660 32.100 1.00 94.44 456 LYS A CA 1
ATOM 3541 C C . LYS A 1 456 ? -28.948 -23.307 32.513 1.00 94.44 456 LYS A C 1
ATOM 3543 O O . LYS A 1 456 ? -28.378 -22.357 31.982 1.00 94.44 456 LYS A O 1
ATOM 3548 N N . ALA A 1 457 ? -28.397 -24.064 33.459 1.00 94.44 457 ALA A N 1
ATOM 3549 C CA . ALA A 1 457 ? -27.027 -23.877 33.923 1.00 94.44 457 ALA A CA 1
ATOM 3550 C C . ALA A 1 457 ? -26.018 -24.130 32.793 1.00 94.44 457 ALA A C 1
ATOM 3552 O O . ALA A 1 457 ? -26.231 -25.010 31.957 1.00 94.44 457 ALA A O 1
ATOM 3553 N N . GLY A 1 458 ? -24.929 -23.365 32.801 1.00 94.94 458 GLY A N 1
ATOM 3554 C CA . GLY A 1 458 ? -23.902 -23.427 31.774 1.00 94.94 458 GLY A CA 1
ATOM 3555 C C . GLY A 1 458 ? -22.924 -22.256 31.839 1.00 94.94 458 GLY A C 1
ATOM 3556 O O . GLY A 1 458 ? -23.014 -21.407 32.729 1.00 94.94 458 GLY A O 1
ATOM 3557 N N . THR A 1 459 ? -22.009 -22.203 30.878 1.00 94.81 459 THR A N 1
ATOM 3558 C CA . THR A 1 459 ? -21.088 -21.082 30.671 1.00 94.81 459 THR A CA 1
ATOM 3559 C C . THR A 1 459 ? -21.843 -19.867 30.123 1.00 94.81 459 THR A C 1
ATOM 3561 O O . THR A 1 459 ? -22.638 -19.987 29.194 1.00 94.81 459 THR A O 1
ATOM 3564 N N . ALA A 1 460 ? -21.615 -18.687 30.703 1.00 95.06 460 ALA A N 1
ATOM 3565 C CA . ALA A 1 460 ? -22.383 -17.473 30.415 1.00 95.06 460 ALA A CA 1
ATOM 3566 C C . ALA A 1 460 ? -21.475 -16.290 30.042 1.00 95.06 460 ALA A C 1
ATOM 3568 O O . ALA A 1 460 ? -21.468 -15.255 30.700 1.00 95.06 460 ALA A O 1
ATOM 3569 N N . ASN A 1 461 ? -20.692 -16.452 28.976 1.00 95.25 461 ASN A N 1
ATOM 3570 C CA . ASN A 1 461 ? -19.807 -15.396 28.480 1.00 95.25 461 ASN A CA 1
ATOM 3571 C C . ASN A 1 461 ? -20.542 -14.495 27.482 1.00 95.25 461 ASN A C 1
ATOM 3573 O O . ASN A 1 461 ? -21.386 -14.972 26.732 1.00 95.25 461 ASN A O 1
ATOM 3577 N N . ALA A 1 462 ? -20.196 -13.211 27.435 1.00 95.19 462 ALA A N 1
ATOM 3578 C CA . ALA A 1 462 ? -20.608 -12.291 26.377 1.00 95.19 462 ALA A CA 1
ATOM 3579 C C . ALA A 1 462 ? -19.475 -11.307 26.083 1.00 95.19 462 ALA A C 1
ATOM 3581 O O . ALA A 1 462 ? -18.563 -11.144 26.897 1.00 95.19 462 ALA A O 1
ATOM 3582 N N . ALA A 1 463 ? -19.544 -10.632 24.939 1.00 94.44 463 ALA A N 1
ATOM 3583 C CA . ALA A 1 463 ? -18.563 -9.624 24.569 1.00 94.44 463 ALA A CA 1
ATOM 3584 C C . ALA A 1 463 ? -19.234 -8.399 23.949 1.00 94.44 463 ALA A C 1
ATOM 3586 O O . ALA A 1 463 ? -20.212 -8.504 23.207 1.00 94.44 463 ALA A O 1
ATOM 3587 N N . MET A 1 464 ? -18.660 -7.233 24.228 1.00 94.62 464 MET A N 1
ATOM 3588 C CA . MET A 1 464 ? -18.959 -5.985 23.539 1.00 94.62 464 MET A CA 1
ATOM 3589 C C . MET A 1 464 ? -17.663 -5.234 23.262 1.00 94.62 464 MET A C 1
ATOM 3591 O O . MET A 1 464 ? -16.691 -5.349 24.008 1.00 94.62 464 MET A O 1
ATOM 3595 N N . THR A 1 465 ? -17.664 -4.450 22.197 1.00 93.75 465 THR A N 1
ATOM 3596 C CA . THR A 1 465 ? -16.575 -3.548 21.827 1.00 93.75 465 THR A CA 1
ATOM 3597 C C . THR A 1 465 ? -17.041 -2.119 22.054 1.00 93.75 465 THR A C 1
ATOM 3599 O O . THR A 1 465 ? -18.190 -1.807 21.771 1.00 93.75 465 THR A O 1
ATOM 3602 N N . PHE A 1 466 ? -16.174 -1.234 22.536 1.00 93.62 466 PHE A N 1
ATOM 3603 C CA . PHE A 1 466 ? -16.444 0.202 22.503 1.00 93.62 466 PHE A CA 1
ATOM 3604 C C . PHE A 1 466 ? -15.580 0.855 21.424 1.00 93.62 466 PHE A C 1
ATOM 3606 O O . PHE A 1 466 ? -14.427 0.471 21.218 1.00 93.62 466 PHE A O 1
ATOM 3613 N N . VAL A 1 467 ? -16.140 1.832 20.719 1.00 89.56 467 VAL A N 1
ATOM 3614 C CA . VAL A 1 467 ? -15.486 2.522 19.607 1.00 89.56 467 VAL A CA 1
ATOM 3615 C C . VAL A 1 467 ? -15.398 4.003 19.936 1.00 89.56 467 VAL A C 1
ATOM 3617 O O . VAL A 1 467 ? -16.388 4.614 20.328 1.00 89.56 467 VAL A O 1
ATOM 3620 N N . ILE A 1 468 ? -14.201 4.568 19.787 1.00 89.50 468 ILE A N 1
ATOM 3621 C CA . ILE A 1 468 ? -13.928 5.995 19.978 1.00 89.50 468 ILE A CA 1
ATOM 3622 C C . ILE A 1 468 ? -13.917 6.658 18.599 1.00 89.50 468 ILE A C 1
ATOM 3624 O O . ILE A 1 468 ? -13.027 6.375 17.792 1.00 89.50 468 ILE A O 1
ATOM 3628 N N . ASN A 1 469 ? -14.881 7.541 18.349 1.00 83.19 469 ASN A N 1
ATOM 3629 C CA . ASN A 1 469 ? -15.060 8.262 17.094 1.00 83.19 469 ASN A CA 1
ATOM 3630 C C . ASN A 1 469 ? -14.702 9.745 17.269 1.00 83.19 469 ASN A C 1
ATOM 3632 O O . ASN A 1 469 ? -15.085 10.389 18.246 1.00 83.19 469 ASN A O 1
ATOM 3636 N N . GLN A 1 470 ? -13.945 10.276 16.310 1.00 78.12 470 GLN A N 1
ATOM 3637 C CA . GLN A 1 470 ? -13.504 11.670 16.240 1.00 78.12 470 GLN A CA 1
ATOM 3638 C C . GLN A 1 470 ? -13.639 12.133 14.786 1.00 78.12 470 GLN A C 1
ATOM 3640 O O . GLN A 1 470 ? -13.226 11.405 13.876 1.00 78.12 470 GLN A O 1
ATOM 3645 N N . TYR A 1 471 ? -14.233 13.305 14.582 1.00 72.50 471 TYR A N 1
ATOM 3646 C CA . TYR A 1 471 ? -14.601 13.829 13.264 1.00 72.50 471 TYR A CA 1
ATOM 3647 C C . TYR A 1 471 ? -13.882 15.129 12.940 1.00 72.50 471 TYR A C 1
ATOM 3649 O O . TYR A 1 471 ? -13.721 15.953 13.870 1.00 72.50 471 TYR A O 1
#

Sequence (471 aa):
MAVIHKALDECSAEHPVFYEDEVDIHLNPKIGADWQLRGQQKRVVTPGQNEKYYLAGALHSGTGKVSYVGGNSKSSALFIALLKHLKATYRRAKTITLIVDNYIIHKSRETQRWLKANPKFRVIYQPVYSPWVNHVERLWQALHDTITRNHQCRSMWQLLKKVRHFMETASPFPGGKHGQAKCSGIRRSYLASMPIDPDVDVGTVLYTARVDTSGPKLTCPLNTARGKYSSQMLGSFQTLVGTNAYGNIYASGIDGIGIQIRDLEQSAKAVPYETSMDSGALYYWSTDKKTQIQFIKTGKIGTGTSYTGLAAQFKLDSWVVAKISIKTKVAWITKSCVAEPNSRIQNIQLGKPLASSFTSIGSTSPDVNFSVKLKCQEDNIPVYVSFEPSTGSTGNGMLNLDTSNADAASGIAIEILNAADRSKLVFSSEKKYHTASESSIEIPLIAHYKRTGTVKAGTANAAMTFVINQY

Organism: Klebsiella pneumoniae (NCBI:txid573)

Secondary structure (DSSP, 8-state):
-HHHHHHHHT--SSS-EEEEEEEEEESSPBP------TT-PPPPP--SS--EEEEEEEEETTT--EEEEEESSSSHHHHHHHHHHHHHHTTT-S-EEEEE-S-GGGGSHHHHHHHHT-TTEEEEEPPTT-GGG-THHHHHHHHIIIIIBT---SSHHHHHHHHHHHHHHH-STTTS-GGG--S---PPP------B-TTSPTT-EEEEEEEE----------SSSEEEEEEEE-TTTT-EEEEETTEEEEEEEETTEEEEEB-SS-TTSBSS-EEEEETTGGGG----SEEEEEEEE-SS--S-B---EEEEEEEETTEEEEEEEE-S--B--B-SEEE-HHHHS---------GGG--STT-BPPPEEEEEEEEE-SS---EEEEEEETT-EEETTEEPPP-SSTTB-EEEEEEEEETTT-PBPPTT--EEEESSS-SEEEEEEEEEEEEEEEEE-SB----EEEEEEE-

InterPro domains:
  IPR000259 Fimbrial-type adhesion domain [PF00419] (326-469)
  IPR008966 Adhesion domain superfamily [SSF49401] (336-468)
  IPR036397 Ribonuclease H superfamily [G3DSA:3.30.420.10] (4-173)
  IPR036937 Fimbrial-type adhesion domain superfamily [G3DSA:2.60.40.1090] (338-470)
  IPR038717 Tc1-like transposase, DDE domain [PF13358] (17-155)
  IPR047655 Transposase IS630-like [NF033545] (10-169)
  IPR050263 Bacterial Fimbrial Adherence [PTHR33420] (322-468)